Protein AF-A0A9Q5NEQ3-F1 (afdb_monomer)

InterPro domains:
  IPR004843 Calcineurin-like, phosphoesterase domain [PF00149] (80-181)
  IPR004843 Calcineurin-like, phosphoesterase domain [PF00149] (219-311)
  IPR029052 Metallo-dependent phosphatase-like [G3DSA:3.60.21.10] (65-197)
  IPR029052 Metallo-dependent phosphatase-like [G3DSA:3.60.21.10] (209-574)
  IPR029052 Metallo-dependent phosphatase-like [SSF56300] (78-191)
  IPR029052 Metallo-dependent phosphatase-like [SSF56300] (215-546)
  IPR050126 Diadenosine polyphosphate hydrolase [PTHR42850] (215-406)

Foldseek 3Di:
DPPDDDPVVVVVVVVVVVVVVVVVVVVVVVVVVVVVVVVVPPDDDDDDDPDDPPDFPPVPDCVDDDQDCVNQVVPDPQAEEAEDEAQALVQVVVVVVCVVVVPDLVRYEYEYAENQHHPDDPVSSVVSVVVPVVGNYHYDYDPNNLQVVLVVLLLLLLVQDPCSVVVVVVLVPDDPVRNVVVLVVVVVCVVVVNDDPSPDDDPDSSVRPPPRPRPLLAKEKEWFAQALLQVQVVVQCVLVVPDLVRHAYEYLENNHHLDDLVSSQVSLVVCLVSVHAYAYAPLLVLLLVLLVLLVLLVPDDCSVVVVVVLVPDDPVVNVVVLVVVVVCVVVVNDDPSPDDDPPDDCPHRSNSNSVPHDPSSSVSSVPHHQKDQDLVQLEIRHAADFAQFAPVDDLCDPLGLQNDFDDDPDPDPDDPVVVQSVSQVVSSVCSCPSHVLNVDSCQRNQFQAAAPVRDGDNDVVHHHGRVVNLCLSQVLAPEQPDDDPPPDDDDPPPPDDDDDDDDVVPVVVVVPDHRGHHHHGAYEYYSPCVVAFDADQRYGYQHVPQSQQAKIKMKIKGFPSPPPDDPPPDDDDDDDDDDDDDPPDPPPPDPPDQRDGGDPVCPGIRMDMTMDTHHHD

Solvent-accessible surface area (backbone atoms only — not comparable to full-atom values): 35520 Å² total; per-residue (Å²): 133,88,80,75,77,52,74,65,58,54,49,52,51,48,52,52,49,52,50,52,49,48,53,52,49,52,53,50,49,54,49,48,52,54,49,53,55,61,70,72,66,80,85,77,76,96,73,84,80,92,72,76,74,77,73,79,76,61,86,81,49,88,79,76,81,86,82,48,66,80,77,69,39,73,86,45,94,74,54,45,80,44,79,41,68,73,43,23,7,39,39,69,61,52,52,53,46,40,59,73,69,64,69,43,85,89,47,39,42,45,34,36,66,17,23,52,34,55,96,40,53,69,68,27,18,52,51,39,51,51,50,51,74,76,44,90,58,50,67,50,86,21,73,56,40,47,43,53,51,27,52,50,36,51,52,47,44,29,53,55,40,99,62,25,55,67,50,49,54,59,52,66,73,39,54,72,69,58,36,52,52,50,52,56,52,47,56,56,31,44,78,67,70,72,46,67,74,75,74,63,77,73,97,53,52,77,70,40,72,70,82,39,62,61,69,62,75,42,33,38,36,39,32,23,38,40,19,8,43,40,69,44,50,51,53,36,40,58,76,64,64,67,43,86,89,56,38,44,56,33,37,27,15,23,50,34,37,92,36,54,66,67,26,20,54,50,44,40,50,51,34,55,76,68,68,53,46,54,31,35,14,56,54,41,52,48,19,52,51,38,32,54,50,52,51,54,30,56,72,38,90,65,28,52,62,52,50,58,56,53,68,72,40,54,72,71,57,36,54,53,48,53,56,52,47,55,57,32,45,77,67,68,73,47,69,74,77,76,66,71,63,92,91,58,62,83,80,34,54,39,35,49,48,32,72,68,53,53,70,67,46,51,49,51,62,71,66,37,41,61,63,45,79,39,70,93,54,34,30,37,41,24,11,25,37,68,61,68,52,45,72,89,50,65,80,73,35,72,79,27,40,45,32,34,67,62,85,71,89,71,86,78,86,74,58,73,69,59,53,53,52,53,41,48,48,50,32,56,49,26,36,46,69,61,17,67,65,52,65,35,71,65,42,25,35,42,32,38,10,36,36,95,87,54,45,80,30,70,46,74,90,47,61,46,52,43,66,65,50,32,42,66,54,44,73,26,37,70,30,72,87,60,82,75,84,81,81,74,91,79,76,94,78,84,86,79,88,84,89,85,89,79,84,66,68,67,64,61,63,62,71,58,66,78,68,24,29,19,74,55,57,22,38,39,23,13,83,38,38,94,69,29,75,41,79,52,77,37,35,39,35,28,9,29,30,19,73,73,34,36,25,41,29,32,45,38,40,32,48,68,87,65,71,72,76,69,84,78,86,74,79,91,78,86,83,86,88,83,93,78,90,80,95,78,79,75,82,70,68,59,99,85,58,80,60,64,65,44,54,85,86,50,79,61,55,43,52,50,76,47,71,33,70,26,68,75,121

Sequence (617 aa):
MTRTRSPIQILAFFVLATFLTFILFLGVAQEVENYAGHLKGNVAAPGQDSSSKEKPDFNRYIWRRTLSDDELDFDKQDRRIIFIGDIHGMKESFDKLLKKANYNPNTDHLIHVGDIVAKGPLDGSLDVLTFMTKHNITGIRGNHDQMVIGWRAWIENVLSQSSGRYWLEKLEKKNKKEREAYLKDLKKALKKGKEEEWKRIPDDWEFMGDHYTVARNRRIIFIGDIHGMKESFDKLLKKANYNPNTDHLIHVGDIVAKGPLDGSLDVLTFATKHNITGIRGNHDQMVIGWRAWIENVLSQSGGRYWLEKLEKKSKKEREAYLKDLKKALRKGKEEGWKRIPDDWEFMGDHYTVARSMNDEQAFYLRNLPLVMHIPRLHAFVVHAGLLPLDPRRSATSTRQPLARVPEDEDKGEGKKKDVVERLRVVQEGGILSDVPQNKDPWNVMNVRSILKDNSISRDSKKGSAWAPLWNSIVSRCGGFNLDLDYAGEDDPESFMDEGYSGTIKSSLEMIKKKPLPCYPSTVVYGHAASRGLDIRRWTKGLDTGCVYGRRLTTLVLSHPSSSLTDPSDNDDDTESGNEDDDDDDEHSLSRKEKMRFGDPDWTSISTRIVSVSCPDL

Structure (mmCIF, N/CA/C/O backbone):
data_AF-A0A9Q5NEQ3-F1
#
_entry.id   AF-A0A9Q5NEQ3-F1
#
loop_
_atom_site.group_PDB
_atom_site.id
_atom_site.type_symbol
_atom_site.label_atom_id
_atom_site.label_alt_id
_atom_site.label_comp_id
_atom_site.label_asym_id
_atom_site.label_entity_id
_atom_site.label_seq_id
_atom_site.pdbx_PDB_ins_code
_atom_site.Cartn_x
_atom_site.Cartn_y
_atom_site.Cartn_z
_atom_site.occupancy
_atom_site.B_iso_or_equiv
_atom_site.auth_seq_id
_atom_site.auth_comp_id
_atom_site.auth_asym_id
_atom_site.auth_atom_id
_atom_site.pdbx_PDB_model_num
ATOM 1 N N . MET A 1 1 ? -16.303 -79.416 6.539 1.00 39.81 1 MET A N 1
ATOM 2 C CA . MET A 1 1 ? -16.413 -79.634 5.079 1.00 39.81 1 MET A CA 1
ATOM 3 C C . MET A 1 1 ? -15.448 -78.698 4.375 1.00 39.81 1 MET A C 1
ATOM 5 O O . MET A 1 1 ? -15.670 -77.494 4.348 1.00 39.81 1 MET A O 1
ATOM 9 N N . THR A 1 2 ? -14.331 -79.232 3.893 1.00 43.94 2 THR A N 1
ATOM 10 C CA . THR A 1 2 ? -13.326 -78.505 3.112 1.00 43.94 2 THR A CA 1
ATOM 11 C C . THR A 1 2 ? -13.937 -78.089 1.775 1.00 43.94 2 THR A C 1
ATOM 13 O O . THR A 1 2 ? -14.277 -78.920 0.940 1.00 43.94 2 THR A O 1
ATOM 16 N N . ARG A 1 3 ? -14.146 -76.781 1.596 1.00 53.09 3 ARG A N 1
ATOM 17 C CA . ARG A 1 3 ? -14.733 -76.201 0.384 1.00 53.09 3 ARG A CA 1
ATOM 18 C C . ARG A 1 3 ? -13.665 -76.216 -0.714 1.00 53.09 3 AR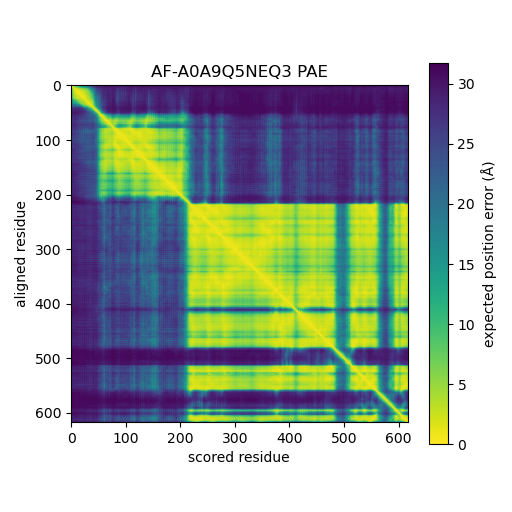G A C 1
ATOM 20 O O . ARG A 1 3 ? -12.801 -75.344 -0.758 1.00 53.09 3 ARG A O 1
ATOM 27 N N . THR A 1 4 ? -13.686 -77.242 -1.557 1.00 55.88 4 THR A N 1
ATOM 28 C CA . THR A 1 4 ? -12.844 -77.336 -2.755 1.00 55.88 4 THR A CA 1
ATOM 29 C C . THR A 1 4 ? -13.157 -76.150 -3.670 1.00 55.88 4 THR A C 1
ATOM 31 O O . THR A 1 4 ? -14.296 -75.993 -4.113 1.00 55.88 4 THR A O 1
ATOM 34 N N . ARG A 1 5 ? -12.171 -75.271 -3.899 1.00 65.75 5 ARG A N 1
ATOM 35 C CA . ARG A 1 5 ? -12.303 -74.116 -4.806 1.00 65.75 5 ARG A CA 1
ATOM 36 C C . ARG A 1 5 ? -12.598 -74.610 -6.223 1.00 65.75 5 ARG A C 1
ATOM 38 O O . ARG A 1 5 ? -12.041 -75.623 -6.643 1.00 65.75 5 ARG A O 1
ATOM 45 N N . SER A 1 6 ? -13.484 -73.917 -6.942 1.00 73.69 6 SER A N 1
ATOM 46 C CA . SER A 1 6 ? -13.881 -74.348 -8.287 1.00 73.69 6 SER A CA 1
ATOM 47 C C . SER A 1 6 ? -12.699 -74.235 -9.266 1.00 73.69 6 SER A C 1
ATOM 49 O O . SER A 1 6 ? -11.844 -73.362 -9.082 1.00 73.69 6 SER A O 1
ATOM 51 N N . PRO A 1 7 ? -12.645 -75.060 -10.328 1.00 71.00 7 PRO A N 1
ATOM 52 C CA . PRO A 1 7 ? -11.562 -75.026 -11.318 1.00 71.00 7 PRO A CA 1
ATOM 53 C C . PRO A 1 7 ? -11.322 -73.628 -11.913 1.00 71.00 7 PRO A C 1
ATOM 55 O O . PRO A 1 7 ? -10.188 -73.251 -12.187 1.00 71.00 7 PRO A O 1
ATOM 58 N N . ILE A 1 8 ? -12.381 -72.820 -12.029 1.00 71.62 8 ILE A N 1
ATOM 59 C CA . ILE A 1 8 ? -12.335 -71.443 -12.543 1.00 71.62 8 ILE A CA 1
ATOM 60 C C . ILE A 1 8 ? -11.595 -70.507 -11.577 1.00 71.62 8 ILE A C 1
ATOM 62 O O . ILE A 1 8 ? -10.837 -69.646 -12.012 1.00 71.62 8 ILE A O 1
ATOM 66 N N . GLN A 1 9 ? -11.764 -70.685 -10.263 1.00 69.25 9 GLN A N 1
ATOM 67 C CA . GLN A 1 9 ? -11.051 -69.886 -9.261 1.00 69.25 9 GLN A CA 1
ATOM 68 C C . GLN A 1 9 ? -9.565 -70.242 -9.205 1.00 69.25 9 GLN A C 1
ATOM 70 O O . GLN A 1 9 ? -8.736 -69.362 -8.992 1.00 69.25 9 GLN A O 1
ATOM 75 N N . ILE A 1 10 ? -9.226 -71.516 -9.422 1.00 74.94 10 ILE A N 1
ATOM 76 C CA . ILE A 1 10 ? -7.833 -71.968 -9.521 1.00 74.94 10 ILE A CA 1
ATOM 77 C C . ILE A 1 10 ? -7.192 -71.384 -10.784 1.00 74.94 10 ILE A C 1
ATOM 79 O O . ILE A 1 10 ? -6.099 -70.835 -10.700 1.00 74.94 10 ILE A O 1
ATOM 83 N N . LEU A 1 11 ? -7.899 -71.408 -11.919 1.00 76.94 11 LEU A N 1
ATOM 84 C CA . LEU A 1 11 ? -7.426 -70.823 -13.174 1.00 76.94 11 LEU A CA 1
ATOM 85 C C . LEU A 1 11 ? -7.235 -69.303 -13.069 1.00 76.94 11 LEU A C 1
ATOM 87 O O . LEU A 1 11 ? -6.200 -68.795 -13.482 1.00 76.94 11 LEU A O 1
ATOM 91 N N . ALA A 1 12 ? -8.181 -68.578 -12.466 1.00 75.69 12 ALA A N 1
ATOM 92 C CA . ALA A 1 12 ? -8.065 -67.133 -12.262 1.00 75.69 12 ALA A CA 1
ATOM 93 C C . ALA A 1 12 ? -6.880 -66.772 -11.352 1.00 75.69 12 ALA A C 1
ATOM 95 O O . ALA A 1 12 ? -6.153 -65.820 -11.631 1.00 75.69 12 ALA A O 1
ATOM 96 N N . PHE A 1 13 ? -6.651 -67.556 -10.294 1.00 80.50 13 PHE A N 1
ATOM 97 C CA . PHE A 1 13 ? -5.499 -67.364 -9.416 1.00 80.50 13 PHE A CA 1
ATOM 98 C C . PHE A 1 13 ? -4.185 -67.672 -10.138 1.00 80.50 13 PHE A C 1
ATOM 100 O O . PHE A 1 13 ? -3.210 -66.952 -9.954 1.00 80.50 13 PHE A O 1
ATOM 107 N N . PHE A 1 14 ? -4.172 -68.696 -10.997 1.00 82.12 14 PHE A N 1
ATOM 108 C CA . PHE A 1 14 ? -3.006 -69.043 -11.802 1.00 82.12 14 PHE A CA 1
ATOM 109 C C . PHE A 1 14 ? -2.680 -67.939 -12.811 1.00 82.12 14 PHE A C 1
ATOM 111 O O . PHE A 1 14 ? -1.539 -67.501 -12.855 1.00 82.12 14 PHE A O 1
ATOM 118 N N . VAL A 1 15 ? -3.684 -67.416 -13.529 1.00 83.62 15 VAL A N 1
ATOM 119 C CA . VAL A 1 15 ? -3.529 -66.303 -14.483 1.00 83.62 15 VAL A CA 1
ATOM 120 C C . VAL A 1 15 ? -3.021 -65.045 -13.780 1.00 83.62 15 VAL A C 1
ATOM 122 O O . VAL A 1 15 ? -2.063 -64.428 -14.249 1.00 83.62 15 VAL A O 1
ATOM 125 N N . LEU A 1 16 ? -3.607 -64.687 -12.633 1.00 76.50 16 LEU A N 1
ATOM 126 C CA . LEU A 1 16 ? -3.183 -63.522 -11.857 1.00 76.50 16 LEU A CA 1
ATOM 127 C C . LEU A 1 16 ? -1.759 -63.698 -11.307 1.00 76.50 16 LEU A C 1
ATOM 129 O O . LEU A 1 16 ? -0.961 -62.768 -11.376 1.00 76.50 16 LEU A O 1
ATOM 133 N N . ALA A 1 17 ? -1.411 -64.893 -10.822 1.00 79.94 17 ALA A N 1
ATOM 134 C CA . ALA A 1 17 ? -0.065 -65.200 -10.351 1.00 79.94 17 ALA A CA 1
ATOM 135 C C . ALA A 1 17 ? 0.963 -65.151 -11.491 1.00 79.94 17 ALA A C 1
ATOM 137 O O . ALA A 1 17 ? 2.030 -64.569 -11.304 1.00 79.94 17 ALA A O 1
ATOM 138 N N . THR A 1 18 ? 0.641 -65.674 -12.681 1.00 78.19 18 THR A N 1
ATOM 139 C CA . THR A 1 18 ? 1.504 -65.554 -13.870 1.00 78.19 18 THR A CA 1
ATOM 140 C C . THR A 1 18 ? 1.636 -64.113 -14.354 1.00 78.19 18 THR A C 1
ATOM 142 O O . THR A 1 18 ? 2.717 -63.706 -14.756 1.00 78.19 18 THR A O 1
ATOM 145 N N . PHE A 1 19 ? 0.576 -63.306 -14.269 1.00 78.94 19 PHE A N 1
ATOM 146 C CA . PHE A 1 19 ? 0.622 -61.896 -14.655 1.00 78.94 19 PHE A CA 1
ATOM 147 C C . PHE A 1 19 ? 1.463 -61.065 -13.677 1.00 78.94 19 PHE A C 1
ATOM 149 O O . PHE A 1 19 ? 2.300 -60.271 -14.097 1.00 78.94 19 PHE A O 1
ATOM 156 N N . LEU A 1 20 ? 1.303 -61.291 -12.370 1.00 74.81 20 LEU A N 1
ATOM 157 C CA . LEU A 1 20 ? 2.091 -60.614 -11.338 1.00 74.81 20 LEU A CA 1
ATOM 158 C C . LEU A 1 20 ? 3.560 -61.040 -11.367 1.00 74.81 20 LEU A C 1
ATOM 160 O O . LEU A 1 20 ? 4.435 -60.188 -11.246 1.00 74.81 20 LEU A O 1
ATOM 164 N N . THR A 1 21 ? 3.848 -62.327 -11.582 1.00 76.25 21 THR A N 1
ATOM 165 C CA . THR A 1 21 ? 5.232 -62.793 -11.768 1.00 76.25 21 THR A CA 1
ATOM 166 C C . THR A 1 21 ? 5.841 -62.254 -13.055 1.00 76.25 21 THR A C 1
ATOM 168 O O . THR A 1 21 ? 7.000 -61.869 -13.025 1.00 76.25 21 THR A O 1
ATOM 171 N N . PHE A 1 22 ? 5.079 -62.127 -14.145 1.00 78.00 22 PHE A N 1
ATOM 172 C CA . PHE A 1 22 ? 5.544 -61.491 -15.380 1.00 78.00 22 PHE A CA 1
ATOM 173 C C . PHE A 1 22 ? 5.858 -59.998 -15.195 1.00 78.00 22 PHE A C 1
ATOM 175 O O . PHE A 1 22 ? 6.904 -59.546 -15.651 1.00 78.00 22 PHE A O 1
ATOM 182 N N . ILE A 1 23 ? 5.023 -59.242 -14.469 1.00 73.75 23 ILE A N 1
ATOM 183 C CA . ILE A 1 23 ? 5.311 -57.839 -14.115 1.00 73.75 23 ILE A CA 1
ATOM 184 C C . ILE A 1 23 ? 6.562 -57.742 -13.238 1.00 73.75 23 ILE A C 1
ATOM 186 O O . ILE A 1 23 ? 7.405 -56.881 -13.479 1.00 73.75 23 ILE A O 1
ATOM 190 N N . LEU A 1 24 ? 6.710 -58.633 -12.252 1.00 72.50 24 LEU A N 1
ATOM 191 C CA . LEU A 1 24 ? 7.890 -58.657 -11.389 1.00 72.50 24 LEU A CA 1
ATOM 192 C C . LEU A 1 24 ? 9.156 -58.986 -12.194 1.00 72.50 24 LEU A C 1
ATOM 194 O O . LEU A 1 24 ? 10.184 -58.348 -12.007 1.00 72.50 24 LEU A O 1
ATOM 198 N N . PHE A 1 25 ? 9.073 -59.940 -13.127 1.00 73.62 25 PHE A N 1
ATOM 199 C CA . PHE A 1 25 ? 10.194 -60.335 -13.978 1.00 73.62 25 PHE A CA 1
ATOM 200 C C . PHE A 1 25 ? 10.557 -59.249 -14.994 1.00 73.62 25 PHE A C 1
ATOM 202 O O . PHE A 1 25 ? 11.739 -59.031 -15.224 1.00 73.62 25 PHE A O 1
ATOM 209 N N . LEU A 1 26 ? 9.577 -58.535 -15.562 1.00 68.31 26 LEU A N 1
ATOM 210 C CA . LEU A 1 26 ? 9.828 -57.367 -16.413 1.00 68.31 26 LEU A CA 1
ATOM 211 C C . LEU A 1 26 ? 10.447 -56.213 -15.620 1.00 68.31 26 LEU A C 1
ATOM 213 O O . LEU A 1 26 ? 11.388 -55.595 -16.103 1.00 68.31 26 LEU A O 1
ATOM 217 N N . GLY A 1 27 ? 9.969 -55.954 -14.399 1.00 60.47 27 GLY A N 1
ATOM 218 C CA . GLY A 1 27 ? 10.546 -54.943 -13.510 1.00 60.47 27 GLY A CA 1
ATOM 219 C C . GLY A 1 27 ? 11.998 -55.256 -13.147 1.00 60.47 27 GLY A C 1
ATOM 220 O O . GLY A 1 27 ? 12.866 -54.405 -13.308 1.00 60.47 27 GLY A O 1
ATOM 221 N N . VAL A 1 28 ? 12.279 -56.504 -12.760 1.00 67.62 28 VAL A N 1
ATOM 222 C CA . VAL A 1 28 ? 13.638 -56.963 -12.435 1.00 67.62 28 VAL A CA 1
ATOM 223 C C . VAL A 1 28 ? 14.525 -57.027 -13.681 1.00 67.62 28 VAL A C 1
ATOM 225 O O . VAL A 1 28 ? 15.691 -56.663 -13.603 1.00 67.62 28 VAL A O 1
ATOM 228 N N . ALA A 1 29 ? 14.011 -57.433 -14.845 1.00 61.06 29 ALA A N 1
ATOM 229 C CA . ALA A 1 29 ? 14.780 -57.433 -16.091 1.00 61.06 29 ALA A CA 1
ATOM 230 C C . ALA A 1 29 ? 15.157 -56.008 -16.526 1.00 61.06 29 ALA A C 1
ATOM 232 O O . ALA A 1 29 ? 16.307 -55.782 -16.892 1.00 61.06 29 ALA A O 1
ATOM 233 N N . GLN A 1 30 ? 14.234 -55.045 -16.405 1.00 55.06 30 GLN A N 1
ATOM 234 C CA . GLN A 1 30 ? 14.499 -53.623 -16.646 1.00 55.06 30 GLN A CA 1
ATOM 235 C C . GLN A 1 30 ? 15.568 -53.090 -15.677 1.00 55.06 30 GLN A C 1
ATOM 237 O O . GLN A 1 30 ? 16.450 -52.330 -16.068 1.00 55.06 30 GLN A O 1
ATOM 242 N N . GLU A 1 31 ? 15.520 -53.507 -14.412 1.00 51.47 31 GLU A N 1
ATOM 243 C CA . GLU A 1 31 ? 16.471 -53.092 -13.381 1.00 51.47 31 GLU A CA 1
ATOM 244 C C . GLU A 1 31 ? 17.855 -53.730 -13.582 1.00 51.47 31 GLU A C 1
ATOM 246 O O . GLU A 1 31 ? 18.865 -53.041 -13.470 1.00 51.47 31 GLU A O 1
ATOM 251 N N . VAL A 1 32 ? 17.920 -55.002 -13.992 1.00 56.22 32 VAL A N 1
ATOM 252 C CA . VAL A 1 32 ? 19.163 -55.706 -14.352 1.00 56.22 32 VAL A CA 1
ATOM 253 C C . VAL A 1 32 ? 19.771 -55.151 -15.642 1.00 56.22 32 VAL A C 1
ATOM 255 O O . VAL A 1 32 ? 20.991 -55.036 -15.721 1.00 56.22 32 VAL A O 1
ATOM 258 N N . GLU A 1 33 ? 18.969 -54.749 -16.631 1.00 51.91 33 GLU A N 1
ATOM 259 C CA . GLU A 1 33 ? 19.455 -54.077 -17.844 1.00 51.91 33 GLU A CA 1
ATOM 260 C C . GLU A 1 33 ? 20.010 -52.677 -17.517 1.00 51.91 33 GLU A C 1
ATOM 262 O O . GLU A 1 33 ? 21.098 -52.318 -17.975 1.00 51.91 33 GLU A O 1
ATOM 267 N N . ASN A 1 34 ? 19.353 -51.938 -16.615 1.00 51.56 34 ASN A N 1
ATOM 268 C CA . ASN A 1 34 ? 19.844 -50.658 -16.093 1.00 51.56 34 ASN A CA 1
ATOM 269 C C . ASN A 1 34 ? 21.143 -50.814 -15.270 1.00 51.56 34 ASN A C 1
ATOM 271 O O . ASN A 1 34 ? 22.052 -49.984 -15.383 1.00 51.56 34 ASN A O 1
ATOM 275 N N . TYR A 1 35 ? 21.266 -51.890 -14.483 1.00 42.16 35 TYR A N 1
ATOM 276 C CA . TYR A 1 35 ? 22.449 -52.188 -13.663 1.00 42.16 35 TYR A CA 1
ATOM 277 C C . TYR A 1 35 ? 23.623 -52.721 -14.502 1.00 42.16 35 TYR A C 1
ATOM 279 O O . TYR A 1 35 ? 24.777 -52.347 -14.287 1.00 42.16 35 TYR A O 1
ATOM 287 N N . ALA A 1 36 ? 23.344 -53.543 -15.518 1.00 44.03 36 ALA A N 1
ATOM 288 C CA . ALA A 1 36 ? 24.331 -54.011 -16.490 1.00 44.03 36 ALA A CA 1
ATOM 289 C C . ALA A 1 36 ? 24.820 -52.870 -17.401 1.00 44.03 36 ALA A C 1
ATOM 291 O O . ALA A 1 36 ? 25.997 -52.846 -17.771 1.00 44.03 36 ALA A O 1
ATOM 292 N N . GLY A 1 37 ? 23.951 -51.897 -17.702 1.00 44.72 37 GLY A N 1
ATOM 293 C CA . GLY A 1 37 ? 24.319 -50.630 -18.336 1.00 44.72 37 GLY A CA 1
ATOM 294 C C . GLY A 1 37 ? 25.271 -49.789 -17.476 1.00 44.72 37 GLY A C 1
ATOM 295 O O . GLY A 1 37 ? 26.228 -49.228 -18.004 1.00 44.72 37 GLY A O 1
ATOM 296 N N . HIS A 1 38 ? 25.086 -49.778 -16.150 1.00 42.09 38 HIS A N 1
ATOM 297 C CA . HIS A 1 38 ? 25.977 -49.087 -15.205 1.00 42.09 38 HIS A CA 1
ATOM 298 C C . HIS A 1 38 ? 27.339 -49.778 -15.014 1.00 42.09 38 HIS A C 1
ATOM 300 O O . HIS A 1 38 ? 28.342 -49.103 -14.791 1.00 42.09 38 HIS A O 1
ATOM 306 N N . LEU A 1 39 ? 27.416 -51.108 -15.138 1.00 37.72 39 LEU A N 1
ATOM 307 C CA . LEU A 1 39 ? 28.668 -51.862 -14.957 1.00 37.72 39 LEU A CA 1
ATOM 308 C C . LEU A 1 39 ? 29.563 -51.906 -16.208 1.00 37.72 39 LEU A C 1
ATOM 310 O O . LEU A 1 39 ? 30.757 -52.172 -16.086 1.00 37.72 39 LEU A O 1
ATOM 314 N N . LYS A 1 40 ? 29.030 -51.611 -17.402 1.00 37.94 40 LYS A N 1
ATOM 315 C CA . LYS A 1 40 ? 29.818 -51.522 -18.650 1.00 37.94 40 LYS A CA 1
ATOM 316 C C . LYS A 1 40 ? 30.339 -50.113 -18.973 1.00 37.94 40 LYS A C 1
ATOM 318 O O . LYS A 1 40 ? 31.073 -49.964 -19.944 1.00 37.94 40 LYS A O 1
ATOM 323 N N . GLY A 1 41 ? 29.999 -49.102 -18.169 1.00 37.06 41 GLY A N 1
ATOM 324 C CA . GLY A 1 41 ? 30.351 -47.697 -18.414 1.00 37.06 41 GLY A CA 1
ATOM 325 C C . GLY A 1 41 ? 31.667 -47.195 -17.806 1.00 37.06 41 GLY A C 1
ATOM 326 O O . GLY A 1 41 ? 32.060 -46.075 -18.103 1.00 37.06 41 GLY A O 1
ATOM 327 N N . ASN A 1 42 ? 32.376 -47.981 -16.987 1.00 37.19 42 ASN A N 1
ATOM 328 C CA . ASN A 1 42 ? 33.520 -47.474 -16.215 1.00 37.19 42 ASN A CA 1
ATOM 329 C C . ASN A 1 42 ? 34.861 -48.113 -16.597 1.00 37.19 42 ASN A C 1
ATOM 331 O O . ASN A 1 42 ? 35.465 -48.804 -15.784 1.00 37.19 42 ASN A O 1
ATOM 335 N N . VAL A 1 43 ? 35.352 -47.823 -17.808 1.00 37.66 43 VAL A N 1
ATOM 336 C CA . VAL A 1 43 ? 36.796 -47.673 -18.084 1.00 37.66 43 VAL A CA 1
ATOM 337 C C . VAL A 1 43 ? 36.982 -46.630 -19.197 1.00 37.66 43 VAL A C 1
ATOM 339 O O . VAL A 1 43 ? 37.086 -46.976 -20.369 1.00 37.66 43 VAL A O 1
ATOM 342 N N . ALA A 1 44 ? 37.039 -45.345 -18.841 1.00 31.19 44 ALA A N 1
ATOM 343 C CA . ALA A 1 44 ? 37.703 -44.320 -19.648 1.00 31.19 44 ALA A CA 1
ATOM 344 C C . ALA A 1 44 ? 38.125 -43.138 -18.759 1.00 31.19 44 ALA A C 1
ATOM 346 O O . ALA A 1 44 ? 37.394 -42.711 -17.869 1.00 31.19 44 ALA A O 1
ATOM 347 N N . ALA A 1 45 ? 39.350 -42.671 -18.987 1.00 30.33 45 ALA A N 1
ATOM 348 C CA . ALA A 1 45 ? 40.036 -41.586 -18.293 1.00 30.33 45 ALA A CA 1
ATOM 349 C C . ALA A 1 45 ? 39.347 -40.212 -18.514 1.00 30.33 45 ALA A C 1
ATOM 351 O O . ALA A 1 45 ? 38.505 -40.089 -19.404 1.00 30.33 45 ALA A O 1
ATOM 352 N N . PRO A 1 46 ? 39.679 -39.167 -17.727 1.00 37.19 46 PRO A N 1
ATOM 353 C CA . PRO A 1 46 ? 38.906 -37.932 -17.679 1.00 37.19 46 PRO A CA 1
ATOM 354 C C . PRO A 1 46 ? 39.109 -37.113 -18.958 1.00 37.19 46 PRO A C 1
ATOM 356 O O . PRO A 1 46 ? 40.199 -36.611 -19.227 1.00 37.19 46 PRO A O 1
ATOM 359 N N . GLY A 1 47 ? 38.042 -36.965 -19.737 1.00 34.78 47 GLY A N 1
ATOM 360 C CA . GLY A 1 47 ? 38.034 -36.154 -20.947 1.00 34.78 47 GLY A CA 1
ATOM 361 C C . GLY A 1 47 ? 36.661 -36.153 -21.607 1.00 34.78 47 GLY A C 1
ATOM 362 O O . GLY A 1 47 ? 36.313 -37.106 -22.287 1.00 34.78 47 GLY A O 1
ATOM 363 N N . GLN A 1 48 ? 35.921 -35.064 -21.385 1.00 38.88 48 GLN A N 1
ATOM 364 C CA . GLN A 1 48 ? 34.764 -34.594 -22.159 1.00 38.88 48 GLN A CA 1
ATOM 365 C C . GLN A 1 48 ? 33.687 -35.632 -22.515 1.00 38.88 48 GLN A C 1
ATOM 367 O O . GLN A 1 48 ? 33.683 -36.183 -23.612 1.00 38.88 48 GLN A O 1
ATOM 372 N N . ASP A 1 49 ? 32.677 -35.763 -21.649 1.00 29.67 49 ASP A N 1
ATOM 373 C CA . ASP A 1 49 ? 31.358 -36.223 -22.089 1.00 29.67 49 ASP A CA 1
ATOM 374 C C . ASP A 1 49 ? 30.472 -35.008 -22.406 1.00 29.67 49 ASP A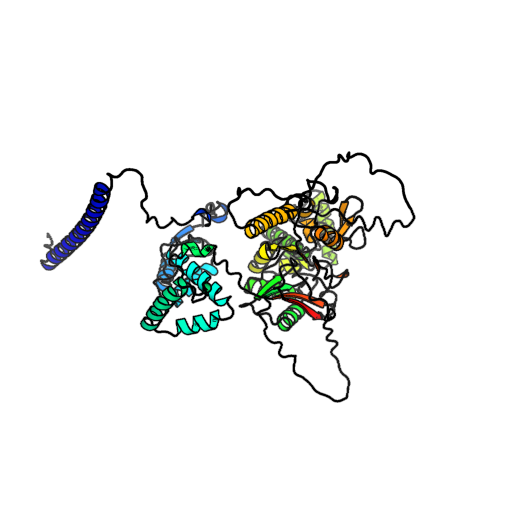 C 1
ATOM 376 O O . ASP A 1 49 ? 29.932 -34.321 -21.535 1.00 29.67 49 ASP A O 1
ATOM 380 N N . SER A 1 50 ? 30.388 -34.694 -23.695 1.00 38.28 50 SER A N 1
ATOM 381 C CA . SER A 1 50 ? 29.513 -33.676 -24.260 1.00 38.28 50 SER A CA 1
ATOM 382 C C . SER A 1 50 ? 28.084 -34.218 -24.385 1.00 38.28 50 SER A C 1
ATOM 384 O O . SER A 1 50 ? 27.641 -34.524 -25.489 1.00 38.28 50 SER A O 1
ATOM 386 N N . SER A 1 51 ? 27.349 -34.351 -23.275 1.00 43.56 51 SER A N 1
ATOM 387 C CA . SER A 1 51 ? 25.875 -34.469 -23.306 1.00 43.56 51 SER A CA 1
ATOM 388 C C . SER A 1 51 ? 25.159 -34.249 -21.962 1.00 43.56 51 SER A C 1
ATOM 390 O O . SER A 1 51 ? 23.987 -34.611 -21.825 1.00 43.56 51 SER A O 1
ATOM 392 N N . SER A 1 52 ? 25.788 -33.615 -20.966 1.00 38.16 52 SER A N 1
ATOM 393 C CA . SER A 1 52 ? 25.068 -33.246 -19.743 1.00 38.16 52 SER A CA 1
ATOM 394 C C . SER A 1 52 ? 24.049 -32.149 -20.060 1.00 38.16 52 SER A C 1
ATOM 396 O O . SER A 1 52 ? 24.417 -30.985 -20.209 1.00 38.16 52 SER A O 1
ATOM 398 N N . LYS A 1 53 ? 22.759 -32.500 -20.153 1.00 44.19 53 LYS A N 1
ATOM 399 C CA . LYS A 1 53 ? 21.695 -31.518 -19.913 1.00 44.19 53 LYS A CA 1
ATOM 400 C C . LYS A 1 53 ? 22.046 -30.832 -18.596 1.00 44.19 53 LYS A C 1
ATOM 402 O O . LYS A 1 53 ? 22.200 -31.529 -17.589 1.00 44.19 53 LYS A O 1
ATOM 407 N N . GLU A 1 54 ? 22.271 -29.522 -18.631 1.00 45.78 54 GLU A N 1
ATOM 408 C CA . GLU A 1 54 ? 22.525 -28.745 -17.422 1.00 45.78 54 GLU A CA 1
ATOM 409 C C . GLU A 1 54 ? 21.442 -29.096 -16.403 1.00 45.78 54 GLU A C 1
ATOM 411 O O . GLU A 1 54 ? 20.250 -29.125 -16.724 1.00 45.78 54 GLU A O 1
ATOM 416 N N . LYS A 1 55 ? 21.864 -29.479 -15.194 1.00 46.94 55 LYS A N 1
ATOM 417 C CA . LYS A 1 55 ? 20.907 -29.732 -14.122 1.00 46.94 55 LYS A CA 1
ATOM 418 C C . LYS A 1 55 ? 20.209 -28.404 -13.808 1.00 46.94 55 LYS A C 1
ATOM 420 O O . LYS A 1 55 ? 20.894 -27.382 -13.783 1.00 46.94 55 LYS A O 1
ATOM 425 N N . PRO A 1 56 ? 18.893 -28.410 -13.556 1.00 52.53 56 PRO A N 1
ATOM 426 C CA . PRO A 1 56 ? 18.158 -27.187 -13.259 1.00 52.53 56 PRO A CA 1
ATOM 427 C C . PRO A 1 56 ? 18.787 -26.445 -12.076 1.00 52.53 56 PRO A C 1
ATOM 429 O O . PRO A 1 56 ? 19.189 -27.072 -11.092 1.00 52.53 56 PRO A O 1
ATOM 432 N N . ASP A 1 57 ? 18.874 -25.117 -12.162 1.00 52.66 57 ASP A N 1
ATOM 433 C CA . ASP A 1 57 ? 19.366 -24.293 -11.057 1.00 52.66 57 ASP A CA 1
ATOM 434 C C . ASP A 1 57 ? 18.293 -24.192 -9.966 1.00 52.66 57 ASP A C 1
ATOM 436 O O . ASP A 1 57 ? 17.395 -23.346 -10.001 1.00 52.66 57 ASP A O 1
ATOM 440 N N . PHE A 1 58 ? 18.373 -25.098 -8.991 1.00 52.97 58 PHE A N 1
ATOM 441 C CA . PHE A 1 58 ? 17.406 -25.168 -7.902 1.00 52.97 58 PHE A CA 1
ATOM 442 C C . PHE A 1 58 ? 17.533 -24.025 -6.877 1.00 52.97 58 PHE A C 1
ATOM 444 O O . PHE A 1 58 ? 16.625 -23.856 -6.062 1.00 52.97 58 PHE A O 1
ATOM 451 N N . ASN A 1 59 ? 18.589 -23.199 -6.932 1.00 53.03 59 ASN A N 1
ATOM 452 C CA . ASN A 1 59 ? 18.782 -22.075 -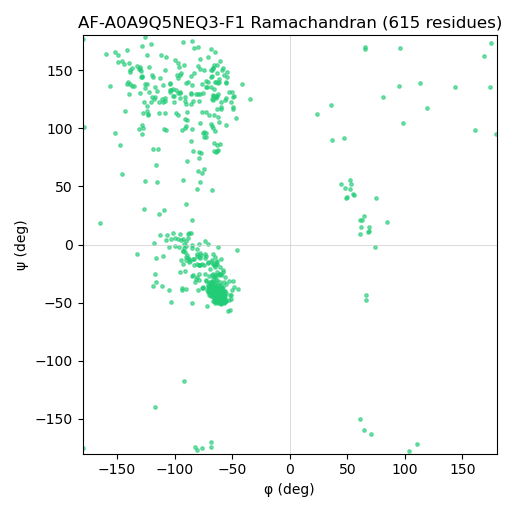6.002 1.00 53.03 59 ASN A CA 1
ATOM 453 C C . ASN A 1 59 ? 17.744 -20.955 -6.181 1.00 53.03 59 ASN A C 1
ATOM 455 O O . ASN A 1 59 ? 17.618 -20.079 -5.330 1.00 53.03 59 ASN A O 1
ATOM 459 N N . ARG A 1 60 ? 16.991 -20.985 -7.285 1.00 54.47 60 ARG A N 1
ATOM 460 C CA . ARG A 1 60 ? 15.999 -19.967 -7.662 1.00 54.47 60 ARG A CA 1
ATOM 461 C C . ARG A 1 60 ? 14.584 -20.282 -7.180 1.00 54.47 60 ARG A C 1
ATOM 463 O O . ARG A 1 60 ? 13.678 -19.465 -7.333 1.00 54.47 60 ARG A O 1
ATOM 470 N N . TYR A 1 61 ? 14.371 -21.459 -6.598 1.00 62.16 61 TYR A N 1
ATOM 471 C CA . TYR A 1 61 ? 13.086 -21.844 -6.024 1.00 62.16 61 TYR A CA 1
ATOM 472 C C . TYR A 1 61 ? 13.086 -21.601 -4.519 1.00 62.16 61 TYR A C 1
ATOM 474 O O . TYR A 1 61 ? 14.125 -21.655 -3.860 1.00 62.16 61 TYR A O 1
ATOM 482 N N . ILE A 1 62 ? 11.892 -21.424 -3.947 1.00 61.66 62 ILE A N 1
ATOM 483 C CA . ILE A 1 62 ? 11.705 -21.656 -2.514 1.00 61.66 62 ILE A CA 1
ATOM 484 C C . ILE A 1 62 ? 11.924 -23.155 -2.295 1.00 61.66 62 ILE A C 1
ATOM 486 O O . ILE A 1 62 ? 10.996 -23.954 -2.385 1.00 61.66 62 ILE A O 1
ATOM 490 N N . TRP A 1 63 ? 13.183 -23.527 -2.076 1.00 63.06 63 TRP A N 1
ATOM 491 C CA . TRP A 1 63 ? 13.607 -24.911 -1.896 1.00 63.06 63 TRP A CA 1
ATOM 492 C C . TRP A 1 63 ? 12.996 -25.518 -0.634 1.00 63.06 63 TRP A C 1
ATOM 494 O O . TRP A 1 63 ? 12.613 -26.683 -0.595 1.00 63.06 63 TRP A O 1
ATOM 504 N N . ARG A 1 64 ? 12.896 -24.698 0.414 1.00 68.31 64 ARG A N 1
ATOM 505 C CA . ARG A 1 64 ? 12.350 -25.082 1.708 1.00 68.31 64 ARG A CA 1
ATOM 506 C C . ARG A 1 64 ? 11.533 -23.947 2.292 1.00 68.31 64 ARG A C 1
ATOM 508 O O . ARG A 1 64 ? 11.955 -22.793 2.285 1.00 68.31 64 ARG A O 1
ATOM 515 N N . ARG A 1 65 ? 10.398 -24.308 2.873 1.00 75.88 65 ARG A N 1
ATOM 516 C CA . ARG A 1 65 ? 9.642 -23.470 3.795 1.00 75.88 65 ARG A CA 1
ATOM 517 C C . ARG A 1 65 ? 9.503 -24.243 5.098 1.00 75.88 65 ARG A C 1
ATOM 519 O O . ARG A 1 65 ? 9.151 -25.418 5.075 1.00 75.88 65 ARG A O 1
ATOM 526 N N . THR A 1 66 ? 9.806 -23.590 6.211 1.00 75.25 66 THR A N 1
ATOM 527 C CA . THR A 1 66 ? 9.537 -24.136 7.543 1.00 75.25 66 THR A CA 1
ATOM 528 C C . THR A 1 66 ? 8.153 -23.653 7.961 1.00 75.25 66 THR A C 1
ATOM 530 O O . THR A 1 66 ? 7.916 -22.447 7.953 1.00 75.25 66 THR A O 1
ATOM 533 N N . LEU A 1 67 ? 7.248 -24.578 8.278 1.00 68.94 67 LEU A N 1
ATOM 534 C CA . LEU A 1 67 ? 5.957 -24.249 8.885 1.00 68.94 67 LEU A CA 1
ATOM 535 C C . LEU A 1 67 ? 6.194 -24.015 10.378 1.00 68.94 67 LEU A C 1
ATOM 537 O O . LEU A 1 67 ? 6.873 -24.825 11.011 1.00 68.94 67 LEU A O 1
ATOM 541 N N . SER A 1 68 ? 5.708 -22.897 10.914 1.00 66.44 68 SER A N 1
ATOM 542 C CA . SER A 1 68 ? 5.790 -22.629 12.352 1.00 66.44 68 SER A CA 1
ATOM 543 C C . SER A 1 68 ? 4.721 -23.407 13.116 1.00 66.44 68 SER A C 1
ATOM 545 O O . SER A 1 68 ? 3.693 -23.793 12.551 1.00 66.44 68 SER A O 1
ATOM 547 N N . ASP A 1 69 ? 4.939 -23.585 14.418 1.00 64.94 69 ASP A N 1
ATOM 548 C CA . ASP A 1 69 ? 3.956 -24.217 15.302 1.00 64.94 69 ASP A CA 1
ATOM 549 C C . ASP A 1 69 ? 2.633 -23.437 15.314 1.00 64.94 69 ASP A C 1
ATOM 551 O O . ASP A 1 69 ? 1.573 -24.051 15.294 1.00 64.94 69 ASP A O 1
ATOM 555 N N . ASP A 1 70 ? 2.683 -22.103 15.213 1.00 62.62 70 ASP A N 1
ATOM 556 C CA . ASP A 1 70 ? 1.499 -21.240 15.080 1.00 62.62 70 ASP A CA 1
ATOM 557 C C . ASP A 1 70 ? 0.749 -21.439 13.749 1.00 62.62 70 ASP A C 1
ATOM 559 O O . ASP A 1 70 ? -0.466 -21.268 13.683 1.00 62.62 70 ASP A O 1
ATOM 563 N N . GLU A 1 71 ? 1.462 -21.774 12.666 1.00 60.75 71 GLU A N 1
ATOM 564 C CA . GLU A 1 71 ? 0.859 -21.984 11.343 1.00 60.75 71 GLU A CA 1
ATOM 565 C C . GLU A 1 71 ? 0.121 -23.327 11.274 1.00 60.75 71 GLU A C 1
ATOM 567 O O . GLU A 1 71 ? -0.948 -23.438 10.668 1.00 60.75 71 GLU A O 1
ATOM 572 N N . LEU A 1 72 ? 0.681 -24.347 11.924 1.00 65.00 72 LEU A N 1
ATOM 573 C CA . LEU A 1 72 ? 0.052 -25.659 12.053 1.00 65.00 72 LEU A CA 1
ATOM 574 C C . LEU A 1 72 ? -0.993 -25.690 13.179 1.00 65.00 72 LEU A C 1
ATOM 576 O O . LEU A 1 72 ? -1.985 -26.414 13.062 1.00 65.00 72 LEU A O 1
ATOM 580 N N . ASP A 1 73 ? -0.793 -24.869 14.214 1.00 61.78 73 ASP A N 1
ATOM 581 C CA . ASP A 1 73 ? -1.631 -24.718 15.409 1.00 61.78 73 ASP A CA 1
ATOM 582 C C . ASP A 1 73 ? -1.830 -26.069 16.130 1.00 61.78 73 ASP A C 1
ATOM 584 O O . ASP A 1 73 ? -2.938 -26.452 16.514 1.00 61.78 73 ASP A O 1
ATOM 588 N N . PHE A 1 74 ? -0.738 -26.842 16.229 1.00 59.72 74 PHE A N 1
ATOM 589 C CA . PHE A 1 74 ? -0.744 -28.268 16.594 1.00 59.72 74 PHE A CA 1
ATOM 590 C C . PHE A 1 74 ? -1.137 -28.522 18.061 1.00 59.72 74 PHE A C 1
ATOM 592 O O . PHE A 1 74 ? -1.596 -29.612 18.398 1.00 59.72 74 PHE A O 1
ATOM 599 N N . ASP A 1 75 ? -1.003 -27.512 18.923 1.00 60.47 75 ASP A N 1
ATOM 600 C CA . ASP A 1 75 ? -1.307 -27.601 20.356 1.00 60.47 75 ASP A CA 1
ATOM 601 C C . ASP A 1 75 ? -2.808 -27.470 20.673 1.00 60.47 75 ASP A C 1
ATOM 603 O O . ASP A 1 75 ? -3.239 -27.719 21.805 1.00 60.47 75 ASP A O 1
ATOM 607 N N . LYS A 1 76 ? -3.646 -27.103 19.692 1.00 63.34 76 LYS A N 1
ATOM 608 C CA . LYS A 1 76 ? -5.102 -27.073 19.871 1.00 63.34 76 LYS A CA 1
ATOM 609 C C . LYS A 1 76 ? -5.685 -28.478 19.771 1.00 63.34 76 LYS A C 1
ATOM 611 O O . LYS A 1 76 ? -5.581 -29.144 18.747 1.00 63.34 76 LYS A O 1
ATOM 616 N N . GLN A 1 77 ? -6.397 -28.880 20.822 1.00 61.16 77 GLN A N 1
ATOM 617 C CA . GLN A 1 77 ? -6.919 -30.237 21.024 1.00 61.16 77 GLN A CA 1
ATOM 618 C C . GLN A 1 77 ? -7.847 -30.749 19.898 1.00 61.16 77 GLN A C 1
ATOM 620 O O . GLN A 1 77 ? -7.957 -31.959 19.712 1.00 61.16 77 GLN A O 1
ATOM 625 N N . ASP A 1 78 ? -8.451 -29.844 19.118 1.00 71.56 78 ASP A N 1
ATOM 626 C CA . ASP A 1 78 ? -9.393 -30.152 18.031 1.00 71.56 78 ASP A CA 1
ATOM 627 C C . ASP A 1 78 ? -8.808 -29.957 16.613 1.00 71.56 78 ASP A C 1
ATOM 629 O O . ASP A 1 78 ? -9.543 -30.016 15.621 1.00 71.56 78 ASP A O 1
ATOM 633 N N . ARG A 1 79 ? -7.498 -29.694 16.480 1.00 75.88 79 ARG A N 1
ATOM 634 C CA . ARG A 1 79 ? -6.846 -29.460 15.181 1.00 75.88 79 ARG A CA 1
ATOM 635 C C . ARG A 1 79 ? -6.427 -30.781 14.532 1.00 75.88 79 ARG A C 1
ATOM 637 O O . ARG A 1 79 ? -5.741 -31.599 15.140 1.00 75.88 79 ARG A O 1
ATOM 644 N N . ARG A 1 80 ? -6.789 -30.982 13.260 1.00 87.81 80 ARG A N 1
ATOM 645 C CA . ARG A 1 80 ? -6.389 -32.161 12.467 1.00 87.81 80 ARG A CA 1
ATOM 646 C C . ARG A 1 80 ? -5.709 -31.747 11.165 1.00 87.81 80 ARG A C 1
ATOM 648 O O . ARG A 1 80 ? -6.213 -30.898 10.439 1.00 87.81 80 ARG A O 1
ATOM 655 N N . ILE A 1 81 ? -4.589 -32.386 10.835 1.00 87.38 81 ILE A N 1
ATOM 656 C CA . ILE A 1 81 ? -3.862 -32.151 9.579 1.00 87.38 81 ILE A CA 1
ATOM 657 C C . ILE A 1 81 ? -4.117 -33.307 8.614 1.00 87.38 81 ILE A C 1
ATOM 659 O O . ILE A 1 81 ? -4.023 -34.476 8.988 1.00 87.38 81 ILE A O 1
ATOM 663 N N . ILE A 1 82 ? -4.441 -32.980 7.365 1.00 91.88 82 ILE A N 1
ATOM 664 C CA . ILE A 1 82 ? -4.724 -33.946 6.302 1.00 91.88 82 ILE A CA 1
ATOM 665 C C . ILE A 1 82 ? -3.737 -33.715 5.167 1.00 91.88 82 ILE A C 1
ATOM 667 O O . ILE A 1 82 ? -3.701 -32.630 4.596 1.00 91.88 82 ILE A O 1
ATOM 671 N N . PHE A 1 83 ? -2.981 -34.749 4.806 1.00 94.88 83 PHE A N 1
ATOM 672 C CA . PHE A 1 83 ? -2.139 -34.739 3.615 1.00 94.88 83 PHE A CA 1
ATOM 673 C C . PHE A 1 83 ? -2.878 -35.393 2.447 1.00 94.88 83 PHE A C 1
ATOM 675 O O . PHE A 1 83 ? -3.420 -36.491 2.598 1.00 94.88 83 PHE A O 1
ATOM 682 N N . ILE A 1 84 ? -2.898 -34.735 1.289 1.00 96.31 84 ILE A N 1
ATOM 683 C CA . ILE A 1 84 ? -3.504 -35.254 0.063 1.00 96.31 84 ILE A CA 1
ATOM 684 C C . ILE A 1 84 ? -2.455 -35.452 -1.035 1.00 96.31 84 ILE A C 1
ATOM 686 O O . ILE A 1 84 ? -1.596 -34.597 -1.248 1.00 96.31 84 ILE A O 1
ATOM 690 N N . GLY A 1 85 ? -2.548 -36.606 -1.703 1.00 95.56 85 GLY A N 1
ATOM 691 C CA . GLY A 1 85 ? -1.768 -36.966 -2.888 1.00 95.56 85 GLY A CA 1
ATOM 692 C C . GLY A 1 85 ? -2.133 -36.148 -4.132 1.00 95.56 85 GLY A C 1
ATOM 693 O O . GLY A 1 85 ? -2.917 -35.202 -4.056 1.00 95.56 85 GLY A O 1
ATOM 694 N N . ASP A 1 86 ? -1.608 -36.569 -5.280 1.00 97.00 86 ASP A N 1
ATOM 695 C CA . ASP A 1 86 ? -1.854 -35.960 -6.589 1.00 97.00 86 ASP A CA 1
ATOM 696 C C . ASP A 1 86 ? -3.359 -35.836 -6.879 1.00 97.00 86 ASP A C 1
ATOM 698 O O . ASP A 1 86 ? -4.132 -36.791 -6.729 1.00 97.00 86 ASP A O 1
ATOM 702 N N . ILE A 1 87 ? -3.785 -34.647 -7.312 1.00 97.19 87 ILE A N 1
ATOM 703 C CA . ILE A 1 87 ? -5.201 -34.341 -7.565 1.00 97.19 87 ILE A CA 1
ATOM 704 C C . ILE A 1 87 ? -5.483 -34.320 -9.062 1.00 97.19 87 ILE A C 1
ATOM 706 O O . ILE A 1 87 ? -6.535 -34.790 -9.496 1.00 97.19 87 ILE A O 1
ATOM 710 N N . HIS A 1 88 ? -4.558 -33.780 -9.858 1.00 96.38 88 HIS A N 1
ATOM 711 C CA . HIS A 1 88 ? -4.629 -33.758 -11.315 1.00 96.38 88 HIS A CA 1
ATOM 712 C C . HIS A 1 88 ? -5.968 -33.249 -11.869 1.00 96.38 88 HIS A C 1
ATOM 714 O O . HIS A 1 88 ? -6.535 -33.808 -12.806 1.00 96.38 88 HIS A O 1
ATOM 720 N N . GLY A 1 89 ? -6.534 -32.207 -11.254 1.00 93.75 89 GLY A N 1
ATOM 721 C CA . GLY A 1 89 ? -7.824 -31.651 -11.664 1.00 93.75 89 GLY A CA 1
ATOM 722 C C . GLY A 1 89 ? -9.012 -32.616 -11.557 1.00 93.75 89 GLY A C 1
ATOM 723 O O . GLY A 1 89 ? -10.073 -32.337 -12.111 1.00 93.75 89 GLY A O 1
ATOM 724 N N . MET A 1 90 ? -8.886 -33.742 -10.847 1.00 96.75 90 MET A N 1
ATOM 725 C CA . MET A 1 90 ? -9.963 -34.718 -10.648 1.00 96.75 90 MET A CA 1
ATOM 726 C C . MET A 1 90 ? -10.934 -34.252 -9.554 1.00 96.75 90 MET A C 1
ATOM 728 O O . MET A 1 90 ? -11.074 -34.888 -8.506 1.00 96.75 90 MET A O 1
ATOM 732 N N . LYS A 1 91 ? -11.614 -33.124 -9.800 1.00 96.19 91 LYS A N 1
ATOM 733 C CA . LYS A 1 91 ? -12.460 -32.411 -8.828 1.00 96.19 91 LYS A CA 1
ATOM 734 C C . LYS A 1 91 ? -13.497 -33.298 -8.138 1.00 96.19 91 LYS A C 1
ATOM 736 O O . LYS A 1 91 ? -13.651 -33.226 -6.924 1.00 96.19 91 LYS A O 1
ATOM 741 N N . GLU A 1 92 ? -14.177 -34.170 -8.878 1.00 95.81 92 GLU A N 1
ATOM 742 C CA . GLU A 1 92 ? -15.200 -35.050 -8.299 1.00 95.81 92 GLU A CA 1
ATOM 743 C C . GLU A 1 92 ? -14.598 -36.063 -7.307 1.00 95.81 92 GLU A C 1
ATOM 745 O O . GLU A 1 92 ? -15.153 -36.307 -6.233 1.00 95.81 92 GLU A O 1
ATOM 750 N N . SER A 1 93 ? -13.443 -36.645 -7.643 1.00 96.88 93 SER A N 1
ATOM 751 C CA . SER A 1 93 ? -12.714 -37.559 -6.755 1.00 96.88 93 SER A CA 1
ATOM 752 C C . SER A 1 93 ? -12.191 -36.831 -5.522 1.00 96.88 93 SER A C 1
ATOM 754 O O . SER A 1 93 ? -12.294 -37.353 -4.411 1.00 96.88 93 SER A O 1
ATOM 756 N N . PHE A 1 94 ? -11.682 -35.614 -5.716 1.00 97.06 94 PHE A N 1
ATOM 757 C CA . PHE A 1 94 ? -11.244 -34.728 -4.646 1.00 97.06 94 PHE A CA 1
ATOM 758 C C . PHE A 1 94 ? -12.384 -34.427 -3.660 1.00 97.06 94 PHE A C 1
ATOM 760 O O . PHE A 1 94 ? -12.236 -34.667 -2.464 1.00 97.06 94 PHE A O 1
ATOM 767 N N . ASP A 1 95 ? -13.564 -34.036 -4.148 1.00 96.88 95 ASP A N 1
ATOM 768 C CA . ASP A 1 95 ? -14.736 -33.770 -3.303 1.00 96.88 95 ASP A CA 1
ATOM 769 C C . ASP A 1 95 ? -15.209 -35.010 -2.544 1.00 96.88 95 ASP A C 1
ATOM 771 O O . ASP A 1 95 ? -15.518 -34.946 -1.351 1.00 96.88 95 ASP A O 1
ATOM 775 N N . LYS A 1 96 ? -15.249 -36.166 -3.219 1.00 97.75 96 LYS A N 1
ATOM 776 C CA . LYS A 1 96 ? -15.597 -37.444 -2.583 1.00 97.75 96 LYS A CA 1
ATOM 777 C C . LYS A 1 96 ? -14.610 -37.798 -1.475 1.00 97.75 96 LYS A C 1
ATOM 779 O O . LYS A 1 96 ? -15.037 -38.290 -0.428 1.00 97.75 96 LYS A O 1
ATOM 784 N N . LEU A 1 97 ? -13.317 -37.547 -1.685 1.00 97.56 97 LEU A N 1
ATOM 785 C CA . LEU A 1 97 ? -12.281 -37.788 -0.687 1.00 97.56 97 LEU A CA 1
ATOM 786 C C . LEU A 1 97 ? -12.439 -36.853 0.513 1.00 97.56 97 LEU A C 1
ATOM 788 O O . LEU A 1 97 ? -12.479 -37.345 1.639 1.00 97.56 97 LEU A O 1
ATOM 792 N N . LEU A 1 98 ? -12.605 -35.547 0.290 1.00 96.75 98 LEU A N 1
ATOM 793 C CA . LEU A 1 98 ? -12.826 -34.576 1.366 1.00 96.75 98 LEU A CA 1
ATOM 794 C C . LEU A 1 98 ? -14.082 -34.906 2.177 1.00 96.75 98 LEU A C 1
ATOM 796 O O . LEU A 1 98 ? -14.046 -34.912 3.407 1.00 96.75 98 LEU A O 1
ATOM 800 N N . LYS A 1 99 ? -15.175 -35.281 1.504 1.00 97.19 99 LYS A N 1
ATOM 801 C CA . LYS A 1 99 ? -16.402 -35.738 2.165 1.00 97.19 99 LYS A CA 1
ATOM 802 C C . LYS A 1 99 ? -16.159 -36.991 3.006 1.00 97.19 99 LYS A C 1
ATOM 804 O O . LYS A 1 99 ? -16.622 -37.065 4.140 1.00 97.19 99 LYS A O 1
ATOM 809 N N . LYS A 1 100 ? -15.426 -37.975 2.476 1.00 97.25 100 LYS A N 1
ATOM 810 C CA . LYS A 1 100 ? -15.106 -39.221 3.190 1.00 97.25 100 LYS A CA 1
ATOM 811 C C . LYS A 1 100 ? -14.162 -38.994 4.374 1.00 97.25 100 LYS A C 1
ATOM 813 O O . LYS A 1 100 ? -14.299 -39.672 5.386 1.00 97.25 100 LYS A O 1
ATOM 818 N N . ALA A 1 101 ? -13.245 -38.036 4.263 1.00 95.25 101 ALA A N 1
ATOM 819 C CA . ALA A 1 101 ? -12.380 -37.596 5.353 1.00 95.25 101 ALA A CA 1
ATOM 820 C C . ALA A 1 101 ? -13.129 -36.756 6.406 1.00 95.25 101 ALA A C 1
ATOM 822 O O . ALA A 1 101 ? -12.567 -36.462 7.462 1.00 95.25 101 ALA A O 1
ATOM 823 N N . ASN A 1 102 ? -14.389 -36.388 6.137 1.00 94.94 102 ASN A N 1
ATOM 824 C CA . ASN A 1 102 ? -15.162 -35.422 6.910 1.00 94.94 102 ASN A CA 1
ATOM 825 C C . ASN A 1 102 ? -14.383 -34.110 7.089 1.00 94.94 102 ASN A C 1
ATOM 827 O O . ASN A 1 102 ? -14.199 -33.648 8.213 1.00 94.94 102 ASN A O 1
ATOM 831 N N . TYR A 1 103 ? -13.827 -33.590 5.991 1.00 93.44 103 TYR A N 1
ATOM 832 C CA . TYR A 1 103 ? -13.023 -32.372 6.000 1.00 93.44 103 TYR A CA 1
ATOM 833 C C . TYR A 1 103 ? -13.861 -31.165 6.440 1.00 93.44 103 TYR A C 1
ATOM 835 O O . TYR A 1 103 ? -14.915 -30.887 5.863 1.00 93.44 103 TYR A O 1
ATOM 843 N N . ASN A 1 104 ? -13.367 -30.437 7.436 1.00 88.88 104 ASN A N 1
ATOM 844 C CA . ASN A 1 104 ? -13.934 -29.203 7.949 1.00 88.88 104 ASN A CA 1
ATOM 845 C C . ASN A 1 104 ? -12.877 -28.089 7.868 1.00 88.88 104 ASN A C 1
ATOM 847 O O . ASN A 1 104 ? -11.915 -28.117 8.634 1.00 88.88 104 ASN A O 1
ATOM 851 N N . PRO A 1 105 ? -13.054 -27.070 7.012 1.00 85.50 105 PRO A N 1
ATOM 852 C CA . PRO A 1 105 ? -12.056 -26.016 6.823 1.00 85.50 105 PRO A CA 1
ATOM 853 C C . PRO A 1 105 ? -11.808 -25.148 8.069 1.00 85.50 105 PRO A C 1
ATOM 855 O O . PRO A 1 105 ? -10.794 -24.458 8.127 1.00 85.50 105 PRO A O 1
ATOM 858 N N . ASN A 1 106 ? -12.701 -25.176 9.067 1.00 83.25 106 ASN A N 1
ATOM 859 C CA . ASN A 1 106 ? -12.548 -24.404 10.305 1.00 83.25 106 ASN A CA 1
ATOM 860 C C . ASN A 1 106 ? -11.669 -25.112 11.347 1.00 83.25 106 ASN A C 1
ATOM 862 O O . ASN A 1 106 ? -11.079 -24.450 12.196 1.00 83.25 106 ASN A O 1
ATOM 866 N N . THR A 1 107 ? -11.596 -26.446 11.309 1.00 84.31 107 THR A N 1
ATOM 867 C CA . THR A 1 107 ? -10.867 -27.257 12.305 1.00 84.31 107 THR A CA 1
ATOM 868 C C . THR A 1 107 ? -9.710 -28.032 11.691 1.00 84.31 107 THR A C 1
ATOM 870 O O . THR A 1 107 ? -8.714 -28.276 12.366 1.00 84.31 107 THR A O 1
ATOM 873 N N . ASP A 1 108 ? -9.767 -28.342 10.400 1.00 86.94 108 ASP A N 1
ATOM 874 C CA . ASP A 1 108 ? -8.717 -29.071 9.701 1.00 86.94 108 ASP A CA 1
ATOM 875 C C . ASP A 1 108 ? -7.744 -28.133 8.978 1.00 86.94 108 ASP A C 1
ATOM 877 O O . ASP A 1 108 ? -8.105 -27.041 8.531 1.00 86.94 108 ASP A O 1
ATOM 881 N N . HIS A 1 109 ? -6.508 -28.593 8.812 1.00 85.12 109 HIS A N 1
ATOM 882 C CA . HIS A 1 109 ? -5.537 -28.019 7.890 1.00 85.12 109 HIS A CA 1
ATOM 883 C C . HIS A 1 109 ? -5.241 -29.032 6.782 1.00 85.12 109 HIS A C 1
ATOM 885 O O . HIS A 1 109 ? -4.855 -30.168 7.061 1.00 85.12 109 HIS A O 1
ATOM 891 N N . LEU A 1 110 ? -5.451 -28.644 5.525 1.00 91.12 110 LEU A N 1
ATOM 892 C CA . LEU A 1 110 ? -5.199 -29.507 4.372 1.00 91.12 110 LEU A CA 1
ATOM 893 C C . LEU A 1 110 ? -3.839 -29.154 3.761 1.00 91.12 110 LEU A C 1
ATOM 895 O O . LEU A 1 110 ? -3.553 -27.978 3.537 1.00 91.12 110 LEU A O 1
ATOM 899 N N . ILE A 1 111 ? -3.027 -30.176 3.484 1.00 92.81 111 ILE A N 1
ATOM 900 C CA . ILE A 1 111 ? -1.709 -30.061 2.860 1.00 92.81 111 ILE A CA 1
ATOM 901 C C . ILE A 1 111 ? -1.663 -30.939 1.604 1.00 92.81 111 ILE A C 1
ATOM 903 O O . ILE A 1 111 ? -1.814 -32.153 1.709 1.00 92.81 111 ILE A O 1
ATOM 907 N N . HIS A 1 112 ? -1.440 -30.374 0.415 1.00 95.12 112 HIS A N 1
ATOM 908 C CA . HIS A 1 112 ? -1.257 -31.168 -0.810 1.00 95.12 112 HIS A CA 1
ATOM 909 C C . HIS A 1 112 ? 0.220 -31.423 -1.130 1.00 95.12 112 HIS A C 1
ATOM 911 O O . HIS A 1 112 ? 1.079 -30.567 -0.908 1.00 95.12 112 HIS A O 1
ATOM 917 N N . VAL A 1 113 ? 0.518 -32.593 -1.699 1.00 95.81 113 VAL A N 1
ATOM 918 C CA . VAL A 1 113 ? 1.891 -32.978 -2.086 1.00 95.81 113 VAL A CA 1
ATOM 919 C C . VAL A 1 113 ? 2.285 -32.536 -3.502 1.00 95.81 113 VAL A C 1
ATOM 921 O O . VAL A 1 113 ? 3.376 -32.852 -3.962 1.00 95.81 113 VAL A O 1
ATOM 924 N N . GLY A 1 114 ? 1.422 -31.767 -4.167 1.00 92.88 114 GLY A N 1
ATOM 925 C CA . GLY A 1 114 ? 1.653 -31.228 -5.509 1.00 92.88 114 GLY A CA 1
ATOM 926 C C . GLY A 1 114 ? 0.738 -31.875 -6.537 1.00 92.88 114 GLY A C 1
ATOM 927 O O . GLY A 1 114 ? -0.210 -32.570 -6.174 1.00 92.88 114 GLY A O 1
ATOM 928 N N . ASP A 1 115 ? 0.995 -31.584 -7.808 1.00 96.06 115 ASP A N 1
ATOM 929 C CA . ASP A 1 115 ? 0.275 -32.134 -8.956 1.00 96.06 115 ASP A CA 1
ATOM 930 C C . ASP A 1 115 ? -1.237 -31.938 -8.821 1.00 96.06 115 ASP A C 1
ATOM 932 O O . ASP A 1 115 ? -2.062 -32.850 -8.926 1.00 96.06 115 ASP A O 1
ATOM 936 N N . ILE A 1 116 ? -1.609 -30.687 -8.558 1.00 95.94 116 ILE A N 1
ATOM 937 C CA . ILE A 1 116 ? -2.993 -30.298 -8.300 1.00 95.94 116 ILE A CA 1
ATOM 938 C C . ILE A 1 116 ? -3.807 -30.166 -9.592 1.00 95.94 116 ILE A C 1
ATOM 940 O O . ILE A 1 116 ? -5.027 -30.338 -9.586 1.00 95.94 116 ILE A O 1
ATOM 944 N N . VAL A 1 117 ? -3.134 -29.890 -10.711 1.00 92.94 117 VAL A N 1
ATOM 945 C CA . VAL A 1 117 ? -3.735 -29.637 -12.028 1.00 92.94 117 VAL A CA 1
ATOM 946 C C . VAL A 1 117 ? -3.165 -30.551 -13.112 1.00 92.94 117 VAL A C 1
ATOM 948 O O . VAL A 1 117 ? -2.262 -31.355 -12.872 1.00 92.94 117 VAL A O 1
ATOM 951 N N . ALA A 1 118 ? -3.696 -30.396 -14.330 1.00 86.06 118 ALA A N 1
ATOM 952 C CA . ALA A 1 118 ? -3.342 -31.166 -15.522 1.00 86.06 118 ALA A CA 1
ATOM 953 C C . ALA A 1 118 ? -3.715 -32.657 -15.410 1.00 86.06 118 ALA A C 1
ATOM 955 O O . ALA A 1 118 ? -4.119 -33.126 -14.357 1.00 86.06 118 ALA A O 1
ATOM 956 N N . LYS A 1 119 ? -3.620 -33.397 -16.526 1.00 89.12 119 LYS A N 1
ATOM 957 C CA . LYS A 1 119 ? -4.078 -34.797 -16.719 1.00 89.12 119 LYS A CA 1
ATOM 958 C C . LYS A 1 119 ? -5.595 -35.005 -16.654 1.00 89.12 119 LYS A C 1
ATOM 960 O O . LYS A 1 119 ? -6.113 -35.729 -17.501 1.00 89.12 119 LYS A O 1
ATOM 965 N N . GLY A 1 120 ? -6.288 -34.389 -15.703 1.00 87.31 120 GLY A N 1
ATOM 966 C CA . GLY A 1 120 ? -7.745 -34.364 -15.648 1.00 87.31 120 GLY A CA 1
ATOM 967 C C . GLY A 1 120 ? -8.372 -33.311 -16.569 1.00 87.31 120 GLY A C 1
ATOM 968 O O . GLY A 1 120 ? -7.671 -32.619 -17.317 1.00 87.31 120 GLY A O 1
ATOM 969 N N . PRO A 1 121 ? -9.709 -33.185 -16.528 1.00 90.81 121 PRO A N 1
ATOM 970 C CA . PRO A 1 121 ? -10.449 -32.174 -17.276 1.00 90.81 121 PRO A CA 1
ATOM 971 C C . PRO A 1 121 ? -10.014 -30.735 -16.942 1.00 90.81 121 PRO A C 1
ATOM 973 O O . PRO A 1 121 ? -9.536 -30.444 -15.840 1.00 90.81 121 PRO A O 1
ATOM 976 N N . LEU A 1 122 ? -10.173 -29.821 -17.907 1.00 87.00 122 LEU A N 1
ATOM 977 C CA . LEU A 1 122 ? -9.807 -28.409 -17.740 1.00 87.00 122 LEU A CA 1
ATOM 978 C C . LEU A 1 122 ? -10.662 -27.732 -16.664 1.00 87.00 122 LEU A C 1
ATOM 980 O O . LEU A 1 122 ? -10.119 -27.091 -15.771 1.00 87.00 122 LEU A O 1
ATOM 984 N N . ASP A 1 123 ? -11.978 -27.888 -16.748 1.00 87.44 123 ASP A N 1
ATOM 985 C CA . ASP A 1 123 ? -12.945 -27.414 -15.756 1.00 87.44 123 ASP A CA 1
ATOM 986 C C . ASP A 1 123 ? -12.632 -27.974 -14.365 1.00 87.44 123 ASP A C 1
ATOM 988 O O . ASP A 1 123 ? -12.508 -27.210 -13.414 1.00 87.44 123 ASP A O 1
ATOM 992 N N . GLY A 1 124 ? -12.348 -29.275 -14.265 1.00 91.50 124 GLY A N 1
ATOM 993 C CA . GLY A 1 124 ? -11.921 -29.892 -13.011 1.00 91.50 124 GLY A CA 1
ATOM 994 C C . GLY A 1 124 ? -10.628 -29.290 -12.445 1.00 91.50 124 GLY A C 1
ATOM 995 O O . GLY A 1 124 ? -10.542 -29.013 -11.249 1.00 91.50 124 GLY A O 1
ATOM 996 N N . SER A 1 125 ? -9.634 -29.010 -13.295 1.00 92.75 125 SER A N 1
ATOM 997 C CA . SER A 1 125 ? -8.401 -28.319 -12.884 1.00 92.75 125 SER A CA 1
ATOM 998 C C . SER A 1 125 ? -8.678 -26.899 -12.377 1.00 92.75 125 SER A C 1
ATOM 1000 O O . SER A 1 125 ? -8.127 -26.493 -11.354 1.00 92.75 125 SER A O 1
ATOM 1002 N N . LEU A 1 126 ? -9.541 -26.143 -13.063 1.00 91.00 126 LEU A N 1
ATOM 1003 C CA . LEU A 1 126 ? -9.917 -24.781 -12.670 1.00 91.00 126 LEU A CA 1
ATOM 1004 C C . LEU A 1 126 ? -10.727 -24.757 -11.368 1.00 91.00 126 LEU A C 1
ATOM 1006 O O . LEU A 1 126 ? -10.524 -23.874 -10.532 1.00 91.00 126 LEU A O 1
ATOM 1010 N N . ASP A 1 127 ? -11.599 -25.737 -11.162 1.00 92.19 127 ASP A N 1
ATOM 1011 C CA . ASP A 1 127 ? -12.399 -25.875 -9.950 1.00 92.19 127 ASP A CA 1
ATOM 1012 C C . ASP A 1 127 ? -11.548 -26.268 -8.742 1.00 92.19 127 ASP A C 1
ATOM 1014 O O . ASP A 1 127 ? -11.749 -25.735 -7.648 1.00 92.19 127 ASP A O 1
ATOM 1018 N N . VAL A 1 128 ? -10.572 -27.167 -8.927 1.00 94.75 128 VAL A N 1
ATOM 1019 C CA . VAL A 1 128 ? -9.585 -27.495 -7.888 1.00 94.75 128 VAL A CA 1
ATOM 1020 C C . VAL A 1 128 ? -8.780 -26.250 -7.532 1.00 94.75 128 VAL A C 1
ATOM 1022 O O . VAL A 1 128 ? -8.698 -25.916 -6.355 1.00 94.75 128 VAL A O 1
ATOM 1025 N N . LEU A 1 129 ? -8.255 -25.506 -8.514 1.00 91.44 129 LEU A N 1
ATOM 1026 C CA . LEU A 1 129 ? -7.549 -24.246 -8.247 1.00 91.44 129 LEU A CA 1
ATOM 1027 C C . LEU A 1 129 ? -8.431 -23.244 -7.496 1.00 91.44 129 LEU A C 1
ATOM 1029 O O . LEU A 1 129 ? -7.996 -22.655 -6.510 1.00 91.44 129 LEU A O 1
ATOM 1033 N N . THR A 1 130 ? -9.685 -23.082 -7.920 1.00 85.44 130 THR A N 1
ATOM 1034 C CA . THR A 1 130 ? -10.648 -22.192 -7.259 1.00 85.44 130 THR A CA 1
ATOM 1035 C C . THR A 1 130 ? -10.863 -22.603 -5.806 1.00 85.44 130 THR A C 1
ATOM 1037 O O . THR A 1 130 ? -10.852 -21.747 -4.923 1.00 85.44 130 THR A O 1
ATOM 1040 N N . PHE A 1 131 ? -11.007 -23.902 -5.538 1.00 90.25 131 PHE A N 1
ATOM 1041 C CA . PHE A 1 131 ? -11.086 -24.423 -4.178 1.00 90.25 131 PHE A CA 1
ATOM 1042 C C . PHE A 1 131 ? -9.817 -24.091 -3.379 1.00 90.25 131 PHE A C 1
ATOM 1044 O O . PHE A 1 131 ? -9.923 -23.492 -2.312 1.00 90.25 131 PHE A O 1
ATOM 1051 N N . MET A 1 132 ? -8.628 -24.383 -3.921 1.00 90.56 132 MET A N 1
ATOM 1052 C CA . MET A 1 132 ? -7.352 -24.084 -3.258 1.00 90.56 132 MET A CA 1
ATOM 1053 C C . MET A 1 132 ? -7.207 -22.599 -2.909 1.00 90.56 132 MET A C 1
ATOM 1055 O O . MET A 1 132 ? -6.756 -22.273 -1.822 1.00 90.56 132 MET A O 1
ATOM 1059 N N . THR A 1 133 ? -7.635 -21.691 -3.792 1.00 79.31 133 THR A N 1
ATOM 1060 C CA . THR A 1 133 ? -7.537 -20.237 -3.553 1.00 79.31 133 THR A CA 1
ATOM 1061 C C . THR A 1 133 ? -8.535 -19.693 -2.529 1.00 79.31 133 THR A C 1
ATOM 1063 O O . THR A 1 133 ? -8.277 -18.655 -1.927 1.00 79.31 133 THR A O 1
ATOM 1066 N N . LYS A 1 134 ? -9.682 -20.357 -2.339 1.00 79.75 134 LYS A N 1
ATOM 1067 C CA . LYS A 1 134 ? -10.743 -19.913 -1.417 1.00 79.75 134 LYS A CA 1
ATOM 1068 C C . LYS A 1 134 ? -10.557 -20.410 0.014 1.00 79.75 134 LYS A C 1
ATOM 1070 O O . LYS A 1 134 ? -11.239 -19.929 0.914 1.00 79.75 134 LYS A O 1
ATOM 1075 N N . HIS A 1 135 ? -9.688 -21.391 0.220 1.00 79.62 135 HIS A N 1
ATOM 1076 C CA . HIS A 1 135 ? -9.499 -22.053 1.503 1.00 79.62 135 HIS A CA 1
ATOM 1077 C C . HIS A 1 135 ? -8.042 -21.932 1.960 1.00 79.62 135 HIS A C 1
ATOM 1079 O O . HIS A 1 135 ? -7.131 -21.827 1.147 1.00 79.62 135 HIS A O 1
ATOM 1085 N N . ASN A 1 136 ? -7.811 -21.958 3.275 1.00 74.19 136 ASN A N 1
ATOM 1086 C CA . ASN A 1 136 ? -6.466 -21.886 3.848 1.00 74.19 136 ASN A CA 1
ATOM 1087 C C . ASN A 1 136 ? -5.746 -23.243 3.723 1.00 74.19 136 ASN A C 1
ATOM 1089 O O . ASN A 1 136 ? -5.736 -24.041 4.664 1.00 74.19 136 ASN A O 1
ATOM 1093 N N . ILE A 1 137 ? -5.226 -23.528 2.528 1.00 86.44 137 ILE A N 1
ATOM 1094 C CA . ILE A 1 137 ? -4.622 -24.810 2.152 1.00 86.44 137 ILE A CA 1
ATOM 1095 C C . ILE A 1 137 ? -3.136 -24.608 1.869 1.00 86.44 137 ILE A C 1
ATOM 1097 O O . ILE A 1 137 ? -2.748 -23.714 1.118 1.00 86.44 137 ILE A O 1
ATOM 1101 N N . THR A 1 138 ? -2.314 -25.476 2.448 1.00 86.75 138 THR A N 1
ATOM 1102 C CA . THR A 1 138 ? -0.863 -25.488 2.249 1.00 86.75 138 THR A CA 1
ATOM 1103 C C . THR A 1 138 ? -0.493 -26.569 1.236 1.00 86.75 138 THR A C 1
ATOM 1105 O O . THR A 1 138 ? -1.238 -27.520 1.002 1.00 86.75 138 THR A O 1
ATOM 1108 N N . GLY A 1 139 ? 0.671 -26.464 0.611 1.00 89.94 139 GLY A N 1
ATOM 1109 C CA . GLY A 1 139 ? 1.180 -27.550 -0.209 1.00 89.94 139 GLY A CA 1
ATOM 1110 C C . GLY A 1 139 ? 2.524 -27.246 -0.832 1.00 89.94 139 GLY A C 1
ATOM 1111 O O . GLY A 1 139 ? 3.077 -26.155 -0.677 1.00 89.94 139 GLY A O 1
ATOM 1112 N N . ILE A 1 140 ? 3.047 -28.245 -1.528 1.00 89.69 140 ILE A N 1
ATOM 1113 C CA . ILE A 1 140 ? 4.269 -28.128 -2.321 1.00 89.69 140 ILE A CA 1
ATOM 1114 C C . ILE A 1 140 ? 3.933 -28.119 -3.809 1.00 89.69 140 ILE A C 1
ATOM 1116 O O . ILE A 1 140 ? 2.848 -28.518 -4.228 1.00 89.69 140 ILE A O 1
ATOM 1120 N N . ARG A 1 141 ? 4.874 -27.634 -4.616 1.00 85.94 141 ARG A N 1
ATOM 1121 C CA . ARG A 1 141 ? 4.734 -27.591 -6.070 1.00 85.94 141 ARG A CA 1
ATOM 1122 C C . ARG A 1 141 ? 5.132 -28.939 -6.671 1.00 85.94 141 ARG A C 1
ATOM 1124 O O . ARG A 1 141 ? 6.264 -29.370 -6.468 1.00 85.94 141 ARG A O 1
ATOM 1131 N N . GLY A 1 142 ? 4.231 -29.554 -7.433 1.00 89.00 142 GLY A N 1
ATOM 1132 C CA . GLY A 1 142 ? 4.533 -30.736 -8.236 1.00 89.00 142 GLY A CA 1
ATOM 1133 C C . GLY A 1 142 ? 5.161 -30.392 -9.591 1.00 89.00 142 GLY A C 1
ATOM 1134 O O . GLY A 1 142 ? 5.192 -29.231 -10.020 1.00 89.00 142 GLY A O 1
ATOM 1135 N N . ASN A 1 143 ? 5.672 -31.399 -10.296 1.00 86.31 143 ASN A N 1
ATOM 1136 C CA . ASN A 1 143 ? 6.279 -31.207 -11.614 1.00 86.31 143 ASN A CA 1
ATOM 1137 C C . ASN A 1 143 ? 5.231 -30.802 -12.665 1.00 86.31 143 ASN A C 1
ATOM 1139 O O . ASN A 1 143 ? 5.523 -29.975 -13.534 1.00 86.31 143 ASN A O 1
ATOM 1143 N N . HIS A 1 144 ? 4.002 -31.319 -12.578 1.00 87.38 144 HIS A N 1
ATOM 1144 C CA . HIS A 1 144 ? 2.925 -30.912 -13.475 1.00 87.38 144 HIS A CA 1
ATOM 1145 C C . HIS A 1 144 ? 2.483 -29.469 -13.216 1.00 87.38 144 HIS A C 1
ATOM 1147 O O . HIS A 1 144 ? 2.250 -28.722 -14.171 1.00 87.38 144 HIS A O 1
ATOM 1153 N N . ASP A 1 145 ? 2.466 -29.040 -11.953 1.00 87.81 145 ASP A N 1
ATOM 1154 C CA . ASP A 1 145 ? 2.183 -27.649 -11.588 1.00 87.81 145 ASP A CA 1
ATOM 1155 C C . ASP A 1 145 ? 3.251 -26.703 -12.157 1.00 87.81 145 ASP A C 1
ATOM 1157 O O . ASP A 1 145 ? 2.931 -25.665 -12.743 1.00 87.81 145 ASP A O 1
ATOM 1161 N N . GLN A 1 146 ? 4.530 -27.087 -12.050 1.00 84.06 146 GLN A N 1
ATOM 1162 C CA . GLN A 1 146 ? 5.650 -26.321 -12.599 1.00 84.06 146 GLN A CA 1
ATOM 1163 C C . GLN A 1 146 ? 5.538 -26.153 -14.121 1.00 84.06 146 GLN A C 1
ATOM 1165 O O . GLN A 1 146 ? 5.770 -25.057 -14.635 1.00 84.06 146 GLN A O 1
ATOM 1170 N N . MET A 1 147 ? 5.123 -27.194 -14.851 1.00 80.19 147 MET A N 1
ATOM 1171 C CA . MET A 1 147 ? 4.885 -27.088 -16.294 1.00 80.19 147 MET A CA 1
ATOM 1172 C C . MET A 1 147 ? 3.782 -26.078 -16.625 1.00 80.19 147 MET A C 1
ATOM 1174 O O . MET A 1 147 ? 3.941 -25.280 -17.548 1.00 80.19 147 MET A O 1
ATOM 1178 N N . VAL A 1 148 ? 2.670 -26.089 -15.884 1.00 83.94 148 VAL A N 1
ATOM 1179 C CA . VAL A 1 148 ? 1.563 -25.140 -16.095 1.00 83.94 148 VAL A CA 1
ATOM 1180 C C . VAL A 1 148 ? 2.018 -23.702 -15.839 1.00 83.94 148 VAL A C 1
ATOM 1182 O O . VAL A 1 148 ? 1.690 -22.811 -16.624 1.00 83.94 148 VAL A O 1
ATOM 1185 N N . ILE A 1 149 ? 2.822 -23.475 -14.797 1.00 80.00 149 ILE A N 1
ATOM 1186 C CA . ILE A 1 149 ? 3.426 -22.164 -14.510 1.00 80.00 149 ILE A CA 1
ATOM 1187 C C . ILE A 1 149 ? 4.348 -21.727 -15.656 1.00 80.00 149 ILE A C 1
ATOM 1189 O O . ILE A 1 149 ? 4.254 -20.585 -16.107 1.00 80.00 149 ILE A O 1
ATOM 1193 N N . GLY A 1 150 ? 5.188 -22.628 -16.174 1.00 76.31 150 GLY A N 1
ATOM 1194 C CA . GLY A 1 150 ? 6.058 -22.351 -17.322 1.00 76.31 150 GLY A CA 1
ATOM 1195 C C . GLY A 1 150 ? 5.269 -21.954 -18.574 1.00 76.31 150 GLY A C 1
ATOM 1196 O O . GLY A 1 150 ? 5.541 -20.916 -19.179 1.00 76.31 150 GLY A O 1
ATOM 1197 N N . TRP A 1 151 ? 4.223 -22.714 -18.914 1.00 80.19 151 TRP A N 1
ATOM 1198 C CA . TRP A 1 151 ? 3.306 -22.368 -20.006 1.00 80.19 151 TRP A CA 1
ATOM 1199 C C . TRP A 1 151 ? 2.640 -21.013 -19.792 1.00 80.19 151 TRP A C 1
ATOM 1201 O O . TRP A 1 151 ? 2.536 -20.223 -20.730 1.00 80.19 151 TRP A O 1
ATOM 1211 N N . ARG A 1 152 ? 2.208 -20.717 -18.563 1.00 79.75 152 ARG A N 1
ATOM 1212 C CA . ARG A 1 152 ? 1.596 -19.431 -18.234 1.00 79.75 152 ARG A CA 1
ATOM 1213 C C . ARG A 1 152 ? 2.572 -18.275 -18.450 1.00 79.75 152 ARG A C 1
ATOM 1215 O O . ARG A 1 152 ? 2.194 -17.299 -19.093 1.00 79.75 152 ARG A O 1
ATOM 1222 N N . ALA A 1 153 ? 3.805 -18.397 -17.963 1.00 68.19 153 ALA A N 1
ATOM 1223 C CA . ALA A 1 153 ? 4.848 -17.391 -18.156 1.00 68.19 153 ALA A CA 1
ATOM 1224 C C . ALA A 1 153 ? 5.166 -17.182 -19.648 1.00 68.19 153 ALA A C 1
ATOM 1226 O O . ALA A 1 153 ? 5.249 -16.044 -20.110 1.00 68.19 153 ALA A O 1
ATOM 1227 N N . TRP A 1 154 ? 5.257 -18.270 -20.423 1.00 79.00 154 TRP A N 1
ATOM 1228 C CA . TRP A 1 154 ? 5.460 -18.211 -21.872 1.00 79.00 154 TRP A CA 1
ATOM 1229 C C . TRP A 1 154 ? 4.330 -17.474 -22.599 1.00 79.00 154 TRP A C 1
ATOM 1231 O O . TRP A 1 154 ? 4.588 -16.552 -23.372 1.00 79.00 154 TRP A O 1
ATOM 1241 N N . ILE A 1 155 ? 3.072 -17.847 -22.327 1.00 72.25 155 ILE A N 1
ATOM 1242 C CA . ILE A 1 155 ? 1.889 -17.212 -22.926 1.00 72.25 155 ILE A CA 1
ATOM 1243 C C . ILE A 1 155 ? 1.900 -15.717 -22.628 1.00 72.25 155 ILE A C 1
ATOM 1245 O O . ILE A 1 155 ? 1.676 -14.899 -23.514 1.00 72.25 155 ILE A O 1
ATOM 1249 N N . GLU A 1 156 ? 2.183 -15.338 -21.389 1.00 61.59 156 GLU A N 1
ATOM 1250 C CA . GLU A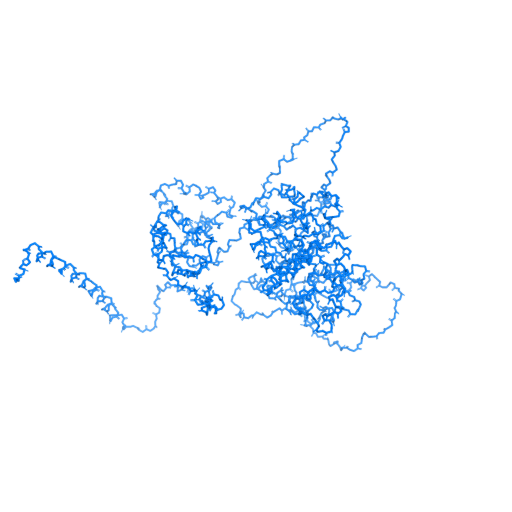 1 156 ? 2.207 -13.933 -21.013 1.00 61.59 156 GLU A CA 1
ATOM 1251 C C . GLU A 1 156 ? 3.358 -13.151 -21.662 1.00 61.59 156 GLU A C 1
ATOM 1253 O O . GLU A 1 156 ? 3.164 -11.985 -22.007 1.00 61.59 156 GLU A O 1
ATOM 1258 N N . ASN A 1 157 ? 4.521 -13.774 -21.888 1.00 65.50 157 ASN A N 1
ATOM 1259 C CA . ASN A 1 157 ? 5.585 -13.159 -22.680 1.00 65.50 157 ASN A CA 1
ATOM 1260 C C . ASN A 1 157 ? 5.174 -12.953 -24.139 1.00 65.50 157 ASN A C 1
ATOM 1262 O O . ASN A 1 157 ? 5.402 -11.877 -24.682 1.00 65.50 157 ASN A O 1
ATOM 1266 N N . VAL A 1 158 ? 4.544 -13.951 -24.758 1.00 69.25 158 VAL A N 1
ATOM 1267 C CA . VAL A 1 158 ? 3.993 -13.813 -26.109 1.00 69.25 158 VAL A CA 1
ATOM 1268 C C . VAL A 1 158 ? 3.013 -12.641 -26.133 1.00 69.25 158 VAL A C 1
ATOM 1270 O O . VAL A 1 158 ? 3.141 -11.746 -26.960 1.00 69.25 158 VAL A O 1
ATOM 1273 N N . LEU A 1 159 ? 2.081 -12.578 -25.180 1.00 60.69 159 LEU A N 1
ATOM 1274 C CA . LEU A 1 159 ? 1.077 -11.516 -25.100 1.00 60.69 159 LEU A CA 1
ATOM 1275 C C . LEU A 1 159 ? 1.652 -10.116 -24.825 1.00 60.69 159 LEU A C 1
ATOM 1277 O O . LEU A 1 159 ? 0.960 -9.137 -25.102 1.00 60.69 159 LEU A O 1
ATOM 1281 N N . SER A 1 160 ? 2.878 -9.987 -24.305 1.00 55.81 160 SER A N 1
ATOM 1282 C CA . SER A 1 160 ? 3.521 -8.678 -24.110 1.00 55.81 160 SER A CA 1
ATOM 1283 C C . SER A 1 160 ? 4.091 -8.076 -25.400 1.00 55.81 160 SER A C 1
ATOM 1285 O O . SER A 1 160 ? 4.424 -6.888 -25.424 1.00 55.81 160 SER A O 1
ATOM 1287 N N . GLN A 1 161 ? 4.168 -8.864 -26.477 1.00 69.38 161 GLN A N 1
ATOM 1288 C CA . GLN A 1 161 ? 4.652 -8.436 -27.789 1.00 69.38 161 GLN A CA 1
ATOM 1289 C C . GLN A 1 161 ? 3.529 -7.798 -28.609 1.00 69.38 161 GLN A C 1
ATOM 1291 O O . GLN A 1 161 ? 2.388 -8.262 -28.590 1.00 69.38 161 GLN A O 1
ATOM 1296 N N . SER A 1 162 ? 3.862 -6.782 -29.409 1.00 53.38 162 SER A N 1
ATOM 1297 C CA . SER A 1 162 ? 2.895 -6.009 -30.209 1.00 53.38 162 SER A CA 1
ATOM 1298 C C . SER A 1 162 ? 2.028 -6.867 -31.143 1.00 53.38 162 SER A C 1
ATOM 1300 O O . SER A 1 162 ? 0.854 -6.567 -31.336 1.00 53.38 162 SER A O 1
ATOM 1302 N N . SER A 1 163 ? 2.576 -7.962 -31.684 1.00 66.56 163 SER A N 1
ATOM 1303 C CA . SER A 1 163 ? 1.868 -8.906 -32.571 1.00 66.56 163 SER A CA 1
ATOM 1304 C C . SER A 1 163 ? 1.543 -10.254 -31.915 1.00 66.56 163 SER A C 1
ATOM 1306 O O . SER A 1 163 ? 1.041 -11.169 -32.574 1.00 66.56 163 SER A O 1
ATOM 1308 N N . GLY A 1 164 ? 1.838 -10.410 -30.625 1.00 65.81 164 GLY A N 1
ATOM 1309 C CA . GLY A 1 164 ? 1.818 -11.707 -29.959 1.00 65.81 164 GLY A CA 1
ATOM 1310 C C . GLY A 1 164 ? 0.430 -12.311 -29.798 1.00 65.81 164 GLY A C 1
ATOM 1311 O O . GLY A 1 164 ? 0.244 -13.497 -30.056 1.00 65.81 164 GLY A O 1
ATOM 1312 N N . ARG A 1 165 ? -0.573 -11.490 -29.460 1.00 65.62 165 ARG A N 1
ATOM 1313 C CA . ARG A 1 165 ? -1.971 -11.935 -29.318 1.00 65.62 165 ARG A CA 1
ATOM 1314 C C . ARG A 1 165 ? -2.526 -12.523 -30.615 1.00 65.62 165 ARG A C 1
ATOM 1316 O O . ARG A 1 165 ? -3.013 -13.648 -30.628 1.00 65.62 165 ARG A O 1
ATOM 1323 N N . TYR A 1 166 ? -2.380 -11.786 -31.714 1.00 65.06 166 TYR A N 1
ATOM 1324 C CA . TYR A 1 166 ? -2.805 -12.230 -33.042 1.00 65.06 166 TYR A CA 1
ATOM 1325 C C . TYR A 1 166 ? -2.096 -13.519 -33.477 1.00 65.06 166 TYR A C 1
ATOM 1327 O O . TYR A 1 166 ? -2.703 -14.417 -34.065 1.00 65.06 166 TYR A O 1
ATOM 1335 N N . TRP A 1 167 ? -0.799 -13.619 -33.181 1.00 84.56 167 TRP A N 1
ATOM 1336 C CA . TRP A 1 167 ? -0.009 -14.810 -33.469 1.00 84.56 167 TRP A CA 1
ATOM 1337 C C . TRP A 1 167 ? -0.491 -16.031 -32.675 1.00 84.56 167 TRP A C 1
ATOM 1339 O O . TRP A 1 167 ? -0.691 -17.098 -33.262 1.00 84.56 167 TRP A O 1
ATOM 1349 N N . LEU A 1 168 ? -0.731 -15.867 -31.371 1.00 80.50 168 LEU A N 1
ATOM 1350 C CA . LEU A 1 168 ? -1.183 -16.943 -30.492 1.00 80.50 168 LEU A CA 1
ATOM 1351 C C . LEU A 1 168 ? -2.568 -17.457 -30.904 1.00 80.50 168 LEU A C 1
ATOM 1353 O O . LEU A 1 168 ? -2.737 -18.660 -31.084 1.00 80.50 168 LEU A O 1
ATOM 1357 N N . GLU A 1 169 ? -3.521 -16.565 -31.188 1.00 78.56 169 GLU A N 1
ATOM 1358 C CA . GLU A 1 169 ? -4.857 -16.946 -31.670 1.00 78.56 169 GLU A CA 1
ATOM 1359 C C . GLU A 1 169 ? -4.797 -17.750 -32.980 1.00 78.56 169 GLU A C 1
ATOM 1361 O O . GLU A 1 169 ? -5.526 -18.729 -33.168 1.00 78.56 169 GLU A O 1
ATOM 1366 N N . LYS A 1 170 ? -3.906 -17.368 -33.907 1.00 83.81 170 LYS A N 1
ATOM 1367 C CA . LYS A 1 170 ? -3.674 -18.134 -35.140 1.00 83.81 170 LYS A CA 1
ATOM 1368 C C . LYS A 1 170 ? -3.085 -19.512 -34.870 1.00 83.81 170 LYS A C 1
ATOM 1370 O O . LYS A 1 170 ? -3.396 -20.446 -35.608 1.00 83.81 170 LYS A O 1
ATOM 1375 N N . LEU A 1 171 ? -2.210 -19.640 -33.877 1.00 86.50 171 LEU A N 1
ATOM 1376 C CA . LEU A 1 171 ? -1.608 -20.911 -33.488 1.00 86.50 171 LEU A CA 1
ATOM 1377 C C . LEU A 1 171 ? -2.636 -21.838 -32.820 1.00 86.50 171 LEU A C 1
ATOM 1379 O O . LEU A 1 171 ? -2.668 -23.032 -33.119 1.00 86.50 171 LEU A O 1
ATOM 1383 N N . GLU A 1 172 ? -3.497 -21.292 -31.964 1.00 85.38 172 GLU A N 1
ATOM 1384 C CA . GLU A 1 172 ? -4.536 -22.031 -31.239 1.00 85.38 172 GLU A CA 1
ATOM 1385 C C . GLU A 1 172 ? -5.635 -22.561 -32.163 1.00 85.38 172 GLU A C 1
ATOM 1387 O O . GLU A 1 172 ? -6.073 -23.700 -31.997 1.00 85.38 172 GLU A O 1
ATOM 1392 N N . LYS A 1 173 ? -6.011 -21.790 -33.194 1.00 86.56 173 LYS A N 1
ATOM 1393 C CA . LYS A 1 173 ? -6.987 -22.205 -34.219 1.00 86.56 173 LYS A CA 1
ATOM 1394 C C . LYS A 1 173 ? -6.509 -23.364 -35.103 1.00 86.56 173 LYS A C 1
ATOM 1396 O O . LYS A 1 173 ? -7.332 -23.995 -35.760 1.00 86.56 173 LYS A O 1
ATOM 1401 N N . LYS A 1 174 ? -5.202 -23.653 -35.143 1.00 88.56 174 LYS A N 1
ATOM 1402 C CA . LYS A 1 174 ? -4.655 -24.785 -35.908 1.00 88.56 174 LYS A CA 1
ATOM 1403 C C . LYS A 1 174 ? -5.020 -26.104 -35.249 1.00 88.56 174 LYS A C 1
ATOM 1405 O O . LYS A 1 174 ? -4.886 -26.256 -34.028 1.00 88.56 174 LYS A O 1
ATOM 1410 N N . ASN A 1 175 ? -5.363 -27.093 -36.071 1.00 90.88 175 ASN A N 1
ATOM 1411 C CA . ASN A 1 175 ? -5.466 -28.467 -35.590 1.00 90.88 175 ASN A CA 1
ATOM 1412 C C . ASN A 1 175 ? -4.075 -29.014 -35.213 1.00 90.88 175 ASN A C 1
ATOM 1414 O O . ASN A 1 175 ? -3.039 -28.422 -35.528 1.00 90.88 175 ASN A O 1
ATOM 1418 N N . LYS A 1 176 ? -4.039 -30.164 -34.533 1.00 85.12 176 LYS A N 1
ATOM 1419 C CA . LYS A 1 176 ? -2.794 -30.754 -34.019 1.00 85.12 176 LYS A CA 1
ATOM 1420 C C . LYS A 1 176 ? -1.716 -30.914 -35.102 1.00 85.12 176 LYS A C 1
ATOM 1422 O O . LYS A 1 176 ? -0.586 -30.484 -34.898 1.00 85.12 176 LYS A O 1
ATOM 1427 N N . LYS A 1 177 ? -2.078 -31.465 -36.266 1.00 89.31 177 LYS A N 1
ATOM 1428 C CA . LYS A 1 177 ? -1.142 -31.739 -37.368 1.00 89.31 177 LYS A CA 1
ATOM 1429 C C . LYS A 1 177 ? -0.573 -30.450 -37.967 1.00 89.31 177 LYS A C 1
ATOM 1431 O O . LYS A 1 177 ? 0.628 -30.348 -38.204 1.00 89.31 177 LYS A O 1
ATOM 1436 N N . GLU A 1 178 ? -1.424 -29.451 -38.187 1.00 88.88 178 GLU A N 1
ATOM 1437 C CA . GLU A 1 178 ? -1.016 -28.129 -38.680 1.00 88.88 178 GLU A CA 1
ATOM 1438 C C . GLU A 1 178 ? -0.118 -27.395 -37.688 1.00 88.88 178 GLU A C 1
ATOM 1440 O O . GLU A 1 178 ? 0.853 -26.748 -38.083 1.00 88.88 178 GLU A O 1
ATOM 1445 N N . ARG A 1 179 ? -0.443 -27.488 -36.396 1.00 89.75 179 ARG A N 1
ATOM 1446 C CA . ARG A 1 179 ? 0.326 -26.873 -35.316 1.00 89.75 179 ARG A CA 1
ATOM 1447 C C . ARG A 1 179 ? 1.716 -27.488 -35.224 1.00 89.75 179 ARG A C 1
ATOM 1449 O O . ARG A 1 179 ? 2.696 -26.755 -35.193 1.00 89.75 179 ARG A O 1
ATOM 1456 N N . GLU A 1 180 ? 1.815 -28.814 -35.245 1.00 87.00 180 GLU A N 1
ATOM 1457 C CA . GLU A 1 180 ? 3.093 -29.534 -35.225 1.00 87.00 180 GLU A CA 1
ATOM 1458 C C . GLU A 1 180 ? 3.969 -29.187 -36.436 1.00 87.00 180 GLU A C 1
ATOM 1460 O O . GLU A 1 180 ? 5.159 -28.904 -36.276 1.00 87.00 180 GLU A O 1
ATOM 1465 N N . ALA A 1 181 ? 3.383 -29.140 -37.638 1.00 90.44 181 ALA A N 1
ATOM 1466 C CA . ALA A 1 181 ? 4.093 -28.726 -38.847 1.00 90.44 181 ALA A CA 1
ATOM 1467 C C . ALA A 1 181 ? 4.604 -27.278 -38.737 1.00 90.44 181 ALA A C 1
ATOM 1469 O O . ALA A 1 181 ? 5.786 -27.019 -38.963 1.00 90.44 181 ALA A O 1
ATOM 1470 N N . TYR A 1 182 ? 3.741 -26.354 -38.305 1.00 89.62 182 TYR A N 1
ATOM 1471 C CA . TYR A 1 182 ? 4.097 -24.950 -38.107 1.00 89.62 182 TYR A CA 1
ATOM 1472 C C . TYR A 1 182 ? 5.232 -24.776 -37.091 1.00 89.62 182 TYR A C 1
ATOM 1474 O O . TYR A 1 182 ? 6.210 -24.088 -37.372 1.00 89.62 182 TYR A O 1
ATOM 1482 N N . LEU A 1 183 ? 5.144 -25.433 -35.930 1.00 88.56 183 LEU A N 1
ATOM 1483 C CA . LEU A 1 183 ? 6.167 -25.346 -34.885 1.00 88.56 183 LEU A CA 1
ATOM 1484 C C . LEU A 1 183 ? 7.510 -25.932 -35.340 1.00 88.56 183 LEU A C 1
ATOM 1486 O O . LEU A 1 183 ? 8.566 -25.411 -34.980 1.00 88.56 183 LEU A O 1
ATOM 1490 N N . LYS A 1 184 ? 7.495 -26.984 -36.167 1.00 90.81 184 LYS A N 1
ATOM 1491 C CA . LYS A 1 184 ? 8.716 -27.552 -36.755 1.00 90.81 184 LYS A CA 1
ATOM 1492 C C . LYS A 1 184 ? 9.423 -26.551 -37.666 1.00 90.81 184 LYS A C 1
ATOM 1494 O O . LYS A 1 184 ? 10.649 -26.440 -37.611 1.00 90.81 184 LYS A O 1
ATOM 1499 N N . ASP A 1 185 ? 8.675 -25.830 -38.492 1.00 91.88 185 ASP A N 1
ATOM 1500 C CA . ASP A 1 185 ? 9.247 -24.830 -39.392 1.00 91.88 185 ASP A CA 1
ATOM 1501 C C . ASP A 1 185 ? 9.655 -23.553 -38.652 1.00 91.88 185 ASP A C 1
ATOM 1503 O O . ASP A 1 185 ? 10.737 -23.025 -38.912 1.00 91.88 185 ASP A O 1
ATOM 1507 N N . LEU A 1 186 ? 8.888 -23.146 -37.637 1.00 89.56 186 LEU A N 1
ATOM 1508 C CA . LEU A 1 186 ? 9.245 -22.077 -36.705 1.00 89.56 186 LEU A CA 1
ATOM 1509 C C . LEU A 1 186 ? 10.597 -22.344 -36.029 1.00 89.56 186 LEU A C 1
ATOM 1511 O O . LEU A 1 186 ? 11.481 -21.491 -36.067 1.00 89.56 186 LEU A O 1
ATOM 1515 N N . LYS A 1 187 ? 10.819 -23.555 -35.494 1.00 89.94 187 LYS A N 1
ATOM 1516 C CA . LYS A 1 187 ? 12.111 -23.937 -34.890 1.00 89.94 187 LYS A CA 1
ATOM 1517 C C . LYS A 1 187 ? 13.275 -23.825 -35.882 1.00 89.94 187 LYS A C 1
ATOM 1519 O O . LYS A 1 187 ? 14.370 -23.415 -35.502 1.00 89.94 187 LYS A O 1
ATOM 1524 N N . LYS A 1 188 ? 13.068 -24.169 -37.159 1.00 91.12 188 LYS A N 1
ATOM 1525 C CA . LYS A 1 188 ? 14.099 -24.006 -38.202 1.00 91.12 188 LYS A CA 1
ATOM 1526 C C . LYS A 1 188 ? 14.351 -22.536 -38.540 1.00 91.12 188 LYS A C 1
ATOM 1528 O O . LYS A 1 188 ? 15.494 -22.184 -38.816 1.00 91.12 188 LYS A O 1
ATOM 1533 N N . ALA A 1 189 ? 13.307 -21.708 -38.568 1.00 87.94 189 ALA A N 1
ATOM 1534 C CA . ALA A 1 189 ? 13.411 -20.281 -38.860 1.00 87.94 189 ALA A CA 1
ATOM 1535 C C . ALA A 1 189 ? 14.139 -19.528 -37.736 1.00 87.94 189 ALA A C 1
ATOM 1537 O O . ALA A 1 189 ? 15.070 -18.780 -38.030 1.00 87.94 189 ALA A O 1
ATOM 1538 N N . LEU A 1 190 ? 13.805 -19.824 -36.473 1.00 86.75 190 LEU A N 1
ATOM 1539 C CA . LEU A 1 190 ? 14.485 -19.304 -35.280 1.00 86.75 190 LEU A CA 1
ATOM 1540 C C . LEU A 1 190 ? 15.987 -19.620 -35.304 1.00 86.75 190 LEU A C 1
ATOM 1542 O O . LEU A 1 190 ? 16.808 -18.715 -35.231 1.00 86.75 190 LEU A O 1
ATOM 1546 N N . LYS A 1 191 ? 16.371 -20.881 -35.566 1.00 87.56 191 LYS A N 1
ATOM 1547 C CA . LYS A 1 191 ? 17.790 -21.277 -35.711 1.00 87.56 191 LYS A CA 1
ATOM 1548 C C . LYS A 1 191 ? 18.544 -20.526 -36.813 1.00 87.56 191 LYS A C 1
ATOM 1550 O O . LYS A 1 191 ? 19.767 -20.472 -36.785 1.00 87.56 191 LYS A O 1
ATOM 1555 N N . LYS A 1 192 ? 17.831 -19.999 -37.810 1.00 90.06 192 LYS A N 1
ATOM 1556 C CA . LYS A 1 192 ? 18.398 -19.225 -38.922 1.00 90.06 192 LYS A CA 1
ATOM 1557 C C . LYS A 1 192 ? 18.307 -17.710 -38.697 1.00 90.06 192 LYS A C 1
ATOM 1559 O O . LYS A 1 192 ? 18.614 -16.972 -39.627 1.00 90.06 192 LYS A O 1
ATOM 1564 N N . GLY A 1 193 ? 17.837 -17.254 -37.530 1.00 86.06 193 GLY A N 1
ATOM 1565 C CA . GLY A 1 193 ? 17.605 -15.836 -37.233 1.00 86.06 193 GLY A CA 1
ATOM 1566 C C . GLY A 1 193 ? 16.543 -15.184 -38.124 1.00 86.06 193 GLY A C 1
ATOM 1567 O O . GLY A 1 193 ? 16.548 -13.972 -38.301 1.00 86.06 193 GLY A O 1
ATOM 1568 N N . LYS A 1 194 ? 15.663 -15.982 -38.743 1.00 84.56 194 LYS A N 1
ATOM 1569 C CA . LYS A 1 194 ? 14.623 -15.506 -39.673 1.00 84.56 194 LYS A CA 1
ATOM 1570 C C . LYS A 1 194 ? 13.289 -15.219 -38.994 1.00 84.56 194 LYS A C 1
ATOM 1572 O O . LYS A 1 194 ? 12.309 -14.959 -39.679 1.00 84.56 194 LYS A O 1
ATOM 1577 N N . GLU A 1 195 ? 13.241 -15.338 -37.677 1.00 87.44 195 GLU A N 1
ATOM 1578 C CA . GLU A 1 195 ? 12.022 -15.237 -36.897 1.00 87.44 195 GLU A CA 1
ATOM 1579 C C . GLU A 1 195 ? 12.340 -14.672 -35.515 1.00 87.44 195 GLU A C 1
ATOM 1581 O O . GLU A 1 195 ? 13.478 -14.744 -35.052 1.00 87.44 195 GLU A O 1
ATOM 1586 N N . GLU A 1 196 ? 11.338 -14.091 -34.868 1.00 76.25 196 GLU A N 1
ATOM 1587 C CA . GLU A 1 196 ? 11.522 -13.390 -33.603 1.00 76.25 196 GLU A CA 1
ATOM 1588 C C . GLU A 1 196 ? 11.642 -14.369 -32.424 1.00 76.25 196 GLU A C 1
ATOM 1590 O O . GLU A 1 196 ? 10.779 -15.226 -32.229 1.00 76.25 196 GLU A O 1
ATOM 1595 N N . GLU A 1 197 ? 12.677 -14.204 -31.595 1.00 81.44 197 GLU A N 1
ATOM 1596 C CA . GLU A 1 197 ? 12.994 -15.092 -30.459 1.00 81.44 197 GLU A CA 1
ATOM 1597 C C . GLU A 1 197 ? 11.849 -15.266 -29.450 1.00 81.44 197 GLU A C 1
ATOM 1599 O O . GLU A 1 197 ? 11.718 -16.323 -28.836 1.00 81.44 197 GLU A O 1
ATOM 1604 N N . TRP A 1 198 ? 10.964 -14.277 -29.303 1.00 76.31 198 TRP A N 1
ATOM 1605 C CA . TRP A 1 198 ? 9.810 -14.377 -28.402 1.00 76.31 198 TRP A CA 1
ATOM 1606 C C . TRP A 1 198 ? 8.801 -15.465 -28.821 1.00 76.31 198 TRP A C 1
ATOM 1608 O O . TRP A 1 198 ? 8.006 -15.913 -28.001 1.00 76.31 198 TRP A O 1
ATOM 1618 N N . LYS A 1 199 ? 8.847 -15.945 -30.074 1.00 83.31 199 LYS A N 1
ATOM 1619 C CA . LYS A 1 199 ? 8.015 -17.065 -30.565 1.00 83.31 199 LYS A CA 1
ATOM 1620 C C . LYS A 1 199 ? 8.563 -18.437 -30.165 1.00 83.31 199 LYS A C 1
ATOM 1622 O O . LYS A 1 199 ? 7.908 -19.453 -30.408 1.00 83.31 199 LYS A O 1
ATOM 1627 N N . ARG A 1 200 ? 9.768 -18.505 -29.589 1.00 84.69 200 ARG A N 1
ATOM 1628 C CA . ARG A 1 200 ? 10.404 -19.759 -29.174 1.00 84.69 200 ARG A CA 1
ATOM 1629 C C . ARG A 1 200 ? 9.625 -20.385 -28.020 1.00 84.69 200 ARG A C 1
ATOM 1631 O O . ARG A 1 200 ? 9.444 -19.756 -26.986 1.00 84.69 200 ARG A O 1
ATOM 1638 N N . ILE A 1 201 ? 9.200 -21.636 -28.193 1.00 81.19 201 ILE A N 1
ATOM 1639 C CA . ILE A 1 201 ? 8.707 -22.481 -27.098 1.00 81.19 201 ILE A CA 1
ATOM 1640 C C . ILE A 1 201 ? 9.930 -23.154 -26.467 1.00 81.19 201 ILE A C 1
ATOM 1642 O O . ILE A 1 201 ? 10.645 -23.846 -27.203 1.00 81.19 201 ILE A O 1
ATOM 1646 N N . PRO A 1 202 ? 10.198 -22.955 -25.167 1.00 71.38 202 PRO A N 1
ATOM 1647 C CA . PRO A 1 202 ? 11.327 -23.593 -24.503 1.00 71.38 202 PRO A CA 1
ATOM 1648 C C . PRO A 1 202 ? 11.220 -25.115 -24.529 1.00 71.38 202 PRO A C 1
ATOM 1650 O O . PRO A 1 202 ? 10.131 -25.686 -24.460 1.00 71.38 202 PRO A O 1
ATOM 1653 N N . ASP A 1 203 ? 12.368 -25.768 -24.694 1.00 67.19 203 ASP A N 1
ATOM 1654 C CA . ASP A 1 203 ? 12.443 -27.228 -24.684 1.00 67.19 203 ASP A CA 1
ATOM 1655 C C . ASP A 1 203 ? 12.407 -27.768 -23.233 1.00 67.19 203 ASP A C 1
ATOM 1657 O O . ASP A 1 203 ? 12.059 -28.931 -23.021 1.00 67.19 203 ASP A O 1
ATOM 1661 N N . ASP A 1 204 ? 12.686 -26.908 -22.244 1.00 62.72 204 ASP A N 1
ATOM 1662 C CA . ASP A 1 204 ? 12.624 -27.134 -20.802 1.00 62.72 204 ASP A CA 1
ATOM 1663 C C . ASP A 1 204 ? 11.839 -26.020 -20.070 1.00 62.72 204 ASP A C 1
ATOM 1665 O O . ASP A 1 204 ? 12.054 -24.821 -20.243 1.00 62.72 204 ASP A O 1
ATOM 1669 N N . TRP A 1 205 ? 10.886 -26.414 -19.223 1.00 59.41 205 TRP A N 1
ATOM 1670 C CA . TRP A 1 205 ? 9.989 -25.470 -18.535 1.00 59.41 205 TRP A CA 1
ATOM 1671 C C . TRP A 1 205 ? 10.593 -24.868 -17.257 1.00 59.41 205 TRP A C 1
ATOM 1673 O O . TRP A 1 205 ? 10.061 -23.897 -16.723 1.00 59.41 205 TRP A O 1
ATOM 1683 N N . GLU A 1 206 ? 11.703 -25.425 -16.769 1.00 52.09 206 GLU A N 1
ATOM 1684 C CA . GLU A 1 206 ? 12.402 -24.974 -15.557 1.00 52.09 206 GLU A CA 1
ATOM 1685 C C . GLU A 1 206 ? 13.272 -23.733 -15.814 1.00 52.09 206 GLU A C 1
ATOM 1687 O O . GLU A 1 206 ? 13.378 -22.870 -14.947 1.00 52.09 206 GLU A O 1
ATOM 1692 N N . PHE A 1 207 ? 13.804 -23.568 -17.031 1.00 44.00 207 PHE A N 1
ATOM 1693 C CA . PHE A 1 207 ? 14.620 -22.410 -17.427 1.00 44.00 207 PHE A CA 1
ATOM 1694 C C . PHE A 1 207 ? 13.798 -21.118 -17.631 1.00 44.00 207 PHE A C 1
ATOM 1696 O O . PHE A 1 207 ? 14.337 -20.015 -17.741 1.00 44.00 207 PHE A O 1
ATOM 1703 N N . MET A 1 208 ? 12.466 -21.221 -17.668 1.00 47.62 208 MET A N 1
ATOM 1704 C CA . MET A 1 208 ? 11.576 -20.091 -17.956 1.00 47.62 208 MET A CA 1
ATOM 1705 C C . MET A 1 208 ? 11.333 -19.143 -16.777 1.00 47.62 208 MET A C 1
ATOM 1707 O O . MET A 1 208 ? 10.881 -18.022 -17.013 1.00 47.62 208 MET A O 1
ATOM 1711 N N . GLY A 1 209 ? 11.621 -19.574 -15.542 1.00 43.38 209 GLY A N 1
ATOM 1712 C CA . GLY A 1 209 ? 11.320 -18.813 -14.323 1.00 43.38 209 GLY A CA 1
ATOM 1713 C C . GLY A 1 209 ? 11.950 -17.416 -14.280 1.00 43.38 209 GLY A C 1
ATOM 1714 O O . GLY A 1 209 ? 11.314 -16.491 -13.782 1.00 43.38 209 GLY A O 1
ATOM 1715 N N . ASP A 1 210 ? 13.132 -17.247 -14.887 1.00 39.66 210 ASP A N 1
ATOM 1716 C CA . ASP A 1 210 ? 13.893 -15.988 -14.835 1.00 39.66 210 ASP A CA 1
ATOM 1717 C C . ASP A 1 210 ? 13.975 -15.231 -16.168 1.00 39.66 210 ASP A C 1
ATOM 1719 O O . ASP A 1 210 ? 13.929 -13.998 -16.185 1.00 39.66 210 ASP A O 1
ATOM 1723 N N . HIS A 1 211 ? 14.061 -15.928 -17.307 1.00 40.06 211 HIS A N 1
ATOM 1724 C CA . HIS A 1 211 ? 14.239 -15.267 -18.612 1.00 40.06 211 HIS A CA 1
ATOM 1725 C C . HIS A 1 211 ? 12.960 -14.653 -19.178 1.00 40.06 211 HIS A C 1
ATOM 1727 O O . HIS A 1 211 ? 13.014 -13.777 -20.041 1.00 40.06 211 HIS A O 1
ATOM 1733 N N . TYR A 1 212 ? 11.819 -15.080 -18.648 1.00 41.62 212 TYR A N 1
ATOM 1734 C CA . TYR A 1 212 ? 10.517 -14.516 -18.942 1.00 41.62 212 TYR A CA 1
ATOM 1735 C C . TYR A 1 212 ? 9.856 -14.116 -17.631 1.00 41.62 212 TYR A C 1
ATOM 1737 O O . TYR A 1 212 ? 8.725 -14.499 -17.342 1.00 41.62 2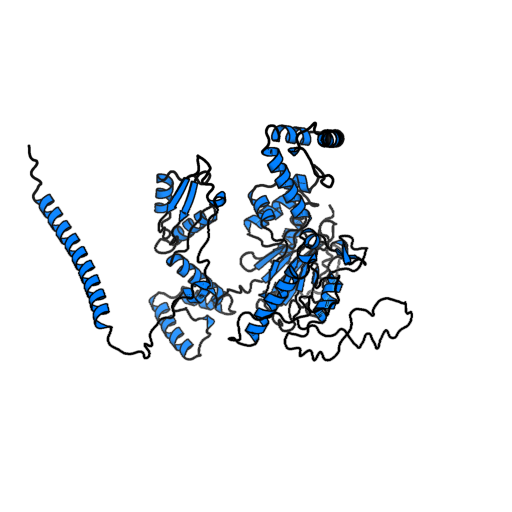12 TYR A O 1
ATOM 1745 N N . THR A 1 213 ? 10.555 -13.298 -16.838 1.00 39.16 213 THR A N 1
ATOM 1746 C CA . THR A 1 213 ? 9.841 -12.384 -15.951 1.00 39.16 213 THR A CA 1
ATOM 1747 C C . THR A 1 213 ? 8.925 -11.578 -16.851 1.00 39.16 213 THR A C 1
ATOM 1749 O O . THR A 1 213 ? 9.346 -10.724 -17.630 1.00 39.16 213 THR A O 1
ATOM 1752 N N . VAL A 1 214 ? 7.654 -11.952 -16.822 1.00 39.81 214 VAL A N 1
ATOM 1753 C CA . VAL A 1 214 ? 6.571 -11.244 -17.466 1.00 39.81 214 VAL A CA 1
ATOM 1754 C C . VAL A 1 214 ? 6.559 -9.855 -16.833 1.00 39.81 214 VAL A C 1
ATOM 1756 O O . VAL A 1 214 ? 5.822 -9.578 -15.889 1.00 39.81 214 VAL A O 1
ATOM 1759 N N . ALA A 1 215 ? 7.358 -8.942 -17.380 1.00 41.00 215 ALA A N 1
ATOM 1760 C CA . ALA A 1 215 ? 6.977 -7.552 -17.458 1.00 41.00 215 ALA A CA 1
ATOM 1761 C C . ALA A 1 215 ? 5.749 -7.549 -18.364 1.00 41.00 215 ALA A C 1
ATOM 1763 O O . ALA A 1 215 ? 5.794 -7.350 -19.576 1.00 41.00 215 ALA A O 1
ATOM 1764 N N . ARG A 1 216 ? 4.622 -7.895 -17.748 1.00 46.78 216 ARG A N 1
ATOM 1765 C CA . ARG A 1 216 ? 3.290 -7.538 -18.183 1.00 46.78 216 ARG A CA 1
ATOM 1766 C C . ARG A 1 216 ? 3.469 -6.051 -18.461 1.00 46.78 216 ARG A C 1
ATOM 1768 O O . ARG A 1 216 ? 3.683 -5.301 -17.511 1.00 46.78 216 ARG A O 1
ATOM 1775 N N . ASN A 1 217 ? 3.462 -5.635 -19.731 1.00 54.28 217 ASN A N 1
ATOM 1776 C CA . ASN A 1 217 ? 3.403 -4.224 -20.136 1.00 54.28 217 ASN A CA 1
ATOM 1777 C C . ASN A 1 217 ? 2.025 -3.659 -19.738 1.00 54.28 217 ASN A C 1
ATOM 1779 O O . ASN A 1 217 ? 1.302 -3.074 -20.537 1.00 54.28 217 ASN A O 1
ATOM 1783 N N . ARG A 1 218 ? 1.620 -3.938 -18.498 1.00 66.88 218 ARG A N 1
ATOM 1784 C CA . ARG A 1 218 ? 0.429 -3.453 -17.853 1.00 66.88 218 ARG A CA 1
ATOM 1785 C C . ARG A 1 218 ? 0.690 -2.005 -17.557 1.00 66.88 218 ARG A C 1
ATOM 1787 O O . ARG A 1 218 ? 1.751 -1.629 -17.058 1.00 66.88 218 ARG A O 1
ATOM 1794 N N . ARG A 1 219 ? -0.314 -1.210 -17.855 1.00 80.88 219 ARG A N 1
ATOM 1795 C CA . ARG A 1 219 ? -0.343 0.165 -17.419 1.00 80.88 219 ARG A CA 1
ATOM 1796 C C . ARG A 1 219 ? -0.461 0.175 -15.896 1.00 80.88 219 ARG A C 1
ATOM 1798 O O . ARG A 1 219 ? -1.309 -0.514 -15.327 1.00 80.88 219 ARG A O 1
ATOM 1805 N N . ILE A 1 220 ? 0.433 0.904 -15.240 1.00 87.88 220 ILE A N 1
ATOM 1806 C CA . ILE A 1 220 ? 0.462 1.035 -13.781 1.00 87.88 220 ILE A CA 1
ATOM 1807 C C . ILE A 1 220 ? -0.249 2.332 -13.423 1.00 87.88 220 ILE A C 1
ATOM 1809 O O . ILE A 1 220 ? 0.031 3.376 -14.008 1.00 87.88 220 ILE A O 1
ATOM 1813 N N . ILE A 1 221 ? -1.181 2.261 -12.484 1.00 93.56 221 ILE A N 1
ATOM 1814 C CA . ILE A 1 221 ? -2.029 3.377 -12.076 1.00 93.56 221 ILE A CA 1
ATOM 1815 C C . ILE A 1 221 ? -1.825 3.571 -10.577 1.00 93.56 221 ILE A C 1
ATOM 1817 O O . ILE A 1 221 ? -2.205 2.711 -9.791 1.00 93.56 221 ILE A O 1
ATOM 1821 N N . PHE A 1 222 ? -1.202 4.679 -10.180 1.00 96.88 222 PHE A N 1
ATOM 1822 C CA . PHE A 1 222 ? -1.034 5.053 -8.775 1.00 96.88 222 PHE A CA 1
ATOM 1823 C C . PHE A 1 222 ? -2.153 5.996 -8.360 1.00 96.88 222 PHE A C 1
ATOM 1825 O O . PHE A 1 222 ? -2.318 7.022 -9.013 1.00 96.88 222 PHE A O 1
ATOM 1832 N N . ILE A 1 223 ? -2.900 5.710 -7.299 1.00 97.62 223 ILE A N 1
ATOM 1833 C CA . ILE A 1 223 ? -3.983 6.571 -6.805 1.00 97.62 223 ILE A CA 1
ATOM 1834 C C . ILE A 1 223 ? -3.615 7.219 -5.466 1.00 97.62 223 ILE A C 1
ATOM 1836 O O . ILE A 1 223 ? -3.026 6.560 -4.609 1.00 97.62 223 ILE A O 1
ATOM 1840 N N . GLY A 1 224 ? -3.939 8.510 -5.328 1.00 97.44 224 GLY A N 1
ATOM 1841 C CA . GLY A 1 224 ? -3.785 9.297 -4.100 1.00 97.44 224 GLY A CA 1
ATOM 1842 C C . GLY A 1 224 ? -4.722 8.876 -2.959 1.00 97.44 224 GLY A C 1
ATOM 1843 O O . GLY A 1 224 ? -5.457 7.897 -3.077 1.00 97.44 224 GLY A O 1
ATOM 1844 N N . ASP A 1 225 ? -4.700 9.645 -1.872 1.00 98.12 225 ASP A N 1
ATOM 1845 C CA . ASP A 1 225 ? -5.483 9.422 -0.649 1.00 98.12 225 ASP A CA 1
ATOM 1846 C C . ASP A 1 225 ? -6.995 9.421 -0.951 1.00 98.12 225 ASP A C 1
ATOM 1848 O O . ASP A 1 225 ? -7.550 10.414 -1.435 1.00 98.12 225 ASP A O 1
ATOM 1852 N N . ILE A 1 226 ? -7.662 8.291 -0.685 1.00 98.12 226 ILE A N 1
ATOM 1853 C CA . ILE A 1 226 ? -9.069 8.063 -1.064 1.00 98.12 226 ILE A CA 1
ATOM 1854 C C . ILE A 1 226 ? -10.014 8.450 0.074 1.00 98.12 226 ILE A C 1
ATOM 1856 O O . ILE A 1 226 ? -11.075 9.004 -0.191 1.00 98.12 226 ILE A O 1
ATOM 1860 N N . HIS A 1 227 ? -9.656 8.158 1.329 1.00 97.88 227 HIS A N 1
ATOM 1861 C CA . HIS A 1 227 ? -10.450 8.488 2.518 1.00 97.88 227 HIS A CA 1
ATOM 1862 C C . HIS A 1 227 ? -11.934 8.083 2.430 1.00 97.88 227 HIS A C 1
ATOM 1864 O O . HIS A 1 227 ? -12.821 8.831 2.827 1.00 97.88 227 HIS A O 1
ATOM 1870 N N . GLY A 1 228 ? -12.233 6.906 1.872 1.00 97.25 228 GLY A N 1
ATOM 1871 C CA . GLY A 1 228 ? -13.612 6.437 1.712 1.00 97.25 228 GLY A CA 1
ATOM 1872 C C . GLY A 1 228 ? -14.457 7.217 0.696 1.00 97.25 228 GLY A C 1
ATOM 1873 O O . GLY A 1 228 ? -15.662 7.002 0.635 1.00 97.25 228 GLY A O 1
ATOM 1874 N N . MET A 1 229 ? -13.863 8.082 -0.134 1.00 97.88 229 MET A N 1
ATOM 1875 C CA . MET A 1 229 ? -14.558 8.827 -1.196 1.00 97.88 229 MET A CA 1
ATOM 1876 C C . MET A 1 229 ? -14.892 7.919 -2.392 1.00 97.88 229 MET A C 1
ATOM 1878 O O . MET A 1 229 ? -14.350 8.071 -3.488 1.00 97.88 229 MET A O 1
ATOM 1882 N N . LYS A 1 230 ? -15.767 6.931 -2.169 1.00 97.44 230 LYS A N 1
ATOM 1883 C CA . LYS A 1 230 ? -16.073 5.842 -3.110 1.00 97.44 230 LYS A CA 1
ATOM 1884 C C . LYS A 1 230 ? -16.621 6.327 -4.452 1.00 97.44 230 LYS A C 1
ATOM 1886 O O . LYS A 1 230 ? -16.224 5.808 -5.491 1.00 97.44 230 LYS A O 1
ATOM 1891 N N . GLU A 1 231 ? -17.495 7.327 -4.447 1.00 97.00 231 GLU A N 1
ATOM 1892 C CA . GLU A 1 231 ? -18.060 7.869 -5.686 1.00 97.00 231 GLU A CA 1
ATOM 1893 C C . GLU A 1 231 ? -16.975 8.530 -6.553 1.00 97.00 231 GLU A C 1
ATOM 1895 O O . GLU A 1 231 ? -16.852 8.238 -7.745 1.00 97.00 231 GLU A O 1
ATOM 1900 N N . SER A 1 232 ? -16.125 9.363 -5.945 1.00 98.06 232 SER A N 1
ATOM 1901 C CA . SER A 1 232 ? -14.973 9.970 -6.620 1.00 98.06 232 SER A CA 1
ATOM 1902 C C . SER A 1 232 ? -13.971 8.916 -7.091 1.00 98.06 232 SER A C 1
ATOM 1904 O O . SER A 1 232 ? -13.415 9.033 -8.182 1.00 98.06 232 SER A O 1
ATOM 1906 N N . PHE A 1 233 ? -13.759 7.859 -6.303 1.00 98.31 233 PHE A N 1
ATOM 1907 C CA . PHE A 1 233 ? -12.930 6.718 -6.683 1.00 98.31 233 PHE A CA 1
ATOM 1908 C C . PHE A 1 233 ? -13.441 6.042 -7.963 1.00 98.31 233 PHE A C 1
ATOM 1910 O O . PHE A 1 233 ? -12.668 5.862 -8.904 1.00 98.31 233 PHE A O 1
ATOM 1917 N N . ASP A 1 234 ? -14.739 5.750 -8.055 1.00 97.75 234 ASP A N 1
ATOM 1918 C CA . ASP A 1 234 ? -15.334 5.144 -9.252 1.00 97.75 234 ASP A CA 1
ATOM 1919 C C . ASP A 1 234 ? -15.251 6.061 -10.473 1.00 97.75 234 ASP A C 1
ATOM 1921 O O . ASP A 1 234 ? -14.871 5.618 -11.562 1.00 97.75 234 ASP A O 1
ATOM 1925 N N . LYS A 1 235 ? -15.559 7.353 -10.289 1.00 98.00 235 LYS A N 1
ATOM 1926 C CA . LYS A 1 235 ? -15.423 8.376 -11.335 1.00 98.00 235 LYS A CA 1
ATOM 1927 C C . LYS A 1 235 ? -13.989 8.425 -11.861 1.00 98.00 235 LYS A C 1
ATOM 1929 O O . LYS A 1 235 ? -13.783 8.448 -13.075 1.00 98.00 235 LYS A O 1
ATOM 1934 N N . LEU A 1 236 ? -12.994 8.378 -10.971 1.00 98.00 236 LEU A N 1
ATOM 1935 C CA . LEU A 1 236 ? -11.586 8.378 -11.355 1.00 98.00 236 LEU A CA 1
ATOM 1936 C C . LEU A 1 236 ? -11.199 7.118 -12.127 1.00 98.00 236 LEU A C 1
ATOM 1938 O O . LEU A 1 236 ? -10.548 7.229 -13.164 1.00 98.00 236 LEU A O 1
ATOM 1942 N N . LEU A 1 237 ? -11.595 5.931 -11.658 1.00 96.75 237 LEU A N 1
ATOM 1943 C CA . LEU A 1 237 ? -11.308 4.677 -12.359 1.00 96.75 237 LEU A CA 1
ATOM 1944 C C . LEU A 1 237 ? -11.931 4.664 -13.758 1.00 96.75 237 LEU A C 1
ATOM 1946 O O . LEU A 1 237 ? -11.273 4.248 -14.715 1.00 96.75 237 LEU A O 1
ATOM 1950 N N . LYS A 1 238 ? -13.154 5.189 -13.899 1.00 96.31 238 LYS A N 1
ATOM 1951 C CA . LYS A 1 238 ? -13.811 5.374 -15.197 1.00 96.31 238 LYS A CA 1
ATOM 1952 C C . LYS A 1 238 ? -13.030 6.347 -16.088 1.00 96.31 238 LYS A C 1
ATOM 1954 O O . LYS A 1 238 ? -12.694 5.980 -17.210 1.00 96.31 238 LYS A O 1
ATOM 1959 N N . LYS A 1 239 ? -12.664 7.537 -15.587 1.00 95.56 239 LYS A N 1
ATOM 1960 C CA . LYS A 1 239 ? -11.896 8.557 -16.343 1.00 95.56 239 LYS A CA 1
ATOM 1961 C C . LYS A 1 239 ? -10.486 8.072 -16.713 1.00 95.56 239 LYS A C 1
ATOM 1963 O O . LYS A 1 239 ? -9.952 8.412 -17.764 1.00 95.56 239 LYS A O 1
ATOM 1968 N N . ALA A 1 240 ? -9.879 7.219 -15.890 1.00 91.62 240 ALA A N 1
ATOM 1969 C CA . ALA A 1 240 ? -8.600 6.577 -16.189 1.00 91.62 240 ALA A CA 1
ATOM 1970 C C . ALA A 1 240 ? -8.724 5.411 -17.194 1.00 91.62 240 ALA A C 1
ATOM 1972 O O . ALA A 1 240 ? -7.700 4.912 -17.677 1.00 91.62 240 ALA A O 1
ATOM 1973 N N . ASN A 1 241 ? -9.951 4.997 -17.534 1.00 91.44 241 ASN A N 1
ATOM 1974 C CA . ASN A 1 241 ? -10.279 3.794 -18.301 1.00 91.44 241 ASN A CA 1
ATOM 1975 C C . ASN A 1 241 ? -9.671 2.529 -17.667 1.00 91.44 241 ASN A C 1
ATOM 1977 O O . ASN A 1 241 ? -9.029 1.738 -18.355 1.00 91.44 241 ASN A O 1
ATOM 1981 N N . TYR A 1 242 ? -9.757 2.395 -16.338 1.00 88.94 242 TYR A N 1
ATOM 1982 C CA . TYR A 1 242 ? -9.153 1.285 -15.599 1.00 88.94 242 TYR A CA 1
ATOM 1983 C C . TYR A 1 242 ? -9.757 -0.063 -16.009 1.00 88.94 242 TYR A C 1
ATOM 1985 O O . TYR A 1 242 ? -10.971 -0.258 -15.986 1.00 88.94 242 TYR A O 1
ATOM 1993 N N . ASN A 1 243 ? -8.889 -1.021 -16.321 1.00 80.19 243 ASN A N 1
ATOM 1994 C CA . ASN A 1 243 ? -9.238 -2.391 -16.647 1.00 80.19 243 ASN A CA 1
ATOM 1995 C C . ASN A 1 243 ? -8.427 -3.363 -15.770 1.00 80.19 243 ASN A C 1
ATOM 1997 O O . ASN A 1 243 ? -7.218 -3.508 -15.967 1.00 80.19 243 ASN A O 1
ATOM 2001 N N . PRO A 1 244 ? -9.069 -4.111 -14.855 1.00 75.50 244 PRO A N 1
ATOM 2002 C CA . PRO A 1 244 ? -8.375 -5.003 -13.920 1.00 75.50 244 PRO A CA 1
ATOM 2003 C C . PRO A 1 244 ? -7.607 -6.155 -14.595 1.00 75.50 244 PRO A C 1
ATOM 2005 O O . PRO A 1 244 ? -6.739 -6.770 -13.977 1.00 75.50 244 PRO A O 1
ATOM 2008 N N . ASN A 1 245 ? -7.889 -6.459 -15.866 1.00 68.81 245 ASN A N 1
ATOM 2009 C CA . ASN A 1 245 ? -7.190 -7.513 -16.604 1.00 68.81 245 ASN A CA 1
ATOM 2010 C C . ASN A 1 245 ? -5.853 -7.033 -17.191 1.00 68.81 245 ASN A C 1
ATOM 2012 O O . ASN A 1 245 ? -4.903 -7.821 -17.309 1.00 68.81 245 ASN A O 1
ATOM 2016 N N . THR A 1 246 ? -5.777 -5.752 -17.563 1.00 69.38 246 THR A N 1
ATOM 2017 C CA . THR A 1 246 ? -4.650 -5.155 -18.302 1.00 69.38 246 THR A CA 1
ATOM 2018 C C . THR A 1 246 ? -3.897 -4.086 -17.526 1.00 69.38 246 THR A C 1
ATOM 2020 O O . THR A 1 246 ? -2.806 -3.708 -17.942 1.00 69.38 246 THR A O 1
ATOM 2023 N N . ASP A 1 247 ? -4.435 -3.623 -16.405 1.00 78.50 247 ASP A N 1
ATOM 2024 C CA . ASP A 1 247 ? -3.805 -2.614 -15.568 1.00 78.50 247 ASP A CA 1
ATOM 2025 C C . ASP A 1 247 ? -3.363 -3.201 -14.232 1.00 78.50 247 ASP A C 1
ATOM 2027 O O . ASP A 1 247 ? -3.799 -4.271 -13.796 1.00 78.50 247 ASP A O 1
ATOM 2031 N N . HIS A 1 248 ? -2.481 -2.471 -13.567 1.00 83.62 248 HIS A N 1
ATOM 2032 C CA . HIS A 1 248 ? -2.132 -2.713 -12.182 1.00 83.62 248 HIS A CA 1
ATOM 2033 C C . HIS A 1 248 ? -2.371 -1.433 -11.384 1.00 83.62 248 HIS A C 1
ATOM 2035 O O . HIS A 1 248 ? -1.736 -0.411 -11.638 1.00 83.62 248 HIS A O 1
ATOM 2041 N N . LEU A 1 249 ? -3.326 -1.486 -10.458 1.00 92.25 249 LEU A N 1
ATOM 2042 C CA . LEU A 1 249 ? -3.702 -0.358 -9.613 1.00 92.25 249 LEU A CA 1
ATOM 2043 C C . LEU A 1 249 ? -2.946 -0.446 -8.283 1.00 92.25 249 LEU A C 1
ATOM 2045 O O . LEU A 1 249 ? -2.940 -1.503 -7.647 1.00 92.25 249 LEU A O 1
ATOM 2049 N N . ILE A 1 250 ? -2.327 0.665 -7.890 1.00 95.88 250 ILE A N 1
ATOM 2050 C CA . ILE A 1 250 ? -1.563 0.827 -6.653 1.00 95.88 250 ILE A CA 1
ATOM 2051 C C . ILE A 1 250 ? -2.096 2.051 -5.901 1.00 95.88 250 ILE A C 1
ATOM 2053 O O . ILE A 1 250 ? -2.061 3.149 -6.445 1.00 95.88 250 ILE A O 1
ATOM 2057 N N . HIS A 1 251 ? -2.550 1.921 -4.654 1.00 98.19 251 HIS A N 1
ATOM 2058 C CA . HIS A 1 251 ? -2.887 3.093 -3.826 1.00 98.19 251 HIS A CA 1
ATOM 2059 C C . HIS A 1 251 ? -1.725 3.525 -2.922 1.00 98.19 251 HIS A C 1
ATOM 2061 O O . HIS A 1 251 ? -0.957 2.688 -2.444 1.00 98.19 251 HIS A O 1
ATOM 2067 N N . VAL A 1 252 ? -1.606 4.832 -2.657 1.00 97.56 252 VAL A N 1
ATOM 2068 C CA . VAL A 1 252 ? -0.539 5.410 -1.806 1.00 97.56 252 VAL A CA 1
ATOM 2069 C C . VAL A 1 252 ? -0.890 5.463 -0.309 1.00 97.56 252 VAL A C 1
ATOM 2071 O O . VAL A 1 252 ? -0.150 6.043 0.483 1.00 97.56 252 VAL A O 1
ATOM 2074 N N . GLY A 1 253 ? -2.000 4.837 0.083 1.00 96.88 253 GLY A N 1
ATOM 2075 C CA . GLY A 1 253 ? -2.466 4.746 1.472 1.00 96.88 253 GLY A CA 1
ATOM 2076 C C . GLY A 1 253 ? -3.617 5.703 1.759 1.00 96.88 253 GLY A C 1
ATOM 2077 O O . GLY A 1 253 ? -4.109 6.362 0.847 1.00 96.88 253 GLY A O 1
ATOM 2078 N N . ASP A 1 254 ? -4.064 5.727 3.012 1.00 98.44 254 ASP A N 1
ATOM 2079 C CA . ASP A 1 254 ? -5.202 6.522 3.485 1.00 98.44 254 ASP A CA 1
ATOM 2080 C C . ASP A 1 254 ? -6.456 6.279 2.636 1.00 98.44 254 ASP A C 1
ATOM 2082 O O . ASP A 1 254 ? -7.070 7.183 2.065 1.00 98.44 254 ASP A O 1
ATOM 2086 N N . ILE A 1 255 ? -6.841 5.006 2.529 1.00 97.75 255 ILE A N 1
ATOM 2087 C CA . ILE A 1 255 ? -7.997 4.595 1.724 1.00 97.75 255 ILE A CA 1
ATOM 2088 C C . ILE A 1 255 ? -9.316 4.640 2.506 1.00 97.75 255 ILE A C 1
ATOM 2090 O O . ILE A 1 255 ? -10.388 4.580 1.906 1.00 97.75 255 ILE A O 1
ATOM 2094 N N . VAL A 1 256 ? -9.240 4.781 3.833 1.00 97.88 256 VAL A N 1
ATOM 2095 C CA . VAL A 1 256 ? -10.375 4.784 4.771 1.00 97.88 256 VAL A CA 1
ATOM 2096 C C . VAL A 1 256 ? -10.358 6.006 5.700 1.00 97.88 256 VAL A C 1
ATOM 2098 O O . VAL A 1 256 ? -9.359 6.726 5.791 1.00 97.88 256 VAL A O 1
ATOM 2101 N N . ALA A 1 257 ? -11.459 6.181 6.442 1.00 95.12 257 ALA A N 1
ATOM 2102 C CA . ALA A 1 257 ? -11.696 7.249 7.423 1.00 95.12 257 ALA A CA 1
ATOM 2103 C C . ALA A 1 257 ? -11.773 8.662 6.810 1.00 95.12 257 ALA A C 1
ATOM 2105 O O . ALA A 1 257 ? -11.425 8.854 5.648 1.00 95.12 257 ALA A O 1
ATOM 2106 N N . LYS A 1 258 ? -12.223 9.648 7.604 1.00 94.75 258 LYS A N 1
ATOM 2107 C CA . LYS A 1 258 ? -12.601 11.024 7.217 1.00 94.75 258 LYS A CA 1
ATOM 2108 C C . LYS A 1 258 ? -13.833 11.135 6.313 1.00 94.75 258 LYS A C 1
ATOM 2110 O O . LYS A 1 258 ? -14.681 11.976 6.578 1.00 94.75 258 LYS A O 1
ATOM 2115 N N . GLY A 1 259 ? -13.921 10.337 5.250 1.00 94.19 259 GLY A N 1
ATOM 2116 C CA . GLY A 1 259 ? -15.117 10.274 4.411 1.00 94.19 259 GLY A CA 1
ATOM 2117 C C . GLY A 1 259 ? -16.207 9.360 4.980 1.00 94.19 259 GLY A C 1
ATOM 2118 O O . GLY A 1 259 ? -16.061 8.826 6.085 1.00 94.19 259 GLY A O 1
ATOM 2119 N N . PRO A 1 260 ? -17.297 9.145 4.221 1.00 96.44 260 PRO A N 1
ATOM 2120 C CA . PRO A 1 260 ? -18.405 8.291 4.633 1.00 96.44 260 PRO A CA 1
ATOM 2121 C C . PRO A 1 260 ? -17.970 6.867 5.024 1.00 96.44 260 PRO A C 1
ATOM 2123 O O . PRO A 1 260 ? -17.042 6.280 4.449 1.00 96.44 260 PRO A O 1
ATOM 2126 N N . LEU A 1 261 ? -18.645 6.298 6.029 1.00 97.56 261 LEU A N 1
ATOM 2127 C CA . LEU A 1 261 ? -18.348 4.958 6.550 1.00 97.56 261 LEU A CA 1
ATOM 2128 C C . LEU A 1 261 ? -18.580 3.873 5.494 1.00 97.56 261 LEU A C 1
ATOM 2130 O O . LEU A 1 261 ? -17.723 3.015 5.298 1.00 97.56 261 LEU A O 1
ATOM 2134 N N . ASP A 1 262 ? -19.733 3.911 4.835 1.00 97.69 262 ASP A N 1
ATOM 2135 C CA . ASP A 1 262 ? -20.096 3.016 3.736 1.00 97.69 262 ASP A CA 1
ATOM 2136 C C . ASP A 1 262 ? -19.077 3.106 2.598 1.00 97.69 262 ASP A C 1
ATOM 2138 O O . ASP A 1 262 ? -18.549 2.083 2.168 1.00 97.69 262 ASP A O 1
ATOM 2142 N N . GLY A 1 263 ? -18.675 4.320 2.221 1.00 97.94 263 GLY A N 1
ATOM 2143 C CA . GLY A 1 263 ? -17.629 4.537 1.229 1.00 97.94 263 GLY A CA 1
ATOM 2144 C C . GLY A 1 263 ? -16.277 3.923 1.622 1.00 97.94 263 GLY A C 1
ATOM 2145 O O . GLY A 1 263 ? -15.622 3.285 0.797 1.00 97.94 263 GLY A O 1
ATOM 2146 N N . SER A 1 264 ? -15.873 4.024 2.894 1.00 98.44 264 SER A N 1
ATOM 2147 C CA . SER A 1 264 ? -14.670 3.345 3.410 1.00 98.44 264 SER A CA 1
ATOM 2148 C C . SER A 1 264 ? -14.769 1.816 3.288 1.00 98.44 264 SER A C 1
ATOM 2150 O O . SER A 1 264 ? -13.818 1.166 2.849 1.00 98.44 264 SER A O 1
ATOM 2152 N N . LEU A 1 265 ? -15.913 1.228 3.654 1.00 98.25 265 LEU A N 1
ATOM 2153 C CA . LEU A 1 265 ? -16.140 -0.221 3.568 1.00 98.25 265 LEU A CA 1
ATOM 2154 C C . LEU A 1 265 ? -16.214 -0.710 2.114 1.00 98.25 265 LEU A C 1
ATOM 2156 O O . LEU A 1 265 ? -15.718 -1.795 1.797 1.00 98.25 265 LEU A O 1
ATOM 2160 N N . ASP A 1 266 ? -16.772 0.091 1.214 1.00 98.31 266 ASP A N 1
ATOM 2161 C CA . ASP A 1 266 ? -16.879 -0.227 -0.206 1.00 98.31 266 ASP A CA 1
ATOM 2162 C C . ASP A 1 266 ? -15.524 -0.177 -0.916 1.00 98.31 266 ASP A C 1
ATOM 2164 O O . ASP A 1 266 ? -15.212 -1.067 -1.713 1.00 98.31 266 ASP A O 1
ATOM 2168 N N . VAL A 1 267 ? -14.682 0.816 -0.602 1.00 98.31 267 VAL A N 1
ATOM 2169 C CA . VAL A 1 267 ? -13.299 0.876 -1.105 1.00 98.31 267 VAL A CA 1
ATOM 2170 C C . VAL A 1 267 ? -12.505 -0.343 -0.625 1.00 98.31 267 VAL A C 1
ATOM 2172 O O . VAL A 1 267 ? -11.820 -0.975 -1.430 1.00 98.31 267 VAL A O 1
ATOM 2175 N N . LEU A 1 268 ? -12.643 -0.741 0.646 1.00 96.94 268 LEU A N 1
ATOM 2176 C CA . LEU A 1 268 ? -12.000 -1.952 1.174 1.00 96.94 268 LEU A CA 1
ATOM 2177 C C . LEU A 1 268 ? -12.504 -3.232 0.499 1.00 96.94 268 LEU A C 1
ATOM 2179 O O . LEU A 1 268 ? -11.714 -4.125 0.186 1.00 96.94 268 LEU A O 1
ATOM 2183 N N . THR A 1 269 ? -13.810 -3.324 0.249 1.00 94.19 269 THR A N 1
ATOM 2184 C CA . THR A 1 269 ? -14.418 -4.465 -0.448 1.00 94.19 269 THR A CA 1
ATOM 2185 C C . THR A 1 269 ? -13.899 -4.569 -1.876 1.00 94.19 269 THR A C 1
ATOM 2187 O O . THR A 1 269 ? -13.508 -5.651 -2.316 1.00 94.19 269 THR A O 1
ATOM 2190 N N . PHE A 1 270 ? -13.834 -3.444 -2.591 1.00 94.12 270 PHE A N 1
ATOM 2191 C CA . PHE A 1 270 ? -13.246 -3.384 -3.923 1.00 94.12 270 PHE A CA 1
ATOM 2192 C C . PHE A 1 270 ? -11.776 -3.817 -3.899 1.00 94.12 270 PHE A C 1
ATOM 2194 O O . PHE A 1 270 ? -11.375 -4.681 -4.680 1.00 94.12 270 PHE A O 1
ATOM 2201 N N . ALA A 1 271 ? -10.988 -3.264 -2.973 1.00 91.62 271 ALA A N 1
ATOM 2202 C CA . ALA A 1 271 ? -9.567 -3.557 -2.854 1.00 91.62 271 ALA A CA 1
ATOM 2203 C C . ALA A 1 271 ? -9.297 -5.048 -2.596 1.00 91.62 271 ALA A C 1
ATOM 2205 O O . ALA A 1 271 ? -8.481 -5.658 -3.288 1.00 91.62 271 ALA A O 1
ATOM 2206 N N . THR A 1 272 ? -10.056 -5.649 -1.677 1.00 80.50 272 THR A N 1
ATOM 2207 C CA . THR A 1 272 ? -9.968 -7.076 -1.333 1.00 80.50 272 THR A CA 1
ATOM 2208 C C . THR A 1 272 ? -10.377 -7.958 -2.515 1.00 80.50 272 THR A C 1
ATOM 2210 O O . THR A 1 272 ? -9.630 -8.846 -2.922 1.00 80.50 272 THR A O 1
ATOM 2213 N N . LYS A 1 273 ? -11.533 -7.679 -3.132 1.00 81.75 273 LYS A N 1
ATOM 2214 C CA . LYS A 1 273 ? -12.085 -8.478 -4.239 1.00 81.75 273 LYS A CA 1
ATOM 2215 C C . LYS A 1 273 ? -11.195 -8.478 -5.482 1.00 81.75 273 LYS A C 1
ATOM 2217 O O . LYS A 1 273 ? -11.138 -9.476 -6.197 1.00 81.75 273 LYS A O 1
ATOM 2222 N N . HIS A 1 274 ? -10.533 -7.358 -5.759 1.00 77.94 274 HIS A N 1
ATOM 2223 C CA . HIS A 1 274 ? -9.693 -7.187 -6.944 1.00 77.94 274 HIS A CA 1
ATOM 2224 C C . HIS A 1 274 ? -8.194 -7.359 -6.662 1.00 77.94 274 HIS A C 1
ATOM 2226 O O . HIS A 1 274 ? -7.392 -7.174 -7.577 1.00 77.94 274 HIS A O 1
ATOM 2232 N N . ASN A 1 275 ? -7.823 -7.742 -5.432 1.00 73.50 275 ASN A N 1
ATOM 2233 C CA . ASN A 1 275 ? -6.439 -7.883 -4.975 1.00 73.50 275 ASN A CA 1
ATOM 2234 C C . ASN A 1 275 ? -5.586 -6.655 -5.343 1.00 73.50 275 ASN A C 1
ATOM 2236 O O . ASN A 1 275 ? -4.520 -6.757 -5.961 1.00 73.50 275 ASN A O 1
ATOM 2240 N N . ILE A 1 276 ? -6.129 -5.475 -5.043 1.00 88.31 276 ILE A N 1
ATOM 2241 C CA . ILE A 1 276 ? -5.477 -4.202 -5.335 1.00 88.31 276 ILE A CA 1
ATOM 2242 C C . ILE A 1 276 ? -4.206 -4.102 -4.496 1.00 88.31 276 ILE A C 1
ATOM 2244 O O . ILE A 1 276 ? -4.156 -4.526 -3.349 1.00 88.31 276 ILE A O 1
ATOM 2248 N N . THR A 1 277 ? -3.143 -3.587 -5.097 1.00 89.88 277 THR A N 1
ATOM 2249 C CA . THR A 1 277 ? -1.864 -3.416 -4.412 1.00 89.88 277 THR A CA 1
ATOM 2250 C C . THR A 1 277 ? -1.812 -2.021 -3.792 1.00 89.88 277 THR A C 1
ATOM 2252 O O . THR A 1 277 ? -2.482 -1.092 -4.244 1.00 89.88 277 THR A O 1
ATOM 2255 N N . GLY A 1 278 ? -1.032 -1.836 -2.738 1.00 93.06 278 GLY A N 1
ATOM 2256 C CA . GLY A 1 278 ? -0.913 -0.529 -2.112 1.00 93.06 278 GLY A CA 1
ATOM 2257 C C . GLY A 1 278 ? 0.036 -0.534 -0.938 1.00 93.06 278 GLY A C 1
ATOM 2258 O O . GLY A 1 278 ? 0.686 -1.537 -0.647 1.00 93.06 278 GLY A O 1
ATOM 2259 N N . ILE A 1 279 ? 0.102 0.609 -0.274 1.00 94.06 279 ILE A N 1
ATOM 2260 C CA . ILE A 1 279 ? 0.840 0.801 0.971 1.00 94.06 279 ILE A CA 1
ATOM 2261 C C . ILE A 1 279 ? -0.095 1.343 2.051 1.00 94.06 279 ILE A C 1
ATOM 2263 O O . ILE A 1 279 ? -1.181 1.839 1.753 1.00 94.06 279 ILE A O 1
ATOM 2267 N N . ARG A 1 280 ? 0.329 1.251 3.308 1.00 94.31 280 ARG A N 1
ATOM 2268 C CA . ARG A 1 280 ? -0.440 1.726 4.458 1.00 94.31 280 ARG A CA 1
ATOM 2269 C C . ARG A 1 280 ? -0.205 3.214 4.715 1.00 94.31 280 ARG A C 1
ATOM 2271 O O . ARG A 1 280 ? 0.943 3.643 4.835 1.00 94.31 280 ARG A O 1
ATOM 2278 N N . GLY A 1 281 ? -1.291 3.965 4.866 1.00 96.00 281 GLY A N 1
ATOM 2279 C CA . GLY A 1 281 ? -1.269 5.341 5.355 1.00 96.00 281 GLY A CA 1
ATOM 2280 C C . GLY A 1 281 ? -1.464 5.469 6.866 1.00 96.00 281 GLY A C 1
ATOM 2281 O O . GLY A 1 281 ? -1.712 4.490 7.580 1.00 96.00 281 GLY A O 1
ATOM 2282 N N . ASN A 1 282 ? -1.329 6.688 7.390 1.00 95.38 282 ASN A N 1
ATOM 2283 C CA . ASN A 1 282 ? -1.443 6.916 8.830 1.00 95.38 282 ASN A CA 1
ATOM 2284 C C . ASN A 1 282 ? -2.887 6.737 9.333 1.00 95.38 282 ASN A C 1
ATOM 2286 O O . ASN A 1 282 ? -3.073 6.254 10.451 1.00 95.38 282 ASN A O 1
ATOM 2290 N N . HIS A 1 283 ? -3.909 7.064 8.535 1.00 97.00 283 HIS A N 1
ATOM 2291 C CA . HIS A 1 283 ? -5.303 6.791 8.896 1.00 97.00 283 HIS A CA 1
ATOM 2292 C C . HIS A 1 283 ? -5.605 5.290 8.855 1.00 97.00 283 HIS A C 1
ATOM 2294 O O . HIS A 1 283 ? -6.240 4.779 9.780 1.00 97.00 283 HIS A O 1
ATOM 2300 N N . ASP A 1 284 ? -5.077 4.570 7.863 1.00 97.50 284 ASP A N 1
ATOM 2301 C CA . ASP A 1 284 ? -5.199 3.108 7.781 1.00 97.50 284 ASP A CA 1
ATOM 2302 C C . ASP A 1 284 ? -4.598 2.435 9.033 1.00 97.50 284 ASP A C 1
ATOM 2304 O O . ASP A 1 284 ? -5.205 1.549 9.641 1.00 97.50 284 ASP A O 1
ATOM 2308 N N . GLN A 1 285 ? -3.420 2.897 9.475 1.00 95.06 285 GLN A N 1
ATOM 2309 C CA . GLN A 1 285 ? -2.744 2.390 10.672 1.00 95.06 285 GLN A CA 1
ATOM 2310 C C . GLN A 1 285 ? -3.553 2.621 11.959 1.00 95.06 285 GLN A C 1
ATOM 2312 O O . GLN A 1 285 ? -3.567 1.750 12.835 1.00 95.06 285 GLN A O 1
ATOM 2317 N N . MET A 1 286 ? -4.246 3.757 12.076 1.00 95.75 286 MET A N 1
ATOM 2318 C CA . MET A 1 286 ? -5.126 4.041 13.218 1.00 95.75 286 MET A CA 1
ATOM 2319 C C . MET A 1 286 ? -6.333 3.101 13.251 1.00 95.75 286 MET A C 1
ATOM 2321 O O . MET A 1 286 ? -6.689 2.598 14.316 1.00 95.75 286 MET A O 1
ATOM 2325 N N . VAL A 1 287 ? -6.932 2.806 12.094 1.00 97.44 287 VAL A N 1
ATOM 2326 C CA . VAL A 1 287 ? -8.035 1.839 11.984 1.00 97.44 287 VAL A CA 1
ATOM 2327 C C . VAL A 1 287 ? -7.582 0.436 12.403 1.00 97.44 287 VAL A C 1
ATOM 2329 O O . VAL A 1 287 ? -8.271 -0.223 13.179 1.00 97.44 287 VAL A O 1
ATOM 2332 N N . ILE A 1 288 ? -6.400 -0.013 11.967 1.00 94.06 288 ILE A N 1
ATOM 2333 C CA . ILE A 1 288 ? -5.832 -1.309 12.389 1.00 94.06 288 ILE A CA 1
ATOM 2334 C C . ILE A 1 288 ? -5.598 -1.342 13.902 1.00 94.06 288 ILE A C 1
ATOM 2336 O O . ILE A 1 288 ? -5.901 -2.346 14.549 1.00 94.06 288 ILE A O 1
ATOM 2340 N N . GLY A 1 289 ? -5.082 -0.248 14.470 1.00 90.81 289 GLY A N 1
ATOM 2341 C CA . GLY A 1 289 ? -4.908 -0.111 15.912 1.00 90.81 289 GLY A CA 1
ATOM 2342 C C . GLY A 1 289 ? -6.234 -0.280 16.655 1.00 90.81 289 GLY A C 1
ATOM 2343 O O . GLY A 1 289 ? -6.329 -1.091 17.579 1.00 90.81 289 GLY A O 1
ATOM 2344 N N . TRP A 1 290 ? -7.274 0.430 16.215 1.00 97.25 290 TRP A N 1
ATOM 2345 C CA . TRP A 1 290 ? -8.614 0.282 16.773 1.00 97.25 290 TRP A CA 1
ATOM 2346 C C . TRP A 1 290 ? -9.151 -1.135 16.630 1.00 97.25 290 TRP A C 1
ATOM 2348 O O . TRP A 1 290 ? -9.712 -1.659 17.589 1.00 97.25 290 TRP A O 1
ATOM 2358 N N . ARG A 1 291 ? -8.936 -1.785 15.482 1.00 93.44 291 ARG A N 1
ATOM 2359 C CA . ARG A 1 291 ? -9.376 -3.165 15.268 1.00 93.44 291 ARG A CA 1
ATOM 2360 C C . ARG A 1 291 ? -8.725 -4.116 16.271 1.00 93.44 291 ARG A C 1
ATOM 2362 O O . ARG A 1 291 ? -9.437 -4.885 16.907 1.00 93.44 291 ARG A O 1
ATOM 2369 N N . ALA A 1 292 ? -7.410 -4.020 16.461 1.00 88.38 292 ALA A N 1
ATOM 2370 C CA . ALA A 1 292 ? -6.685 -4.835 17.435 1.00 88.38 292 ALA A CA 1
ATOM 2371 C C . ALA A 1 292 ? -7.152 -4.569 18.878 1.00 88.38 292 ALA A C 1
ATOM 2373 O O . ALA A 1 292 ? -7.310 -5.500 19.666 1.00 88.38 292 ALA A O 1
ATOM 2374 N N . TRP A 1 293 ? -7.426 -3.306 19.226 1.00 95.94 293 TRP A N 1
ATOM 2375 C CA . TRP A 1 293 ? -7.978 -2.958 20.535 1.00 95.94 293 TRP A CA 1
ATOM 2376 C C . TRP A 1 293 ? -9.374 -3.556 20.748 1.00 95.94 293 TRP A C 1
ATOM 2378 O O . TRP A 1 293 ? -9.627 -4.146 21.797 1.00 95.94 293 TRP A O 1
ATOM 2388 N N . ILE A 1 294 ? -10.261 -3.453 19.752 1.00 93.44 294 ILE A N 1
ATOM 2389 C CA . ILE A 1 294 ? -11.612 -4.030 19.794 1.00 93.44 294 ILE A CA 1
ATOM 2390 C C . ILE A 1 294 ? -11.527 -5.549 19.963 1.00 93.44 294 ILE A C 1
ATOM 2392 O O . ILE A 1 294 ? -12.185 -6.095 20.842 1.00 93.44 294 ILE A O 1
ATOM 2396 N N . GLU A 1 295 ? -10.702 -6.233 19.170 1.00 88.69 295 GLU A N 1
ATOM 2397 C CA . GLU A 1 295 ? -10.500 -7.685 19.268 1.00 88.69 295 GLU A CA 1
ATOM 2398 C C . GLU A 1 295 ? -9.982 -8.094 20.650 1.00 88.69 295 GLU A C 1
ATOM 2400 O O . GLU A 1 295 ? -10.522 -9.018 21.261 1.00 88.69 295 GLU A O 1
ATOM 2405 N N . ASN A 1 296 ? -9.008 -7.354 21.192 1.00 90.81 296 ASN A N 1
ATOM 2406 C CA . ASN A 1 296 ? -8.531 -7.577 22.550 1.00 90.81 296 ASN A CA 1
ATOM 2407 C C . ASN A 1 296 ? -9.670 -7.422 23.564 1.00 90.81 296 ASN A C 1
ATOM 2409 O O . ASN A 1 296 ? -9.879 -8.330 24.357 1.00 90.81 296 ASN A O 1
ATOM 2413 N N . VAL A 1 297 ? -10.453 -6.340 23.516 1.00 93.06 297 VAL A N 1
ATOM 2414 C CA . VAL A 1 297 ? -11.607 -6.141 24.413 1.00 93.06 297 VAL A CA 1
ATOM 2415 C C . VAL A 1 297 ? -12.618 -7.280 24.286 1.00 93.06 297 VAL A C 1
ATOM 2417 O O . VAL A 1 297 ? -13.076 -7.802 25.297 1.00 93.06 297 VAL A O 1
ATOM 2420 N N . LEU A 1 298 ? -12.957 -7.697 23.066 1.00 90.69 298 LEU A N 1
ATOM 2421 C CA . LEU A 1 298 ? -13.925 -8.769 22.825 1.00 90.69 298 LEU A CA 1
ATOM 2422 C C . LEU A 1 298 ? -13.435 -10.142 23.307 1.00 90.69 298 LEU A C 1
ATOM 2424 O O . LEU A 1 298 ? -14.270 -10.982 23.637 1.00 90.69 298 LEU A O 1
ATOM 2428 N N . SER A 1 299 ? -12.118 -10.356 23.390 1.00 90.81 299 SER A N 1
ATOM 2429 C CA . SER A 1 299 ? -11.526 -11.583 23.941 1.00 90.81 299 SER A CA 1
ATOM 2430 C C . SER A 1 299 ? -11.615 -11.684 25.471 1.00 90.81 299 SER A C 1
ATOM 2432 O O . SER A 1 299 ? -11.477 -12.773 26.027 1.00 90.81 299 SER A O 1
ATOM 2434 N N . GLN A 1 300 ? -11.857 -10.570 26.171 1.00 95.94 300 GLN A N 1
ATOM 2435 C CA . GLN A 1 300 ? -11.901 -10.540 27.635 1.00 95.94 300 GLN A CA 1
ATOM 2436 C C . GLN A 1 300 ? -13.265 -10.975 28.174 1.00 95.94 300 GLN A C 1
ATOM 2438 O O . GLN A 1 300 ? -14.320 -10.667 27.607 1.00 95.94 300 GLN A O 1
ATOM 2443 N N . SER A 1 301 ? -13.263 -11.611 29.348 1.00 94.50 301 SER A N 1
ATOM 2444 C CA . SER A 1 301 ? -14.500 -11.938 30.063 1.00 94.50 301 SER A CA 1
ATOM 2445 C C . SER A 1 301 ? -15.294 -10.664 30.381 1.00 94.50 301 SER A C 1
ATOM 2447 O O . SER A 1 301 ? -14.783 -9.730 30.996 1.00 94.50 301 SER A O 1
ATOM 2449 N N . GLY A 1 302 ? -16.545 -10.596 29.914 1.00 93.75 302 GLY A N 1
ATOM 2450 C CA . GLY A 1 302 ? -17.407 -9.416 30.063 1.00 93.75 302 GLY A CA 1
ATOM 2451 C C . GLY A 1 302 ? -17.060 -8.226 29.154 1.00 93.75 302 GLY A C 1
ATOM 2452 O O . GLY A 1 302 ? -17.792 -7.233 29.161 1.00 93.75 302 GLY A O 1
ATOM 2453 N N . GLY A 1 303 ? -16.007 -8.314 28.334 1.00 96.12 303 GLY A N 1
ATOM 2454 C CA . GLY A 1 303 ? -15.550 -7.218 27.479 1.00 96.12 303 GLY A CA 1
ATOM 2455 C C . GLY A 1 303 ? -16.565 -6.812 26.410 1.00 96.12 303 GLY A C 1
ATOM 2456 O O . GLY A 1 303 ? -16.827 -5.624 26.231 1.00 96.12 303 GLY A O 1
ATOM 2457 N N . ARG A 1 304 ? -17.247 -7.785 25.787 1.00 95.88 304 ARG A N 1
ATOM 2458 C CA . ARG A 1 304 ? -18.353 -7.517 24.847 1.00 95.88 304 ARG A CA 1
ATOM 2459 C C . ARG A 1 304 ? -19.476 -6.699 25.485 1.00 95.88 304 ARG A C 1
ATOM 2461 O O . ARG A 1 304 ? -19.881 -5.674 24.946 1.00 95.88 304 ARG A O 1
ATOM 2468 N N . TYR A 1 305 ? -19.946 -7.128 26.655 1.00 97.19 305 TYR A N 1
ATOM 2469 C CA . TYR A 1 305 ? -21.002 -6.433 27.392 1.00 97.19 305 TYR A CA 1
ATOM 2470 C C . TYR A 1 305 ? -20.583 -5.016 27.794 1.00 97.19 305 TYR A C 1
ATOM 2472 O O . TYR A 1 305 ? -21.371 -4.073 27.699 1.00 97.19 305 TYR A O 1
ATOM 2480 N N . TRP A 1 306 ? -19.335 -4.862 28.240 1.00 97.69 306 TRP A N 1
ATOM 2481 C CA . TRP A 1 306 ? -18.765 -3.567 28.587 1.00 97.69 306 TRP A CA 1
ATOM 2482 C C . TRP A 1 306 ? -18.723 -2.621 27.382 1.00 97.69 306 TRP A C 1
ATOM 2484 O O . TRP A 1 306 ? -19.188 -1.484 27.492 1.00 97.69 306 TRP A O 1
ATOM 2494 N N . LEU A 1 307 ? -18.239 -3.102 26.233 1.00 97.00 307 LEU A N 1
ATOM 2495 C CA . LEU A 1 307 ? -18.135 -2.312 25.010 1.00 97.00 307 LEU A CA 1
ATOM 2496 C C . LEU A 1 307 ? -19.515 -1.880 24.501 1.00 97.00 307 LEU A C 1
ATOM 2498 O O . LEU A 1 307 ? -19.739 -0.692 24.292 1.00 97.00 307 LEU A O 1
ATOM 2502 N N . GLU A 1 308 ? -20.471 -2.809 24.414 1.00 96.88 308 GLU A N 1
ATOM 2503 C CA . GLU A 1 308 ? -21.846 -2.510 23.987 1.00 96.88 308 GLU A CA 1
ATOM 2504 C C . GLU A 1 308 ? -22.525 -1.488 24.916 1.00 96.88 308 GLU A C 1
ATOM 2506 O O . GLU A 1 308 ? -23.265 -0.609 24.468 1.00 96.88 308 GLU A O 1
ATOM 2511 N N . LYS A 1 309 ? -22.271 -1.562 26.231 1.00 97.44 309 LYS A N 1
ATOM 2512 C CA . LYS A 1 309 ? -22.751 -0.549 27.183 1.00 97.44 309 LYS A CA 1
ATOM 2513 C C . LYS A 1 309 ? -22.108 0.812 26.963 1.00 97.44 309 LYS A C 1
ATOM 2515 O O . LYS A 1 309 ? -22.785 1.823 27.135 1.00 97.44 309 LYS A O 1
ATOM 2520 N N . LEU A 1 310 ? -20.815 0.847 26.659 1.00 96.56 310 LEU A N 1
ATOM 2521 C CA . LEU A 1 310 ? -20.078 2.082 26.419 1.00 96.56 310 LEU A CA 1
ATOM 2522 C C . LEU A 1 310 ? -20.543 2.768 25.125 1.00 96.56 310 LEU A C 1
ATOM 2524 O O . LEU A 1 310 ? -20.744 3.983 25.121 1.00 96.56 310 LEU A O 1
ATOM 2528 N N . GLU A 1 311 ? -20.781 1.988 24.069 1.00 96.75 311 GLU A N 1
ATOM 2529 C CA . GLU A 1 311 ? -21.291 2.456 22.773 1.00 96.75 311 GLU A CA 1
ATOM 2530 C C . GLU A 1 311 ? -22.698 3.068 22.892 1.00 96.75 311 GLU A C 1
ATOM 2532 O O . GLU A 1 311 ? -22.978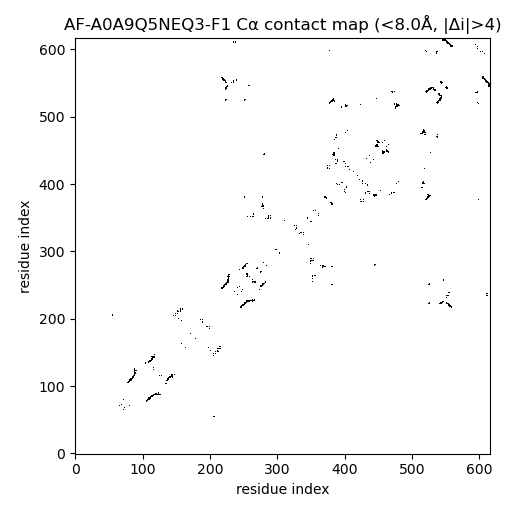 4.101 22.286 1.00 96.75 311 GLU A O 1
ATOM 2537 N N . LYS A 1 312 ? -23.563 2.495 23.743 1.00 97.12 312 LYS A N 1
ATOM 2538 C CA . LYS A 1 312 ? -24.936 2.982 23.985 1.00 97.12 312 LYS A CA 1
ATOM 2539 C C . LYS A 1 312 ? -25.026 4.298 24.765 1.00 97.12 312 LYS A C 1
ATOM 2541 O O . LYS A 1 312 ? -26.095 4.903 24.795 1.00 97.12 312 LYS A O 1
ATOM 2546 N N . LYS A 1 313 ? -23.952 4.742 25.426 1.00 97.06 313 LYS A N 1
ATOM 2547 C CA . LYS A 1 313 ? -23.950 6.013 26.173 1.00 97.06 313 LYS A CA 1
ATOM 2548 C C . LYS A 1 313 ? -24.036 7.200 25.220 1.00 97.06 313 LYS A C 1
ATOM 2550 O O . LYS A 1 313 ? -23.391 7.193 24.168 1.00 97.06 313 LYS A O 1
ATOM 2555 N N . SER A 1 314 ? -24.737 8.256 25.635 1.00 96.69 314 SER A N 1
ATOM 2556 C CA . SER A 1 314 ? -24.649 9.554 24.958 1.00 96.69 314 SER A CA 1
ATOM 2557 C C . SER A 1 314 ? -23.213 10.091 25.005 1.00 96.69 314 SER A C 1
ATOM 2559 O O . SER A 1 314 ? -22.436 9.727 25.892 1.00 96.69 314 SER A O 1
ATOM 2561 N N . LYS A 1 315 ? -22.849 10.994 24.083 1.00 94.69 315 LYS A N 1
ATOM 2562 C CA . LYS A 1 315 ? -21.496 11.579 24.021 1.00 94.69 315 LYS A CA 1
ATOM 2563 C C . LYS A 1 315 ? -21.041 12.135 25.380 1.00 94.69 315 LYS A C 1
ATOM 2565 O O . LYS A 1 315 ? -19.967 11.784 25.858 1.00 94.69 315 LYS A O 1
ATOM 2570 N N . LYS A 1 316 ? -21.907 12.900 26.054 1.00 96.19 316 LYS A N 1
ATOM 2571 C CA . LYS A 1 316 ? -21.626 13.502 27.368 1.00 96.19 316 LYS A CA 1
ATOM 2572 C C . LYS A 1 316 ? -21.405 12.457 28.468 1.00 96.19 316 LYS A C 1
ATOM 2574 O O . LYS A 1 316 ? -20.458 12.565 29.243 1.00 96.19 316 LYS A O 1
ATOM 2579 N N . GLU A 1 317 ? -22.263 11.441 28.548 1.00 97.25 317 GLU A N 1
ATOM 2580 C CA . GLU A 1 317 ? -22.114 10.358 29.534 1.00 97.25 317 GLU A CA 1
ATOM 2581 C C . GLU A 1 317 ? -20.862 9.524 29.275 1.00 97.25 317 GLU A C 1
ATOM 2583 O O . GLU A 1 317 ? -20.199 9.075 30.210 1.00 97.25 317 GLU A O 1
ATOM 2588 N N . ARG A 1 318 ? -20.542 9.308 27.999 1.00 96.00 318 ARG A N 1
ATOM 2589 C CA . ARG A 1 318 ? -19.369 8.561 27.566 1.00 96.00 318 ARG A CA 1
ATOM 2590 C C . ARG A 1 318 ? -18.083 9.284 27.938 1.00 96.00 318 ARG A C 1
ATOM 2592 O O . ARG A 1 318 ? -17.210 8.671 28.536 1.00 96.00 318 ARG A O 1
ATOM 2599 N N . GLU A 1 319 ? -17.981 10.576 27.645 1.00 94.38 319 GLU A N 1
ATOM 2600 C CA . GLU A 1 319 ? -16.823 11.400 28.010 1.00 94.38 319 GLU A CA 1
ATOM 2601 C C . GLU A 1 319 ? -16.603 11.430 29.529 1.00 94.38 319 GLU A C 1
ATOM 2603 O O . GLU A 1 319 ? -15.477 11.240 29.996 1.00 94.38 319 GLU A O 1
ATOM 2608 N N . ALA A 1 320 ? -17.680 11.591 30.309 1.00 96.69 320 ALA A N 1
ATOM 2609 C CA . ALA A 1 320 ? -17.617 11.523 31.768 1.00 96.69 320 ALA A CA 1
ATOM 2610 C C . ALA A 1 320 ? -17.122 10.148 32.250 1.00 96.69 320 ALA A C 1
ATOM 2612 O O . ALA A 1 320 ? -16.173 10.068 33.031 1.00 96.69 320 ALA A O 1
ATOM 2613 N N . TYR A 1 321 ? -17.698 9.067 31.715 1.00 96.56 321 TYR A N 1
ATOM 2614 C CA . TYR A 1 321 ? -17.293 7.702 32.042 1.00 96.56 321 TYR A CA 1
ATOM 2615 C C . TYR A 1 321 ? -15.822 7.432 31.701 1.00 96.56 321 TYR A C 1
ATOM 2617 O O . TYR A 1 321 ? -15.090 6.897 32.528 1.00 96.56 321 TYR A O 1
ATOM 2625 N N . LEU A 1 322 ? -15.360 7.827 30.510 1.00 95.25 322 LEU A N 1
ATOM 2626 C CA . LEU A 1 322 ? -13.974 7.626 30.081 1.00 95.25 322 LEU A CA 1
ATOM 2627 C C . LEU A 1 322 ? -12.986 8.418 30.948 1.00 95.25 322 LEU A C 1
ATOM 2629 O O . LEU A 1 322 ? -11.900 7.922 31.252 1.00 95.25 322 LEU A O 1
ATOM 2633 N N . LYS A 1 323 ? -13.356 9.623 31.394 1.00 95.12 323 LYS A N 1
ATOM 2634 C CA . LYS A 1 323 ? -12.546 10.414 32.330 1.00 95.12 323 LYS A CA 1
ATOM 2635 C C . LYS A 1 323 ? -12.383 9.703 33.677 1.00 95.12 323 LYS A C 1
ATOM 2637 O O . LYS A 1 323 ? -11.263 9.617 34.191 1.00 95.12 323 LYS A O 1
ATOM 2642 N N . ASP A 1 324 ? -13.470 9.169 34.225 1.00 96.50 324 ASP A N 1
ATOM 2643 C CA . ASP A 1 324 ? -13.446 8.432 35.490 1.00 96.50 324 ASP A CA 1
ATOM 2644 C C . ASP A 1 324 ? -12.696 7.101 35.361 1.00 96.50 324 ASP A C 1
ATOM 2646 O O . ASP A 1 324 ? -11.857 6.782 36.209 1.00 96.50 324 ASP A O 1
ATOM 2650 N N . LEU A 1 325 ? -12.897 6.383 34.252 1.00 96.00 325 LEU A N 1
ATOM 2651 C CA . LEU A 1 325 ? -12.174 5.160 33.913 1.00 96.00 325 LEU A CA 1
ATOM 2652 C C . LEU A 1 325 ? -10.659 5.400 33.868 1.00 96.00 325 LEU A C 1
ATOM 2654 O O . LEU A 1 325 ? -9.905 4.669 34.507 1.00 96.00 325 LEU A O 1
ATOM 2658 N N . LYS A 1 326 ? -10.193 6.465 33.199 1.00 95.31 326 LYS A N 1
ATOM 2659 C CA . LYS A 1 326 ? -8.762 6.829 33.169 1.00 95.31 326 LYS A CA 1
ATOM 2660 C C . LYS A 1 326 ? -8.198 7.048 34.577 1.00 95.31 326 LYS A C 1
ATOM 2662 O O . LYS A 1 326 ? -7.081 6.618 34.876 1.00 95.31 326 LYS A O 1
ATOM 2667 N N . LYS A 1 327 ? -8.960 7.691 35.470 1.00 95.69 327 LYS A N 1
ATOM 2668 C CA . LYS A 1 327 ? -8.558 7.908 36.870 1.00 95.69 327 LYS A CA 1
ATOM 2669 C C . LYS A 1 327 ? -8.514 6.599 37.662 1.00 95.69 327 LYS A C 1
ATOM 2671 O O . LYS A 1 327 ? -7.612 6.428 38.481 1.00 95.69 327 LYS A O 1
ATOM 2676 N N . ALA A 1 328 ? -9.465 5.697 37.438 1.00 96.44 328 ALA A N 1
ATOM 2677 C CA . ALA A 1 328 ? -9.522 4.399 38.100 1.00 96.44 328 ALA A CA 1
ATOM 2678 C C . ALA A 1 328 ? -8.390 3.464 37.638 1.00 96.44 328 ALA A C 1
ATOM 2680 O O . ALA A 1 328 ? -7.712 2.883 38.486 1.00 96.44 328 ALA A O 1
ATOM 2681 N N . LEU A 1 329 ? -8.096 3.426 36.332 1.00 95.75 329 LEU A N 1
ATOM 2682 C CA . LEU A 1 329 ? -6.965 2.693 35.747 1.00 95.75 329 LEU A CA 1
ATOM 2683 C C . LEU A 1 329 ? -5.624 3.137 36.346 1.00 95.75 329 LEU A C 1
ATOM 2685 O O . LEU A 1 329 ? -4.839 2.303 36.785 1.00 95.75 329 LEU A O 1
ATOM 2689 N N . ARG A 1 330 ? -5.382 4.453 36.463 1.00 94.12 330 ARG A N 1
ATOM 2690 C CA . ARG A 1 330 ? -4.166 4.992 37.113 1.00 94.12 330 ARG A CA 1
ATOM 2691 C C . ARG A 1 330 ? -4.024 4.579 38.580 1.00 94.12 330 ARG A C 1
ATOM 2693 O O . ARG A 1 330 ? -2.917 4.566 39.101 1.00 94.12 330 ARG A O 1
ATOM 2700 N N . LYS A 1 331 ? -5.137 4.276 39.252 1.00 96.44 331 LYS A N 1
ATOM 2701 C CA . LYS A 1 331 ? -5.173 3.818 40.648 1.00 96.44 331 LYS A CA 1
ATOM 2702 C C . LYS A 1 331 ? -5.189 2.290 40.781 1.00 96.44 331 LYS A C 1
ATOM 2704 O O . LYS A 1 331 ? -5.354 1.811 41.898 1.00 96.44 331 LYS A O 1
ATOM 2709 N N . GLY A 1 332 ? -5.087 1.544 39.677 1.00 95.25 332 GLY A N 1
ATOM 2710 C CA . GLY A 1 332 ? -5.173 0.080 39.676 1.00 95.25 332 GLY A CA 1
ATOM 2711 C C . GLY A 1 332 ? -6.541 -0.463 40.103 1.00 95.25 332 GLY A C 1
ATOM 2712 O O . GLY A 1 332 ? -6.619 -1.570 40.619 1.00 95.25 332 GLY A O 1
ATOM 2713 N N . LYS A 1 333 ? -7.614 0.326 39.950 1.00 95.31 333 LYS A N 1
ATOM 2714 C CA . LYS A 1 333 ? -8.979 -0.038 40.379 1.00 95.31 333 LYS A CA 1
ATOM 2715 C C . LYS A 1 333 ? -9.854 -0.627 39.268 1.00 95.31 333 LYS A C 1
ATOM 2717 O O . LYS A 1 333 ? -11.005 -0.946 39.525 1.00 95.31 333 LYS A O 1
ATOM 2722 N N . GLU A 1 334 ? -9.331 -0.715 38.053 1.00 95.19 334 GLU A N 1
ATOM 2723 C CA . GLU A 1 334 ? -10.017 -1.210 36.856 1.00 95.19 334 GLU A CA 1
ATOM 2724 C C . GLU A 1 334 ? -9.040 -2.063 36.046 1.00 95.19 334 GLU A C 1
ATOM 2726 O O . GLU A 1 334 ? -7.822 -1.888 36.152 1.00 95.19 334 GLU A O 1
ATOM 2731 N N . GLU A 1 335 ? -9.562 -2.971 35.226 1.00 92.88 335 GLU A N 1
ATOM 2732 C CA . GLU A 1 335 ? -8.739 -3.866 34.423 1.00 92.88 335 GLU A CA 1
ATOM 2733 C C . GLU A 1 335 ? -8.041 -3.123 33.278 1.00 92.88 335 GLU A C 1
ATOM 2735 O O . GLU A 1 335 ? -8.650 -2.354 32.532 1.00 92.88 335 GLU A O 1
ATOM 2740 N N . GLY A 1 336 ? -6.749 -3.404 33.084 1.00 92.50 336 GLY A N 1
ATOM 2741 C CA . GLY A 1 336 ? -5.912 -2.707 32.103 1.00 92.50 336 GLY A CA 1
ATOM 2742 C C . GLY A 1 336 ? -6.394 -2.819 30.653 1.00 92.50 336 GLY A C 1
ATOM 2743 O O . GLY A 1 336 ? -6.154 -1.904 29.867 1.00 92.50 336 GLY A O 1
ATOM 2744 N N . TRP A 1 337 ? -7.121 -3.885 30.300 1.00 93.56 337 TRP A N 1
ATOM 2745 C CA . TRP A 1 337 ? -7.663 -4.085 28.952 1.00 93.56 337 TRP A CA 1
ATOM 2746 C C . TRP A 1 337 ? -8.743 -3.060 28.568 1.00 93.56 337 TRP A C 1
ATOM 2748 O O . TRP A 1 337 ? -8.995 -2.864 27.383 1.00 93.56 337 TRP A O 1
ATOM 2758 N N . LYS A 1 338 ? -9.331 -2.342 29.539 1.00 95.00 338 LYS A N 1
ATOM 2759 C CA . LYS A 1 338 ? -10.267 -1.227 29.296 1.00 95.00 338 LYS A CA 1
ATOM 2760 C C . LYS A 1 338 ? -9.569 0.074 28.883 1.00 95.00 338 LYS A C 1
ATOM 2762 O O . LYS A 1 338 ? -10.234 1.066 28.581 1.00 95.00 338 LYS A O 1
ATOM 2767 N N . ARG A 1 339 ? -8.233 0.124 28.920 1.00 94.56 339 ARG A N 1
ATOM 2768 C CA . ARG A 1 339 ? -7.462 1.331 28.605 1.00 94.56 339 ARG A CA 1
ATOM 2769 C C . ARG A 1 339 ? -7.599 1.687 27.127 1.00 94.56 339 ARG A C 1
ATOM 2771 O O . ARG A 1 339 ? -7.247 0.892 26.265 1.00 94.56 339 ARG A O 1
ATOM 2778 N N . ILE A 1 340 ? -8.019 2.919 26.861 1.00 93.81 340 ILE A N 1
ATOM 2779 C CA . ILE A 1 340 ? -7.978 3.549 25.536 1.00 93.81 340 ILE A CA 1
ATOM 2780 C C . ILE A 1 340 ? -6.773 4.503 25.509 1.00 93.81 340 ILE A C 1
ATOM 2782 O O . ILE A 1 340 ? -6.595 5.238 26.492 1.00 93.81 340 ILE A O 1
ATOM 2786 N N . PRO A 1 341 ? -5.931 4.496 24.457 1.00 89.94 341 PRO A N 1
ATOM 2787 C CA . PRO A 1 341 ? -4.850 5.470 24.303 1.00 89.94 341 PRO A CA 1
ATOM 2788 C C . PRO A 1 341 ? -5.352 6.919 24.381 1.00 89.94 341 PRO A C 1
ATOM 2790 O O . PRO A 1 341 ? -6.495 7.221 24.042 1.00 89.94 341 PRO A O 1
ATOM 2793 N N . ASP A 1 342 ? -4.518 7.827 24.890 1.00 86.00 342 ASP A N 1
ATOM 2794 C CA . ASP A 1 342 ? -4.957 9.198 25.184 1.00 86.00 342 ASP A CA 1
ATOM 2795 C C . ASP A 1 342 ? -5.232 10.031 23.925 1.00 86.00 342 ASP A C 1
ATOM 2797 O O . ASP A 1 342 ? -6.065 10.932 23.966 1.00 86.00 342 ASP A O 1
ATOM 2801 N N . ASP A 1 343 ? -4.562 9.702 22.826 1.00 87.12 343 ASP A N 1
ATOM 2802 C CA . ASP A 1 343 ? -4.657 10.320 21.506 1.00 87.12 343 ASP A CA 1
ATOM 2803 C C . ASP A 1 343 ? -5.718 9.673 20.599 1.00 87.12 343 ASP A C 1
ATOM 2805 O O . ASP A 1 343 ? -5.863 10.063 19.442 1.00 87.12 343 ASP A O 1
ATOM 2809 N N . TRP A 1 344 ? -6.465 8.687 21.106 1.00 93.44 344 TRP A N 1
ATOM 2810 C CA . TRP A 1 344 ? -7.474 7.956 20.345 1.00 93.44 344 TRP A CA 1
ATOM 2811 C C . TRP A 1 344 ? -8.885 8.455 20.658 1.00 93.44 344 TRP A C 1
ATOM 2813 O O . TRP A 1 344 ? -9.322 8.484 21.811 1.00 93.44 344 TRP A O 1
ATOM 2823 N N . GLU A 1 345 ? -9.634 8.797 19.610 1.00 93.31 345 GLU A N 1
ATOM 2824 C CA . GLU A 1 345 ? -11.025 9.233 19.723 1.00 93.31 345 GLU A CA 1
ATOM 2825 C C . GLU A 1 345 ? -11.990 8.043 19.636 1.00 93.31 345 GLU A C 1
ATOM 2827 O O . GLU A 1 345 ? -12.260 7.495 18.565 1.00 93.31 345 GLU A O 1
ATOM 2832 N N . PHE A 1 346 ? -12.507 7.610 20.787 1.00 95.44 346 PHE A N 1
ATOM 2833 C CA . PHE A 1 346 ? -13.465 6.508 20.847 1.00 95.44 346 PHE A CA 1
ATOM 2834 C C . PHE A 1 346 ? -14.793 6.893 20.181 1.00 95.44 346 PHE A C 1
ATOM 2836 O O . PHE A 1 346 ? -15.397 7.907 20.532 1.00 95.44 346 PHE A O 1
ATOM 2843 N N . MET A 1 347 ? -15.271 6.043 19.268 1.00 94.44 347 MET A N 1
ATOM 2844 C CA . MET A 1 347 ? -16.396 6.326 18.361 1.00 94.44 347 MET A CA 1
ATOM 2845 C C . MET A 1 347 ? -16.185 7.512 17.409 1.00 94.44 347 MET A C 1
ATOM 2847 O O . MET A 1 347 ? -17.160 8.041 16.883 1.00 94.44 347 MET A O 1
ATOM 2851 N N . GLY A 1 348 ? -14.932 7.898 17.156 1.00 94.38 348 GLY A N 1
ATOM 2852 C CA . GLY A 1 348 ? -14.581 8.676 15.967 1.00 94.38 348 GLY A CA 1
ATOM 2853 C C . GLY A 1 348 ? -14.552 7.804 14.705 1.00 94.38 348 GLY A C 1
ATOM 2854 O O . GLY A 1 348 ? -14.844 6.601 14.746 1.00 94.38 348 GLY A O 1
ATOM 2855 N N . ASP A 1 349 ? -14.148 8.391 13.581 1.00 95.62 349 ASP A N 1
ATOM 2856 C CA . ASP A 1 349 ? -14.142 7.725 12.271 1.00 95.62 349 ASP A CA 1
ATOM 2857 C C . ASP A 1 349 ? -13.331 6.428 12.277 1.00 95.62 349 ASP A C 1
ATOM 2859 O O . ASP A 1 349 ? -13.813 5.382 11.843 1.00 95.62 349 ASP A O 1
ATOM 2863 N N . HIS A 1 350 ? -12.110 6.462 12.827 1.00 98.06 350 HIS A N 1
ATOM 2864 C CA . HIS A 1 350 ? -11.232 5.291 12.829 1.00 98.06 350 HIS A CA 1
ATOM 2865 C C . HIS A 1 350 ? -11.825 4.121 13.615 1.00 98.06 350 HIS A C 1
ATOM 2867 O O . HIS A 1 350 ? -11.762 2.980 13.156 1.00 98.06 350 HIS A O 1
ATOM 2873 N N . TYR A 1 351 ? -12.423 4.407 14.778 1.00 98.12 351 TYR A N 1
ATOM 2874 C CA . TYR A 1 351 ? -13.122 3.406 15.581 1.00 98.12 351 TYR A CA 1
ATOM 2875 C C . TYR A 1 351 ? -14.279 2.802 14.793 1.00 98.12 351 TYR A C 1
ATOM 2877 O O . TYR A 1 351 ? -14.439 1.587 14.749 1.00 98.12 351 TYR A O 1
ATOM 2885 N N . THR A 1 352 ? -15.082 3.657 14.162 1.00 97.81 352 THR A N 1
ATOM 2886 C CA . THR A 1 352 ? -16.315 3.249 13.490 1.00 97.81 352 THR A CA 1
ATOM 2887 C C . THR A 1 352 ? -16.020 2.357 12.286 1.00 97.81 352 THR A C 1
ATOM 2889 O O . THR A 1 352 ? -16.658 1.314 12.130 1.00 97.81 352 THR A O 1
ATOM 2892 N N . VAL A 1 353 ? -14.994 2.688 11.495 1.00 98.31 353 VAL A N 1
ATOM 2893 C CA . VAL A 1 353 ? -14.516 1.827 10.403 1.00 98.31 353 VAL A CA 1
ATOM 2894 C C . VAL A 1 353 ? -13.993 0.493 10.955 1.00 98.31 353 VAL A C 1
ATOM 2896 O O . VAL A 1 353 ? -14.419 -0.568 10.502 1.00 98.31 353 VAL A O 1
ATOM 2899 N N . ALA A 1 354 ? -13.135 0.516 11.983 1.00 97.75 354 ALA A N 1
ATOM 2900 C CA . ALA A 1 354 ? -12.571 -0.693 12.601 1.00 97.75 354 ALA A CA 1
ATOM 2901 C C . ALA A 1 354 ? -13.632 -1.627 13.211 1.00 97.75 354 ALA A C 1
ATOM 2903 O O . ALA A 1 354 ? -13.507 -2.855 13.165 1.00 97.75 354 ALA A O 1
ATOM 2904 N N . ARG A 1 355 ? -14.680 -1.038 13.791 1.00 96.94 355 ARG A N 1
ATOM 2905 C CA . ARG A 1 355 ? -15.801 -1.747 14.408 1.00 96.94 355 ARG A CA 1
ATOM 2906 C C . ARG A 1 355 ? -16.718 -2.399 13.375 1.00 96.94 355 ARG A C 1
ATOM 2908 O O . ARG A 1 355 ? -17.291 -3.442 13.687 1.00 96.94 355 ARG A O 1
ATOM 2915 N N . SER A 1 356 ? -16.840 -1.793 12.192 1.00 97.31 356 SER A N 1
ATOM 2916 C CA . SER A 1 356 ? -17.782 -2.196 11.136 1.00 97.31 356 SER A CA 1
ATOM 2917 C C . SER A 1 356 ? -17.175 -3.126 10.083 1.00 97.31 356 SER A C 1
ATOM 2919 O O . SER A 1 356 ? -17.912 -3.861 9.432 1.00 97.31 356 SER A O 1
ATOM 2921 N N . MET A 1 357 ? -15.851 -3.112 9.907 1.00 93.06 357 MET A N 1
ATOM 2922 C CA . MET A 1 357 ? -15.180 -3.965 8.922 1.00 93.06 357 MET A CA 1
ATOM 2923 C C . MET A 1 357 ? -15.249 -5.459 9.263 1.00 93.06 357 MET A C 1
ATOM 2925 O O . MET A 1 357 ? -15.244 -5.860 10.436 1.00 93.06 357 MET A O 1
ATOM 2929 N N . ASN A 1 358 ? -15.248 -6.285 8.218 1.00 88.69 358 ASN A N 1
ATOM 2930 C CA . ASN A 1 358 ? -15.110 -7.736 8.329 1.00 88.69 358 ASN A CA 1
ATOM 2931 C C . ASN A 1 358 ? -13.627 -8.167 8.394 1.00 88.69 358 ASN A C 1
ATOM 2933 O O . ASN A 1 358 ? -12.715 -7.344 8.277 1.00 88.69 358 ASN A O 1
ATOM 2937 N N . ASP A 1 359 ? -13.384 -9.463 8.596 1.00 82.88 359 ASP A N 1
ATOM 2938 C CA . ASP A 1 359 ? -12.027 -9.992 8.776 1.00 82.88 359 ASP A CA 1
ATOM 2939 C C . ASP A 1 359 ? -11.180 -9.944 7.497 1.00 82.88 359 ASP A C 1
ATOM 2941 O O . ASP A 1 359 ? -9.979 -9.700 7.582 1.00 82.88 359 ASP A O 1
ATOM 2945 N N . GLU A 1 360 ? -11.781 -10.100 6.313 1.00 82.12 360 GLU A N 1
ATOM 2946 C CA . GLU A 1 360 ? -11.063 -10.013 5.032 1.00 82.12 360 GLU A CA 1
ATOM 2947 C C . GLU A 1 360 ? -10.547 -8.588 4.780 1.00 82.12 360 GLU A C 1
ATOM 2949 O O . GLU A 1 360 ? -9.388 -8.385 4.419 1.00 82.12 360 GLU A O 1
ATOM 2954 N N . GLN A 1 361 ? -11.383 -7.586 5.053 1.00 90.88 361 GLN A N 1
ATOM 2955 C CA . GLN A 1 361 ? -11.026 -6.171 4.962 1.00 90.88 361 GLN A CA 1
ATOM 2956 C C . GLN A 1 361 ? -9.935 -5.799 5.979 1.00 90.88 361 GLN A C 1
ATOM 2958 O O . GLN A 1 361 ? -8.982 -5.087 5.650 1.00 90.88 361 GLN A O 1
ATOM 2963 N N . ALA A 1 362 ? -10.045 -6.301 7.214 1.00 82.44 362 ALA A N 1
ATOM 2964 C CA . ALA A 1 362 ? -9.021 -6.111 8.237 1.00 82.44 362 ALA A CA 1
ATOM 2965 C C . ALA A 1 362 ? -7.694 -6.772 7.830 1.00 82.44 362 ALA A C 1
ATOM 2967 O O . ALA A 1 362 ? -6.625 -6.180 8.001 1.00 82.44 362 ALA A O 1
ATOM 2968 N N . PHE A 1 363 ? -7.757 -7.981 7.265 1.00 81.12 363 PHE A N 1
ATOM 2969 C CA . PHE A 1 363 ? -6.602 -8.709 6.752 1.00 81.12 363 PHE A CA 1
ATOM 2970 C C . PHE A 1 363 ? -5.921 -7.945 5.616 1.00 81.12 363 PHE A C 1
ATOM 2972 O O . PHE A 1 363 ? -4.701 -7.794 5.645 1.00 81.12 363 PHE A O 1
ATOM 2979 N N . TYR A 1 364 ? -6.682 -7.392 4.669 1.00 85.31 364 TYR A N 1
ATOM 2980 C CA . TYR A 1 364 ? -6.142 -6.548 3.604 1.00 85.31 364 TYR A CA 1
ATOM 2981 C C . TYR A 1 364 ? -5.293 -5.397 4.168 1.00 85.31 364 TYR A C 1
ATOM 2983 O O . TYR A 1 364 ? -4.097 -5.315 3.888 1.00 85.31 364 TYR A O 1
ATOM 2991 N N . LEU A 1 365 ? -5.868 -4.562 5.045 1.00 85.00 365 LEU A N 1
ATOM 2992 C CA . LEU A 1 365 ? -5.163 -3.412 5.630 1.00 85.00 365 LEU A CA 1
ATOM 2993 C C . LEU A 1 365 ? -3.916 -3.823 6.433 1.00 85.00 365 LEU A C 1
ATOM 2995 O O . LEU A 1 365 ? -2.869 -3.170 6.350 1.00 85.00 365 LEU A O 1
ATOM 2999 N N . ARG A 1 366 ? -4.003 -4.921 7.199 1.00 84.62 366 ARG A N 1
ATOM 3000 C CA . ARG A 1 366 ? -2.882 -5.469 7.986 1.00 84.62 366 ARG A CA 1
ATOM 3001 C C . ARG A 1 366 ? -1.721 -5.970 7.130 1.00 84.62 366 ARG A C 1
ATOM 3003 O O . ARG A 1 366 ? -0.592 -5.944 7.614 1.00 84.62 366 ARG A O 1
ATOM 3010 N N . ASN A 1 367 ? -1.973 -6.380 5.891 1.00 82.12 367 ASN A N 1
ATOM 3011 C CA . ASN A 1 367 ? -0.938 -6.877 4.983 1.00 82.12 367 ASN A CA 1
ATOM 3012 C C . ASN A 1 367 ? -0.336 -5.799 4.075 1.00 82.12 367 ASN A C 1
ATOM 3014 O O . ASN A 1 367 ? 0.645 -6.066 3.385 1.00 82.12 367 ASN A O 1
ATOM 3018 N N . LEU A 1 368 ? -0.866 -4.572 4.093 1.00 86.69 368 LEU A N 1
ATOM 3019 C CA . LEU A 1 368 ? -0.255 -3.467 3.358 1.00 86.69 368 LEU A CA 1
ATOM 3020 C C . LEU A 1 368 ? 1.140 -3.129 3.923 1.00 86.69 368 LEU A C 1
ATOM 3022 O O . LEU A 1 368 ? 1.247 -2.868 5.130 1.00 86.69 368 LEU A O 1
ATOM 3026 N N . PRO A 1 369 ? 2.193 -3.079 3.084 1.00 89.38 369 PRO A N 1
ATOM 3027 C CA . PRO A 1 369 ? 3.517 -2.629 3.498 1.00 89.38 369 PRO A CA 1
ATOM 3028 C C . PRO A 1 369 ? 3.544 -1.115 3.754 1.00 89.38 369 PRO A C 1
ATOM 3030 O O . PRO A 1 369 ? 2.691 -0.368 3.280 1.00 89.38 369 PRO A O 1
ATOM 3033 N N . LEU A 1 370 ? 4.554 -0.638 4.486 1.00 89.81 370 LEU A N 1
ATOM 3034 C CA . LEU A 1 370 ? 4.754 0.802 4.734 1.00 89.81 370 LEU A CA 1
ATOM 3035 C C . LEU A 1 370 ? 5.532 1.501 3.609 1.00 89.81 370 LEU A C 1
ATOM 3037 O O . LEU A 1 370 ? 5.383 2.701 3.392 1.00 89.81 370 LEU A O 1
ATOM 3041 N N . VAL A 1 371 ? 6.369 0.741 2.902 1.00 91.12 371 VAL A N 1
ATOM 3042 C CA . VAL A 1 371 ? 7.161 1.183 1.751 1.00 91.12 371 VAL A CA 1
ATOM 3043 C C . VAL A 1 371 ? 7.052 0.115 0.675 1.00 91.12 371 VAL A C 1
ATOM 3045 O O . VAL A 1 371 ? 7.191 -1.072 0.965 1.00 91.12 371 VAL A O 1
ATOM 3048 N N . MET A 1 372 ? 6.853 0.532 -0.570 1.00 89.81 372 MET A N 1
ATOM 3049 C CA . MET A 1 372 ? 6.939 -0.343 -1.735 1.00 89.81 372 MET A CA 1
ATOM 3050 C C . MET A 1 372 ? 8.127 0.073 -2.588 1.00 89.81 372 MET A C 1
ATOM 3052 O O . MET A 1 372 ? 8.127 1.155 -3.171 1.00 89.81 372 MET A O 1
ATOM 3056 N N . HIS A 1 373 ? 9.141 -0.780 -2.664 1.00 87.31 373 HIS A N 1
ATOM 3057 C CA . HIS A 1 373 ? 10.270 -0.602 -3.572 1.00 87.31 373 HIS A CA 1
ATOM 3058 C C . HIS A 1 373 ? 9.960 -1.305 -4.893 1.00 87.31 373 HIS A C 1
ATOM 3060 O O . HIS A 1 373 ? 9.593 -2.477 -4.906 1.00 87.31 373 HIS A O 1
ATOM 3066 N N . ILE A 1 374 ? 10.087 -0.580 -6.003 1.00 80.69 374 ILE A N 1
ATOM 3067 C CA . ILE A 1 374 ? 9.872 -1.087 -7.359 1.00 80.69 374 ILE A CA 1
ATOM 3068 C C . ILE A 1 374 ? 11.199 -0.941 -8.120 1.00 80.69 374 ILE A C 1
ATOM 3070 O O . ILE A 1 374 ? 11.370 0.037 -8.856 1.00 80.69 374 ILE A O 1
ATOM 3074 N N . PRO A 1 375 ? 12.144 -1.893 -7.964 1.00 75.56 375 PRO A N 1
ATOM 3075 C CA . PRO A 1 375 ? 13.494 -1.781 -8.519 1.00 75.56 375 PRO A CA 1
ATOM 3076 C C . PRO A 1 375 ? 13.492 -1.536 -10.026 1.00 75.56 375 PRO A C 1
ATOM 3078 O O . PRO A 1 375 ? 14.184 -0.660 -10.523 1.00 75.56 375 PRO A O 1
ATOM 3081 N N . ARG A 1 376 ? 12.605 -2.234 -10.748 1.00 75.19 376 ARG A N 1
ATOM 3082 C CA . ARG A 1 376 ? 12.457 -2.100 -12.203 1.00 75.19 376 ARG A CA 1
ATOM 3083 C C . ARG A 1 376 ? 12.051 -0.707 -12.651 1.00 75.19 376 ARG A C 1
ATOM 3085 O O . ARG A 1 376 ? 12.303 -0.372 -13.791 1.00 75.19 376 ARG A O 1
ATOM 3092 N N . LEU A 1 377 ? 11.388 0.074 -11.807 1.00 77.81 377 LEU A N 1
ATOM 3093 C CA . LEU A 1 377 ? 11.025 1.454 -12.118 1.00 77.81 377 LEU A CA 1
ATOM 3094 C C . LEU A 1 377 ? 11.991 2.467 -11.488 1.00 77.81 377 LEU A C 1
ATOM 3096 O O . LEU A 1 377 ? 11.785 3.673 -11.649 1.00 77.81 377 LEU A O 1
ATOM 3100 N N . HIS A 1 378 ? 12.996 1.990 -10.744 1.00 84.56 378 HIS A N 1
ATOM 3101 C CA . HIS A 1 378 ? 13.829 2.785 -9.843 1.00 84.56 378 HIS A CA 1
ATOM 3102 C C . HIS A 1 378 ? 12.975 3.732 -9.007 1.00 84.56 378 HIS A C 1
ATOM 3104 O O . HIS A 1 378 ? 13.137 4.958 -9.040 1.00 84.56 378 HIS A O 1
ATOM 3110 N N . ALA A 1 379 ? 11.960 3.165 -8.354 1.00 90.00 379 ALA A N 1
ATOM 3111 C CA . ALA A 1 379 ? 10.936 3.939 -7.682 1.00 90.00 379 ALA A CA 1
ATOM 3112 C C . ALA A 1 379 ? 10.562 3.382 -6.311 1.00 90.00 379 ALA A C 1
ATOM 3114 O O . ALA A 1 379 ? 10.608 2.177 -6.069 1.00 90.00 379 ALA A O 1
ATOM 3115 N N . PHE A 1 380 ? 10.121 4.284 -5.441 1.00 95.06 380 PHE A N 1
ATOM 3116 C CA . PHE A 1 380 ? 9.507 3.980 -4.159 1.00 95.06 380 PHE A CA 1
ATOM 3117 C C . PHE A 1 380 ? 8.078 4.517 -4.127 1.00 95.06 380 PHE A C 1
ATOM 3119 O O . PHE A 1 380 ? 7.811 5.608 -4.636 1.00 95.06 380 PHE A O 1
ATOM 3126 N N . VAL A 1 381 ? 7.179 3.786 -3.479 1.00 96.56 381 VAL A N 1
ATOM 3127 C CA . VAL A 1 381 ? 5.877 4.293 -3.040 1.00 96.56 381 VAL A CA 1
ATOM 3128 C C . VAL A 1 381 ? 5.900 4.360 -1.521 1.00 96.56 381 VAL A C 1
ATOM 3130 O O . VAL A 1 381 ? 6.205 3.365 -0.860 1.00 96.56 381 VAL A O 1
ATOM 3133 N N . VAL A 1 382 ? 5.605 5.534 -0.975 1.00 96.44 382 VAL A N 1
ATOM 3134 C CA . VAL A 1 382 ? 5.543 5.806 0.470 1.00 96.44 382 VAL A CA 1
ATOM 3135 C C . VAL A 1 382 ? 4.344 6.689 0.758 1.00 96.44 382 VAL A C 1
ATOM 3137 O O . VAL A 1 382 ? 3.966 7.481 -0.096 1.00 96.44 382 VAL A O 1
ATOM 3140 N N . HIS A 1 383 ? 3.735 6.579 1.937 1.00 97.62 383 HIS A N 1
ATOM 3141 C CA . HIS A 1 383 ? 2.517 7.343 2.183 1.00 97.62 383 HIS A CA 1
ATOM 3142 C C . HIS A 1 383 ? 2.835 8.831 2.354 1.00 97.62 383 HIS A C 1
ATOM 3144 O O . HIS A 1 383 ? 2.301 9.652 1.616 1.00 97.62 383 HIS A O 1
ATOM 3150 N N . ALA A 1 384 ? 3.765 9.188 3.248 1.00 94.94 384 ALA A N 1
ATOM 3151 C CA . ALA A 1 384 ? 4.120 10.589 3.475 1.00 94.94 384 ALA A CA 1
ATOM 3152 C C . ALA A 1 384 ? 5.434 11.005 2.820 1.00 94.94 384 ALA A C 1
ATOM 3154 O O . ALA A 1 384 ? 5.489 12.033 2.135 1.00 94.94 384 ALA A O 1
ATOM 3155 N N . GLY A 1 385 ? 6.501 10.230 3.018 1.00 93.12 385 GLY A N 1
ATOM 3156 C CA . GLY A 1 385 ? 7.788 10.565 2.427 1.00 93.12 385 GLY A CA 1
ATOM 3157 C C . GLY A 1 385 ? 8.949 9.675 2.829 1.00 93.12 385 GLY A C 1
ATOM 3158 O O . GLY A 1 385 ? 8.842 8.814 3.697 1.00 93.12 385 GLY A O 1
ATOM 3159 N N . LEU A 1 386 ? 10.074 9.924 2.165 1.00 93.00 386 LEU A N 1
ATOM 3160 C CA . LEU A 1 386 ? 11.329 9.205 2.341 1.00 93.00 386 LEU A CA 1
ATOM 3161 C C . LEU A 1 386 ? 12.482 10.207 2.268 1.00 93.00 386 LEU A C 1
ATOM 3163 O O . LEU A 1 386 ? 12.457 11.124 1.444 1.00 93.00 386 LEU A O 1
ATOM 3167 N N . LEU A 1 387 ? 13.497 10.061 3.117 1.00 94.56 387 LEU A N 1
ATOM 3168 C CA . LEU A 1 387 ? 14.683 10.912 3.046 1.00 94.56 387 LEU A CA 1
ATOM 3169 C C . LEU A 1 387 ? 15.747 10.304 2.122 1.00 94.56 387 LEU A C 1
ATOM 3171 O O . LEU A 1 387 ? 15.993 9.102 2.199 1.00 94.56 387 LEU A O 1
ATOM 3175 N N . PRO A 1 388 ? 16.426 11.111 1.282 1.00 93.06 388 PRO A N 1
ATOM 3176 C CA . PRO A 1 388 ? 17.489 10.618 0.400 1.00 93.06 388 PRO A CA 1
ATOM 3177 C C . PRO A 1 388 ? 18.825 10.399 1.139 1.00 93.06 388 PRO A C 1
ATOM 3179 O O . PRO A 1 388 ? 19.775 9.887 0.555 1.00 93.06 388 PRO A O 1
ATOM 3182 N N . LEU A 1 389 ? 18.931 10.870 2.387 1.00 92.25 389 LEU A N 1
ATOM 3183 C CA . LEU A 1 389 ? 20.143 10.875 3.206 1.00 92.25 389 LEU A CA 1
ATOM 3184 C C . LEU A 1 389 ? 19.800 11.014 4.696 1.00 92.25 389 LEU A C 1
ATOM 3186 O O . LEU A 1 389 ? 18.701 11.458 5.035 1.00 92.25 389 LEU A O 1
ATOM 3190 N N . ASP A 1 390 ? 20.751 10.701 5.580 1.00 90.06 390 ASP A N 1
ATOM 3191 C CA . ASP A 1 390 ? 20.669 11.042 7.006 1.00 90.06 390 ASP A CA 1
ATOM 3192 C C . ASP A 1 390 ? 20.974 12.543 7.196 1.00 90.06 390 ASP A C 1
ATOM 3194 O O . ASP A 1 390 ? 22.117 12.950 6.951 1.00 90.06 390 ASP A O 1
ATOM 3198 N N . PRO A 1 391 ? 20.006 13.377 7.636 1.00 86.12 391 PRO A N 1
ATOM 3199 C CA . PRO A 1 391 ? 20.174 14.827 7.767 1.00 86.12 391 PRO A CA 1
ATOM 3200 C C . PRO A 1 391 ? 21.238 15.235 8.795 1.00 86.12 391 PRO A C 1
ATOM 3202 O O . PRO A 1 391 ? 21.700 16.369 8.783 1.00 86.12 391 PRO A O 1
ATOM 3205 N N . ARG A 1 392 ? 21.683 14.314 9.657 1.00 85.50 392 ARG A N 1
ATOM 3206 C CA . ARG A 1 392 ? 22.748 14.560 10.645 1.00 85.50 392 ARG A CA 1
ATOM 3207 C C . ARG A 1 392 ? 24.158 14.516 10.047 1.00 85.50 392 ARG A C 1
ATOM 3209 O O . ARG A 1 392 ? 25.136 14.623 10.781 1.00 85.50 392 ARG A O 1
ATOM 3216 N N . ARG A 1 393 ? 24.289 14.276 8.741 1.00 85.00 393 ARG A N 1
ATOM 3217 C CA . ARG A 1 393 ? 25.571 14.113 8.047 1.00 85.00 393 ARG A CA 1
ATOM 3218 C C . ARG A 1 393 ? 25.597 14.950 6.775 1.00 85.00 393 ARG A C 1
ATOM 3220 O O . ARG A 1 393 ? 24.570 15.157 6.134 1.00 85.00 393 ARG A O 1
ATOM 3227 N N . SER A 1 394 ? 26.798 15.344 6.352 1.00 84.62 394 SER A N 1
ATOM 3228 C CA . SER A 1 394 ? 26.990 15.939 5.027 1.00 84.62 394 SER A CA 1
ATOM 3229 C C . SER A 1 394 ? 26.506 14.988 3.927 1.00 84.62 394 SER A C 1
ATOM 3231 O O . SER A 1 394 ? 26.653 13.766 4.024 1.00 84.62 394 SER A O 1
ATOM 3233 N N . ALA A 1 395 ? 25.961 15.555 2.852 1.00 83.62 395 ALA A N 1
ATOM 3234 C CA . ALA A 1 395 ? 25.478 14.812 1.691 1.00 83.62 395 ALA A CA 1
ATOM 3235 C C . ALA A 1 395 ? 26.584 14.061 0.923 1.00 83.62 395 ALA A C 1
ATOM 3237 O O . ALA A 1 395 ? 26.261 13.216 0.101 1.00 83.62 395 ALA A O 1
ATOM 3238 N N . THR A 1 396 ? 27.862 14.374 1.162 1.00 84.62 396 THR A N 1
ATOM 3239 C CA . THR A 1 396 ? 29.026 13.700 0.553 1.00 84.62 396 THR A CA 1
ATOM 3240 C C . THR A 1 396 ? 29.728 12.732 1.506 1.00 84.62 396 THR A C 1
ATOM 3242 O O . THR A 1 396 ? 30.786 12.211 1.176 1.00 84.62 396 THR A O 1
ATOM 3245 N N . SER A 1 397 ? 29.195 12.514 2.712 1.00 85.94 397 SER A N 1
ATOM 3246 C CA . SER A 1 397 ? 29.785 11.561 3.652 1.00 85.94 397 SER A CA 1
ATOM 3247 C C . SER A 1 397 ? 29.680 10.142 3.097 1.00 85.94 397 SER A C 1
ATOM 3249 O O . SER A 1 397 ? 28.592 9.726 2.718 1.00 85.94 397 SER A O 1
ATOM 3251 N N . THR A 1 398 ? 30.761 9.362 3.157 1.00 84.19 398 THR A N 1
ATOM 3252 C CA . THR A 1 398 ? 30.796 7.946 2.733 1.00 84.19 398 THR A CA 1
ATOM 3253 C C . THR A 1 398 ? 29.819 7.045 3.490 1.00 84.19 398 THR A C 1
ATOM 3255 O O . THR A 1 398 ? 29.568 5.921 3.078 1.00 84.19 398 THR A O 1
ATOM 3258 N N . ARG A 1 399 ? 29.231 7.529 4.591 1.00 84.19 399 ARG A N 1
ATOM 3259 C CA . ARG A 1 399 ? 28.163 6.840 5.331 1.00 84.19 399 ARG A CA 1
ATOM 3260 C C . ARG A 1 399 ? 26.763 7.094 4.760 1.00 84.19 399 ARG A C 1
ATOM 3262 O O . ARG A 1 399 ? 25.800 6.568 5.305 1.00 84.19 399 ARG A O 1
ATOM 3269 N N . GLN A 1 400 ? 26.631 7.924 3.724 1.00 89.81 400 GLN A N 1
ATOM 3270 C CA . GLN A 1 400 ? 25.371 8.137 3.015 1.00 89.81 400 GLN A CA 1
ATOM 3271 C C . GLN A 1 400 ? 25.224 7.107 1.890 1.00 89.81 400 GLN A C 1
ATOM 3273 O O . GLN A 1 400 ? 26.187 6.882 1.155 1.00 89.81 400 GLN A O 1
ATOM 3278 N N . PRO A 1 401 ? 24.021 6.555 1.667 1.00 90.62 401 PRO A N 1
ATOM 3279 C CA . PRO A 1 401 ? 23.802 5.545 0.629 1.00 90.62 401 PRO A CA 1
ATOM 3280 C C . PRO A 1 401 ? 24.009 6.088 -0.790 1.00 90.62 401 PRO A C 1
ATOM 3282 O O . PRO A 1 401 ? 24.404 5.347 -1.679 1.00 90.62 401 PRO A O 1
ATOM 3285 N N . LEU A 1 402 ? 23.782 7.388 -1.006 1.00 91.81 402 LEU A N 1
ATOM 3286 C CA . LEU A 1 402 ? 23.958 8.028 -2.313 1.00 91.81 402 LEU A CA 1
ATOM 3287 C C . LEU A 1 402 ? 25.373 8.574 -2.546 1.00 91.81 402 LEU A C 1
ATOM 3289 O O . LEU A 1 402 ? 25.676 8.995 -3.653 1.00 91.81 402 LEU A O 1
ATOM 3293 N N . ALA A 1 403 ? 26.240 8.601 -1.532 1.00 90.06 403 ALA A N 1
ATOM 3294 C CA . ALA A 1 403 ? 27.589 9.164 -1.647 1.00 90.06 403 ALA A CA 1
ATOM 3295 C C . ALA A 1 403 ? 28.686 8.100 -1.808 1.00 90.06 403 ALA A C 1
ATOM 3297 O O . ALA A 1 403 ? 29.868 8.426 -1.723 1.00 90.06 403 ALA A O 1
ATOM 3298 N N . ARG A 1 404 ? 28.307 6.838 -2.025 1.00 88.62 404 ARG A N 1
ATOM 3299 C CA . ARG A 1 404 ? 29.219 5.712 -2.242 1.00 88.62 404 ARG A CA 1
ATOM 3300 C C . ARG A 1 404 ? 28.685 4.805 -3.345 1.00 88.62 404 ARG A C 1
ATOM 3302 O O . ARG A 1 404 ? 27.473 4.644 -3.465 1.00 88.62 404 ARG A O 1
ATOM 3309 N N . VAL A 1 405 ? 29.590 4.181 -4.092 1.00 88.69 405 VAL A N 1
ATOM 3310 C CA . VAL A 1 405 ? 29.231 3.059 -4.968 1.00 88.69 405 VAL A CA 1
ATOM 3311 C C . VAL A 1 405 ? 29.004 1.828 -4.079 1.00 88.69 405 VAL A C 1
ATOM 3313 O O . VAL A 1 405 ? 29.835 1.569 -3.204 1.00 88.69 405 VAL A O 1
ATOM 3316 N N . PRO A 1 406 ? 27.891 1.092 -4.230 1.00 85.19 406 PRO A N 1
ATOM 3317 C CA . PRO A 1 406 ? 27.691 -0.163 -3.511 1.00 85.19 406 PRO A CA 1
ATOM 3318 C C . PRO A 1 406 ? 28.731 -1.225 -3.894 1.00 85.19 406 PRO A C 1
ATOM 3320 O O . PRO A 1 406 ? 29.273 -1.197 -4.996 1.00 85.19 406 PRO A O 1
ATOM 3323 N N . GLU A 1 407 ? 29.001 -2.167 -2.992 1.00 80.31 407 GLU A N 1
ATOM 3324 C CA . GLU A 1 407 ? 29.882 -3.304 -3.282 1.00 80.31 407 GLU A CA 1
ATOM 3325 C C . GLU A 1 407 ? 29.138 -4.342 -4.146 1.00 80.31 407 GLU A C 1
ATOM 3327 O O . GLU A 1 407 ? 27.957 -4.604 -3.910 1.00 80.31 407 GLU A O 1
ATOM 3332 N N . ASP A 1 408 ? 29.810 -4.914 -5.155 1.00 68.94 408 ASP A N 1
ATOM 3333 C CA . ASP A 1 408 ? 29.285 -6.042 -5.945 1.00 68.94 408 ASP A CA 1
ATOM 3334 C C . ASP A 1 408 ? 29.739 -7.348 -5.277 1.00 68.94 408 ASP A C 1
ATOM 3336 O O . ASP A 1 408 ? 30.927 -7.682 -5.303 1.00 68.94 408 ASP A O 1
ATOM 3340 N N . GLU A 1 409 ? 28.814 -8.066 -4.636 1.00 58.38 409 GLU A N 1
ATOM 3341 C CA . GLU A 1 409 ? 29.108 -9.365 -4.008 1.00 58.38 409 GLU A CA 1
ATOM 3342 C C . GLU A 1 409 ? 29.433 -10.444 -5.063 1.00 58.38 409 GLU A C 1
ATOM 3344 O O . GLU A 1 409 ? 30.221 -11.356 -4.795 1.00 58.38 409 GLU A O 1
ATOM 3349 N N . ASP A 1 410 ? 28.922 -10.288 -6.291 1.00 55.41 410 ASP A N 1
ATOM 3350 C CA . ASP A 1 410 ? 29.229 -11.141 -7.438 1.00 55.41 410 ASP A CA 1
ATOM 3351 C C . ASP A 1 410 ? 30.419 -10.564 -8.216 1.00 55.41 410 ASP A C 1
ATOM 3353 O O . ASP A 1 410 ? 30.291 -9.638 -9.019 1.00 55.41 410 ASP A O 1
ATOM 3357 N N . LYS A 1 411 ? 31.614 -11.123 -8.002 1.0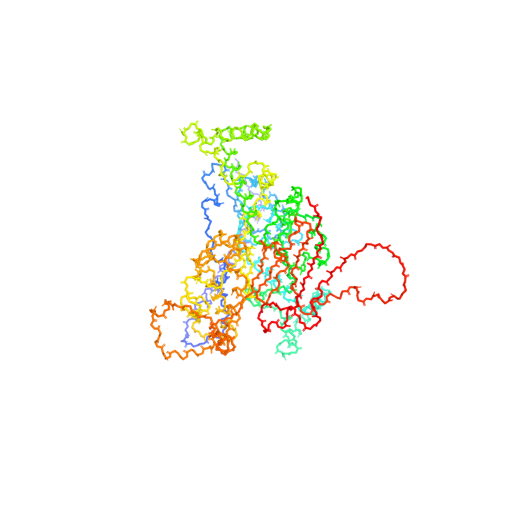0 52.31 411 LYS A N 1
ATOM 3358 C CA . LYS A 1 411 ? 32.856 -10.699 -8.671 1.00 52.31 411 LYS A CA 1
ATOM 3359 C C . LYS A 1 411 ? 32.832 -10.969 -10.189 1.00 52.31 411 LYS A C 1
ATOM 3361 O O . LYS A 1 411 ? 33.463 -11.902 -10.667 1.00 52.31 411 LYS A O 1
ATOM 3366 N N . GLY A 1 412 ? 32.186 -10.093 -10.957 1.00 50.50 412 GLY A N 1
ATOM 3367 C CA . GLY A 1 412 ? 32.623 -9.721 -12.307 1.00 50.50 412 GLY A CA 1
ATOM 3368 C C . GLY A 1 412 ? 32.223 -10.596 -13.502 1.00 50.50 412 GLY A C 1
ATOM 3369 O O . GLY A 1 412 ? 32.832 -10.430 -14.557 1.00 50.50 412 GLY A O 1
ATOM 3370 N N . GLU A 1 413 ? 31.205 -11.455 -13.423 1.00 47.47 413 GLU A N 1
ATOM 3371 C CA . GLU A 1 413 ? 30.680 -12.154 -14.612 1.00 47.47 413 GLU A CA 1
ATOM 3372 C C . GLU A 1 413 ? 29.305 -11.592 -15.029 1.00 47.47 413 GLU A C 1
ATOM 3374 O O . GLU A 1 413 ? 28.268 -11.902 -14.450 1.00 47.47 413 GLU A O 1
ATOM 3379 N N . GLY A 1 414 ? 29.274 -10.701 -16.030 1.00 55.22 414 GLY A N 1
ATOM 3380 C CA . GLY A 1 414 ? 28.024 -10.157 -16.584 1.00 55.22 414 GLY A CA 1
ATOM 3381 C C . GLY A 1 414 ? 28.215 -8.964 -17.527 1.00 55.22 414 GLY A C 1
ATOM 3382 O O . GLY A 1 414 ? 29.263 -8.319 -17.536 1.00 55.22 414 GLY A O 1
ATOM 3383 N N . LYS A 1 415 ? 27.204 -8.634 -18.348 1.00 54.62 415 LYS A N 1
ATOM 3384 C CA . LYS A 1 415 ? 27.256 -7.430 -19.201 1.00 54.62 415 LYS A CA 1
ATOM 3385 C C . LYS A 1 415 ? 27.214 -6.176 -18.317 1.00 54.62 415 LYS A C 1
ATOM 3387 O O . LYS A 1 415 ? 26.473 -6.131 -17.342 1.00 54.62 415 LYS A O 1
ATOM 3392 N N . LYS A 1 416 ? 27.918 -5.103 -18.706 1.00 60.31 416 LYS A N 1
ATOM 3393 C CA . LYS A 1 416 ? 27.995 -3.823 -17.958 1.00 60.31 416 LYS A CA 1
ATOM 3394 C C . LYS A 1 416 ? 26.630 -3.261 -17.515 1.00 60.31 416 LYS A C 1
ATOM 3396 O O . LYS A 1 416 ? 26.523 -2.694 -16.435 1.00 60.31 416 LYS A O 1
ATOM 3401 N N . LYS A 1 417 ? 25.586 -3.424 -18.338 1.00 59.59 417 LYS A N 1
ATOM 3402 C CA . LYS A 1 417 ? 24.214 -2.991 -18.018 1.00 59.59 417 LYS A CA 1
ATOM 3403 C C . LYS A 1 417 ? 23.613 -3.769 -16.840 1.00 59.59 417 LYS A C 1
ATOM 3405 O O . LYS A 1 417 ? 22.945 -3.170 -16.006 1.00 59.59 417 LYS A O 1
ATOM 3410 N N . ASP A 1 418 ? 23.888 -5.066 -16.762 1.00 66.06 418 ASP A N 1
ATOM 3411 C CA . ASP A 1 418 ? 23.374 -5.942 -15.708 1.00 66.06 418 ASP A CA 1
ATOM 3412 C C . ASP A 1 418 ? 24.051 -5.622 -14.367 1.00 66.06 418 ASP A C 1
ATOM 3414 O O . ASP A 1 418 ? 23.389 -5.590 -13.335 1.00 66.06 418 ASP A O 1
ATOM 3418 N N . VAL A 1 419 ? 25.345 -5.280 -14.394 1.00 69.62 419 VAL A N 1
ATOM 3419 C CA . VAL A 1 419 ? 26.104 -4.824 -13.215 1.00 69.62 419 VAL A CA 1
ATOM 3420 C C . VAL A 1 419 ? 25.530 -3.520 -12.652 1.00 69.62 419 VAL A C 1
ATOM 3422 O O . VAL A 1 419 ? 25.257 -3.428 -11.459 1.00 69.62 419 VAL A O 1
ATOM 3425 N N . VAL A 1 420 ? 25.297 -2.512 -13.504 1.00 78.06 420 VAL A N 1
ATOM 3426 C CA . VAL A 1 420 ? 24.710 -1.231 -13.066 1.00 78.06 420 VAL A CA 1
ATOM 3427 C C . VAL A 1 420 ? 23.336 -1.448 -12.441 1.00 78.06 420 VAL A C 1
ATOM 3429 O O . VAL A 1 420 ? 23.063 -0.888 -11.384 1.00 78.06 420 VAL A O 1
ATOM 3432 N N . GLU A 1 421 ? 22.489 -2.274 -13.058 1.00 75.25 421 GLU A N 1
ATOM 3433 C CA . GLU A 1 421 ? 21.163 -2.579 -12.522 1.00 75.25 421 GLU A CA 1
ATOM 3434 C C . GLU A 1 421 ? 21.250 -3.212 -11.127 1.00 75.25 421 GLU A C 1
ATOM 3436 O O . GLU A 1 421 ? 20.593 -2.730 -10.207 1.00 75.25 421 GLU A O 1
ATOM 3441 N N . ARG A 1 422 ? 22.110 -4.224 -10.929 1.00 75.06 422 ARG A N 1
ATOM 3442 C CA . ARG A 1 422 ? 22.316 -4.846 -9.608 1.00 75.06 422 ARG A CA 1
ATOM 3443 C C . ARG A 1 422 ? 22.761 -3.830 -8.560 1.00 75.06 422 ARG A C 1
ATOM 3445 O O . ARG A 1 422 ? 22.148 -3.735 -7.500 1.00 75.06 422 ARG A O 1
ATOM 3452 N N . LEU A 1 423 ? 23.775 -3.026 -8.874 1.00 82.50 423 LEU A N 1
ATOM 3453 C CA . LEU A 1 423 ? 24.291 -2.008 -7.958 1.00 82.50 423 LEU A CA 1
ATOM 3454 C C . LEU A 1 423 ? 23.229 -0.957 -7.609 1.00 82.50 423 LEU A C 1
ATOM 3456 O O . LEU A 1 423 ? 23.166 -0.503 -6.470 1.00 82.50 423 LEU A O 1
ATOM 3460 N N . ARG A 1 424 ? 22.339 -0.598 -8.543 1.00 84.62 424 ARG A N 1
ATOM 3461 C CA . ARG A 1 424 ? 21.209 0.297 -8.247 1.00 84.62 424 ARG A CA 1
ATOM 3462 C C . ARG A 1 424 ? 20.260 -0.303 -7.225 1.00 84.62 424 ARG A C 1
ATOM 3464 O O . ARG A 1 424 ? 19.866 0.410 -6.308 1.00 84.62 424 ARG A O 1
ATOM 3471 N N . VAL A 1 425 ? 19.930 -1.590 -7.345 1.00 80.25 425 VAL A N 1
ATOM 3472 C CA . VAL A 1 425 ? 19.076 -2.270 -6.359 1.00 80.25 425 VAL A CA 1
ATOM 3473 C C . VAL A 1 425 ? 19.709 -2.212 -4.968 1.00 80.25 425 VAL A C 1
ATOM 3475 O O . VAL A 1 425 ? 19.017 -1.894 -4.002 1.00 80.25 425 VAL A O 1
ATOM 3478 N N . VAL A 1 426 ? 21.024 -2.429 -4.863 1.00 81.44 426 VAL A N 1
ATOM 3479 C CA . VAL A 1 426 ? 21.750 -2.328 -3.585 1.00 81.44 426 VAL A CA 1
ATOM 3480 C C . VAL A 1 426 ? 21.757 -0.888 -3.053 1.00 81.44 426 VAL A C 1
ATOM 3482 O O . VAL A 1 426 ? 21.486 -0.670 -1.874 1.00 81.44 426 VAL A O 1
ATOM 3485 N N . GLN A 1 427 ? 21.996 0.114 -3.908 1.00 90.50 427 GLN A N 1
ATOM 3486 C CA . GLN A 1 427 ? 21.934 1.536 -3.537 1.00 90.50 427 GLN A CA 1
ATOM 3487 C C . GLN A 1 427 ? 20.548 1.925 -2.997 1.00 90.50 427 GLN A C 1
ATOM 3489 O O . GLN A 1 427 ? 20.432 2.612 -1.982 1.00 90.50 427 GLN A O 1
ATOM 3494 N N . GLU A 1 428 ? 19.490 1.497 -3.685 1.00 88.62 428 GLU A N 1
ATOM 3495 C CA . GLU A 1 428 ? 18.100 1.744 -3.308 1.00 88.62 428 GLU A CA 1
ATOM 3496 C C . GLU A 1 428 ? 17.736 1.041 -1.996 1.00 88.62 428 GLU A C 1
ATOM 3498 O O . GLU A 1 428 ? 17.092 1.651 -1.141 1.00 88.62 428 GLU A O 1
ATOM 3503 N N . GLY A 1 429 ? 18.230 -0.183 -1.783 1.00 83.56 429 GLY A N 1
ATOM 3504 C CA . GLY A 1 429 ? 18.179 -0.858 -0.485 1.00 83.56 429 GLY A CA 1
ATOM 3505 C C . GLY A 1 429 ? 18.860 -0.039 0.616 1.00 83.56 429 GLY A C 1
ATOM 3506 O O . GLY A 1 429 ? 18.273 0.169 1.677 1.00 83.56 429 GLY A O 1
ATOM 3507 N N . GLY A 1 430 ? 20.033 0.532 0.322 1.00 86.44 430 GLY A N 1
ATOM 3508 C CA . GLY A 1 430 ? 20.768 1.438 1.207 1.00 86.44 430 GLY A CA 1
ATOM 3509 C C . GLY A 1 430 ? 19.972 2.681 1.621 1.00 86.44 430 GLY A C 1
ATOM 3510 O O . GLY A 1 430 ? 20.053 3.109 2.770 1.00 86.44 430 GLY A O 1
ATOM 3511 N N . ILE A 1 431 ? 19.143 3.253 0.739 1.00 92.25 431 ILE A N 1
ATOM 3512 C CA . ILE A 1 431 ? 18.252 4.370 1.114 1.00 92.25 431 ILE A CA 1
ATOM 3513 C C . ILE A 1 431 ? 17.289 3.946 2.233 1.00 92.25 431 ILE A C 1
ATOM 3515 O O . ILE A 1 431 ? 17.005 4.740 3.132 1.00 92.25 431 ILE A O 1
ATOM 3519 N N . LEU A 1 432 ? 16.801 2.705 2.206 1.00 87.12 432 LEU A N 1
ATOM 3520 C CA . LEU A 1 432 ? 15.879 2.184 3.214 1.00 87.12 432 LEU A CA 1
ATOM 3521 C C . LEU A 1 432 ? 16.602 1.759 4.504 1.00 87.12 432 LEU A C 1
ATOM 3523 O O . LEU A 1 432 ? 16.088 2.005 5.595 1.00 87.12 432 LEU A O 1
ATOM 3527 N N . SER A 1 433 ? 17.788 1.149 4.405 1.00 84.56 433 SER A N 1
ATOM 3528 C CA . SER A 1 433 ? 18.514 0.575 5.552 1.00 84.56 433 SER A CA 1
ATOM 3529 C C . SER A 1 433 ? 19.472 1.543 6.253 1.00 84.56 433 SER A C 1
ATOM 3531 O O . SER A 1 433 ? 19.594 1.518 7.489 1.00 84.56 433 SER A O 1
ATOM 3533 N N . ASP A 1 434 ? 20.154 2.393 5.488 1.00 87.88 434 ASP A N 1
ATOM 3534 C CA . ASP A 1 434 ? 21.298 3.179 5.964 1.00 87.88 434 ASP A CA 1
ATOM 3535 C C . ASP A 1 434 ? 20.857 4.545 6.500 1.00 87.88 434 ASP A C 1
ATOM 3537 O O . ASP A 1 434 ? 21.545 5.122 7.342 1.00 87.88 434 ASP A O 1
ATOM 3541 N N . VAL A 1 435 ? 19.687 5.041 6.078 1.00 90.31 435 VAL A N 1
ATOM 3542 C CA . VAL A 1 435 ? 19.076 6.283 6.577 1.00 90.31 435 VAL A CA 1
ATOM 3543 C C . VAL A 1 435 ? 18.195 5.968 7.791 1.00 90.31 435 VAL A C 1
ATOM 3545 O O . VAL A 1 435 ? 17.106 5.412 7.632 1.00 90.31 435 VAL A O 1
ATOM 3548 N N . PRO A 1 436 ? 18.596 6.319 9.029 1.00 90.12 436 PRO A N 1
ATOM 3549 C CA . PRO A 1 436 ? 17.898 5.838 10.224 1.00 90.12 436 PRO A CA 1
ATOM 3550 C C . PRO A 1 436 ? 16.446 6.301 10.331 1.00 90.12 436 PRO A C 1
ATOM 3552 O O . PRO A 1 436 ? 15.609 5.566 10.841 1.00 90.12 436 PRO A O 1
ATOM 3555 N N . GLN A 1 437 ? 16.135 7.479 9.794 1.00 91.00 437 GLN A N 1
ATOM 3556 C CA . GLN A 1 437 ? 14.789 8.038 9.770 1.00 91.00 437 GLN A CA 1
ATOM 3557 C C . GLN A 1 437 ? 13.839 7.221 8.883 1.00 91.00 437 GLN A C 1
ATOM 3559 O O . GLN A 1 437 ? 12.658 7.148 9.204 1.00 91.00 437 GLN A O 1
ATOM 3564 N N . ASN A 1 438 ? 14.343 6.570 7.828 1.00 91.62 438 ASN A N 1
ATOM 3565 C CA . ASN A 1 438 ? 13.537 5.742 6.923 1.00 91.62 438 ASN A CA 1
ATOM 3566 C C . ASN A 1 438 ? 13.178 4.373 7.531 1.00 91.62 438 ASN A C 1
ATOM 3568 O O . ASN A 1 438 ? 12.251 3.723 7.057 1.00 91.62 438 ASN A O 1
ATOM 3572 N N . LYS A 1 439 ? 13.874 3.949 8.597 1.00 88.06 439 LYS A N 1
ATOM 3573 C CA . LYS A 1 439 ? 13.577 2.708 9.335 1.00 88.06 439 LYS A CA 1
ATOM 3574 C C . LYS A 1 439 ? 12.470 2.862 10.370 1.00 88.06 439 LYS A C 1
ATOM 3576 O O . LYS A 1 439 ? 12.010 1.863 10.911 1.00 88.06 439 LYS A O 1
ATOM 3581 N N . ASP A 1 440 ? 12.076 4.094 10.673 1.00 89.50 440 ASP A N 1
ATOM 3582 C CA . ASP A 1 440 ? 11.008 4.381 11.619 1.00 89.50 440 ASP A CA 1
ATOM 3583 C C . ASP A 1 440 ? 9.656 4.426 10.878 1.00 89.50 440 ASP A C 1
ATOM 3585 O O . ASP A 1 440 ? 9.434 5.337 10.069 1.00 89.50 440 ASP A O 1
ATOM 3589 N N . PRO A 1 441 ? 8.733 3.483 11.159 1.00 88.44 441 PRO A N 1
ATOM 3590 C CA . PRO A 1 441 ? 7.387 3.467 10.590 1.00 88.44 441 PRO A CA 1
ATOM 3591 C C . PRO A 1 441 ? 6.654 4.800 10.708 1.00 88.44 441 PRO A C 1
ATOM 3593 O O . PRO A 1 441 ? 5.946 5.211 9.786 1.00 88.44 441 PRO A O 1
ATOM 3596 N N . TRP A 1 442 ? 6.820 5.486 11.842 1.00 91.69 442 TRP A N 1
ATOM 3597 C CA . TRP A 1 442 ? 6.132 6.740 12.093 1.00 91.69 442 TRP A CA 1
ATOM 3598 C C . TRP A 1 442 ? 6.596 7.816 11.112 1.00 91.69 442 TRP A C 1
ATOM 3600 O O . TRP A 1 442 ? 5.760 8.522 10.549 1.00 91.69 442 TRP A O 1
ATOM 3610 N N . ASN A 1 443 ? 7.898 7.902 10.834 1.00 91.94 443 ASN A N 1
ATOM 3611 C CA . ASN A 1 443 ? 8.439 8.891 9.903 1.00 91.94 443 ASN A CA 1
ATOM 3612 C C . ASN A 1 443 ? 7.904 8.683 8.484 1.00 91.94 443 ASN A C 1
ATOM 3614 O O . ASN A 1 443 ? 7.405 9.632 7.886 1.00 91.94 443 ASN A O 1
ATOM 3618 N N . VAL A 1 444 ? 7.938 7.454 7.961 1.00 91.62 444 VAL A N 1
ATOM 3619 C CA . VAL A 1 444 ? 7.497 7.146 6.584 1.00 91.62 444 VAL A CA 1
ATOM 3620 C C . VAL A 1 444 ? 6.017 7.483 6.357 1.00 91.62 444 VAL A C 1
ATOM 3622 O O . VAL A 1 444 ? 5.631 7.906 5.263 1.00 91.62 444 VAL A O 1
ATOM 3625 N N . MET A 1 445 ? 5.191 7.341 7.397 1.00 92.50 445 MET A N 1
ATOM 3626 C CA . MET A 1 445 ? 3.755 7.629 7.348 1.00 92.50 445 MET A CA 1
ATOM 3627 C C . MET A 1 445 ? 3.383 9.072 7.714 1.00 92.50 445 MET A C 1
ATOM 3629 O O . MET A 1 445 ? 2.241 9.453 7.488 1.00 92.50 445 MET A O 1
ATOM 3633 N N . ASN A 1 446 ? 4.286 9.878 8.287 1.00 94.00 446 ASN A N 1
ATOM 3634 C CA . ASN A 1 446 ? 3.921 11.201 8.821 1.00 94.00 446 ASN A CA 1
ATOM 3635 C C . ASN A 1 446 ? 4.858 12.351 8.418 1.00 94.00 446 ASN A C 1
ATOM 3637 O O . ASN A 1 446 ? 4.560 13.509 8.721 1.00 94.00 446 ASN A O 1
ATOM 3641 N N . VAL A 1 447 ? 5.998 12.087 7.771 1.00 93.38 447 VAL A N 1
ATOM 3642 C CA . VAL A 1 447 ? 6.971 13.136 7.442 1.00 93.38 447 VAL A CA 1
ATOM 3643 C C . VAL A 1 447 ? 6.391 14.166 6.474 1.00 93.38 447 VAL A C 1
ATOM 3645 O O . VAL A 1 447 ? 5.924 13.859 5.379 1.00 93.38 447 VAL A O 1
ATOM 3648 N N . ARG A 1 448 ? 6.503 15.440 6.849 1.00 91.62 448 ARG A N 1
ATOM 3649 C CA . ARG A 1 448 ? 6.258 16.581 5.955 1.00 91.62 448 ARG A CA 1
ATOM 3650 C C . ARG A 1 448 ? 7.501 17.439 5.800 1.00 91.62 448 ARG A C 1
ATOM 3652 O O . ARG A 1 448 ? 7.777 17.924 4.700 1.00 91.62 448 ARG A O 1
ATOM 3659 N N . SER A 1 449 ? 8.277 17.579 6.868 1.00 89.31 449 SER A N 1
ATOM 3660 C CA . SER A 1 449 ? 9.463 18.425 6.902 1.00 89.31 449 SER A CA 1
ATOM 3661 C C . SER A 1 449 ? 10.542 17.908 7.852 1.00 89.31 449 SER A C 1
ATOM 3663 O O . SER A 1 449 ? 10.291 17.076 8.724 1.00 89.31 449 SER A O 1
ATOM 3665 N N . ILE A 1 450 ? 11.755 18.424 7.664 1.00 90.12 450 ILE A N 1
ATOM 3666 C CA . ILE A 1 450 ? 12.911 18.233 8.537 1.00 90.12 450 ILE A CA 1
ATOM 3667 C C . ILE A 1 450 ? 13.182 19.553 9.263 1.00 90.12 450 ILE A C 1
ATOM 3669 O O . ILE A 1 450 ? 13.293 20.607 8.629 1.00 90.12 450 ILE A O 1
ATOM 3673 N N . LEU A 1 451 ? 13.257 19.515 10.591 1.00 88.62 451 LEU A N 1
ATOM 3674 C CA . LEU A 1 451 ? 13.524 20.683 11.428 1.00 88.62 451 LEU A CA 1
ATOM 3675 C C . LEU A 1 451 ? 15.022 21.030 11.454 1.00 88.62 451 LEU A C 1
ATOM 3677 O O . LEU A 1 451 ? 15.867 20.272 10.984 1.00 88.62 451 LEU A O 1
ATOM 3681 N N . LYS A 1 452 ? 15.362 22.202 12.011 1.00 83.31 452 LYS A N 1
ATOM 3682 C CA . LYS A 1 452 ? 16.756 22.686 12.092 1.00 83.31 452 LYS A CA 1
ATOM 3683 C C . LYS A 1 452 ? 17.669 21.783 12.928 1.00 83.31 452 LYS A C 1
ATOM 3685 O O . LYS A 1 452 ? 18.869 21.768 12.703 1.00 83.31 452 LYS A O 1
ATOM 3690 N N . ASP A 1 453 ? 17.100 21.047 13.875 1.00 83.50 453 ASP A N 1
ATOM 3691 C CA . ASP A 1 453 ? 17.797 20.066 14.712 1.00 83.50 453 ASP A CA 1
ATOM 3692 C C . ASP A 1 453 ? 17.889 18.674 14.055 1.00 83.50 453 ASP A C 1
ATOM 3694 O O . ASP A 1 453 ? 18.281 17.706 14.703 1.00 83.50 453 ASP A O 1
ATOM 3698 N N . ASN A 1 454 ? 17.538 18.567 12.767 1.00 82.25 454 ASN A N 1
ATOM 3699 C CA . ASN A 1 454 ? 17.498 17.338 11.971 1.00 82.25 454 ASN A CA 1
ATOM 3700 C C . ASN A 1 454 ? 16.407 16.330 12.372 1.00 82.25 454 ASN A C 1
ATOM 3702 O O . ASN A 1 454 ? 16.407 15.202 11.868 1.00 82.25 454 ASN A O 1
ATOM 3706 N N . SER A 1 455 ? 15.462 16.713 13.236 1.00 87.31 455 SER A N 1
ATOM 3707 C CA . SER A 1 455 ? 14.306 15.879 13.573 1.00 87.31 455 SER A CA 1
ATOM 3708 C C . SER A 1 455 ? 13.210 15.938 12.501 1.00 87.31 455 SER A C 1
ATOM 3710 O O . SER A 1 455 ? 13.085 16.904 11.741 1.00 87.31 455 SER A O 1
ATOM 3712 N N . ILE A 1 456 ? 12.413 14.870 12.425 1.00 91.00 456 ILE A N 1
ATOM 3713 C CA . ILE A 1 456 ? 11.290 14.750 11.494 1.00 91.00 456 ILE A CA 1
ATOM 3714 C C . ILE A 1 456 ? 10.048 15.404 12.090 1.00 91.00 456 ILE A C 1
ATOM 3716 O O . ILE A 1 456 ? 9.728 15.213 13.261 1.00 91.00 456 ILE A O 1
ATOM 3720 N N . SER A 1 457 ? 9.315 16.146 11.264 1.00 89.56 457 SER A N 1
ATOM 3721 C CA . SER A 1 457 ? 8.074 16.800 11.657 1.00 89.56 457 SER A CA 1
ATOM 3722 C C . SER A 1 457 ? 6.930 16.476 10.702 1.00 89.56 457 SER A C 1
ATOM 3724 O O . SER A 1 457 ? 7.093 16.410 9.480 1.00 89.56 457 SER A O 1
ATOM 3726 N N . ARG A 1 458 ? 5.737 16.347 11.291 1.00 89.69 458 ARG A N 1
ATOM 3727 C CA . ARG A 1 458 ? 4.443 16.267 10.596 1.00 89.69 458 ARG A CA 1
ATOM 3728 C C . ARG A 1 458 ? 3.837 17.636 10.267 1.00 89.69 458 ARG A C 1
ATOM 3730 O O . ARG A 1 458 ? 2.740 17.714 9.727 1.00 89.69 458 ARG A O 1
ATOM 3737 N N . ASP A 1 459 ? 4.507 18.726 10.638 1.00 85.75 459 ASP A N 1
ATOM 3738 C CA . ASP A 1 459 ? 4.048 20.098 10.403 1.00 85.75 459 ASP A CA 1
ATOM 3739 C C . ASP A 1 459 ? 4.703 20.674 9.145 1.00 85.75 459 ASP A C 1
ATOM 3741 O O . ASP A 1 459 ? 5.895 20.974 9.129 1.00 85.75 459 ASP A O 1
ATOM 3745 N N . SER A 1 460 ? 3.904 20.880 8.098 1.00 83.62 460 SER A N 1
ATOM 3746 C CA . SER A 1 460 ? 4.372 21.418 6.819 1.00 83.62 460 SER A CA 1
ATOM 3747 C C . SER A 1 460 ? 4.805 22.885 6.878 1.00 83.62 460 SER A C 1
ATOM 3749 O O . SER A 1 460 ? 5.445 23.350 5.940 1.00 83.62 460 SER A O 1
ATOM 3751 N N . LYS A 1 461 ? 4.450 23.631 7.934 1.00 85.19 461 LYS A N 1
ATOM 3752 C CA . LYS A 1 461 ? 4.805 25.053 8.092 1.00 85.19 461 LYS A CA 1
ATOM 3753 C C . LYS A 1 461 ? 6.157 25.258 8.773 1.00 85.19 461 LYS A C 1
ATOM 3755 O O . LYS A 1 461 ? 6.660 26.379 8.805 1.00 85.19 461 LYS A O 1
ATOM 3760 N N . LYS A 1 462 ? 6.734 24.204 9.350 1.00 84.12 462 LYS A N 1
ATOM 3761 C CA . LYS A 1 462 ? 8.003 24.257 10.082 1.00 84.12 462 LYS A CA 1
ATOM 3762 C C . LYS A 1 462 ? 9.073 23.489 9.329 1.00 84.12 462 LYS A C 1
ATOM 3764 O O . LYS A 1 462 ? 8.793 22.424 8.798 1.00 84.12 462 LYS A O 1
ATOM 3769 N N . GLY A 1 463 ? 10.305 23.987 9.360 1.00 87.12 463 GLY A N 1
ATOM 3770 C CA . GLY A 1 463 ? 11.452 23.299 8.770 1.00 87.12 463 GLY A CA 1
ATOM 3771 C C . GLY A 1 463 ? 11.438 23.267 7.240 1.00 87.12 463 GLY A C 1
ATOM 3772 O O . GLY A 1 463 ? 10.742 24.039 6.583 1.00 87.12 463 GLY A O 1
ATOM 3773 N N . SER A 1 464 ? 12.245 22.371 6.684 1.00 87.31 464 SER A N 1
ATOM 3774 C CA . SER A 1 464 ? 12.437 22.199 5.244 1.00 87.31 464 SER A CA 1
ATOM 3775 C C . SER A 1 464 ? 11.630 21.010 4.743 1.00 87.31 464 SER A C 1
ATOM 3777 O O . SER A 1 464 ? 11.756 19.913 5.279 1.00 87.31 464 SER A O 1
ATOM 3779 N N . ALA A 1 465 ? 10.816 21.193 3.703 1.00 89.81 465 ALA A N 1
ATOM 3780 C CA . ALA A 1 465 ? 10.040 20.098 3.124 1.00 89.81 465 ALA A CA 1
ATOM 3781 C C . ALA A 1 465 ? 10.952 18.996 2.549 1.00 89.81 465 ALA A C 1
ATOM 3783 O O . ALA A 1 465 ? 11.948 19.282 1.877 1.00 89.81 465 ALA A O 1
ATOM 3784 N N . TRP A 1 466 ? 10.585 17.731 2.772 1.00 93.06 466 TRP A N 1
ATOM 3785 C CA . TRP A 1 466 ? 11.419 16.594 2.368 1.00 93.06 466 TRP A CA 1
ATOM 3786 C C . TRP A 1 466 ? 11.480 16.409 0.842 1.00 93.06 466 TRP A C 1
ATOM 3788 O O . TRP A 1 466 ? 12.534 16.082 0.304 1.00 93.06 466 TRP A O 1
ATOM 3798 N N . ALA A 1 467 ? 10.379 16.651 0.119 1.00 91.88 467 ALA A N 1
ATOM 3799 C CA . ALA A 1 467 ? 10.312 16.397 -1.324 1.00 91.88 467 ALA A CA 1
ATOM 3800 C C . ALA A 1 467 ? 11.252 17.317 -2.138 1.00 91.88 467 ALA A C 1
ATOM 3802 O O . ALA A 1 467 ? 11.983 16.818 -3.002 1.00 91.88 467 ALA A O 1
ATOM 3803 N N . PRO A 1 468 ? 11.340 18.637 -1.861 1.00 91.19 468 PRO A N 1
ATOM 3804 C CA . PRO A 1 468 ? 12.395 19.479 -2.425 1.00 91.19 468 PRO A CA 1
ATOM 3805 C C . PRO A 1 468 ? 13.813 18.999 -2.089 1.00 91.19 468 PRO A C 1
ATOM 3807 O O . PRO A 1 468 ? 14.676 19.018 -2.969 1.00 91.19 468 PRO A O 1
ATOM 3810 N N . LEU A 1 469 ? 14.054 18.528 -0.858 1.00 91.00 469 LEU A N 1
ATOM 3811 C CA . LEU A 1 469 ? 15.349 17.964 -0.463 1.00 91.00 469 LEU A CA 1
ATOM 3812 C C . LEU A 1 469 ? 15.690 16.718 -1.295 1.00 91.00 469 LEU A C 1
ATOM 3814 O O . LEU A 1 469 ? 16.788 16.651 -1.843 1.00 91.00 469 LEU A O 1
ATOM 3818 N N . TRP A 1 470 ? 14.745 15.786 -1.461 1.00 94.25 470 TRP A N 1
ATOM 3819 C CA . TRP A 1 470 ? 14.900 14.606 -2.320 1.00 94.25 470 TRP A CA 1
ATOM 3820 C C . TRP A 1 470 ? 15.354 14.991 -3.724 1.00 94.25 470 TRP A C 1
ATOM 3822 O O . TRP A 1 470 ? 16.419 14.570 -4.170 1.00 94.25 470 TRP A O 1
ATOM 3832 N N . ASN A 1 471 ? 14.597 15.863 -4.396 1.00 92.19 471 ASN A N 1
ATOM 3833 C CA . ASN A 1 471 ? 14.922 16.293 -5.757 1.00 92.19 471 ASN A CA 1
ATOM 3834 C C . ASN A 1 471 ? 16.294 16.983 -5.831 1.00 92.19 471 ASN A C 1
ATOM 3836 O O . ASN A 1 471 ? 17.027 16.762 -6.787 1.00 92.19 471 ASN A O 1
ATOM 3840 N N . SER A 1 472 ? 16.642 17.789 -4.824 1.00 90.38 472 SER A N 1
ATOM 3841 C CA . SER A 1 472 ? 17.905 18.535 -4.735 1.00 90.38 472 SER A CA 1
ATOM 3842 C C . SER A 1 472 ? 19.142 17.645 -4.559 1.00 90.38 472 SER A C 1
ATOM 3844 O O . SER A 1 472 ? 20.227 18.019 -5.017 1.00 90.38 472 SER A O 1
ATOM 3846 N N . ILE A 1 473 ? 18.999 16.508 -3.870 1.00 90.75 473 ILE A N 1
ATOM 3847 C CA . ILE A 1 473 ? 20.073 15.530 -3.652 1.00 90.75 473 ILE A CA 1
ATOM 3848 C C . ILE A 1 473 ? 20.165 14.572 -4.833 1.00 90.75 473 ILE A C 1
ATOM 3850 O O . ILE A 1 473 ? 21.236 14.423 -5.411 1.00 90.75 473 ILE A O 1
ATOM 3854 N N . VAL A 1 474 ? 19.041 13.984 -5.235 1.00 91.06 474 VAL A N 1
ATOM 3855 C CA . VAL A 1 474 ? 18.985 12.985 -6.307 1.00 91.06 474 VAL A CA 1
ATOM 3856 C C . VAL A 1 474 ? 19.373 13.576 -7.666 1.00 91.06 474 VAL A C 1
ATOM 3858 O O . VAL A 1 474 ? 19.963 12.882 -8.488 1.00 91.06 474 VAL A O 1
ATOM 3861 N N . SER A 1 475 ? 19.166 14.879 -7.895 1.00 90.44 475 SER A N 1
ATOM 3862 C CA . SER A 1 475 ? 19.668 15.557 -9.100 1.00 90.44 475 SER A CA 1
ATOM 3863 C C . SER A 1 475 ? 21.198 15.612 -9.205 1.00 90.44 475 SER A C 1
ATOM 3865 O O . SER A 1 475 ? 21.705 16.051 -10.230 1.00 90.44 475 SER A O 1
ATOM 3867 N N . ARG A 1 476 ? 21.934 15.254 -8.144 1.00 90.12 476 ARG A N 1
ATOM 3868 C CA . ARG A 1 476 ? 23.404 15.209 -8.130 1.00 90.12 476 ARG A CA 1
ATOM 3869 C C . ARG A 1 476 ? 23.957 13.845 -8.543 1.00 90.12 476 ARG A C 1
ATOM 3871 O O . ARG A 1 476 ? 25.165 13.738 -8.715 1.00 90.12 476 ARG A O 1
ATOM 3878 N N . CYS A 1 477 ? 23.112 12.819 -8.650 1.00 90.50 477 CYS A N 1
ATOM 3879 C CA . CYS A 1 477 ? 23.521 11.477 -9.051 1.00 90.50 477 CYS A CA 1
ATOM 3880 C C . CYS A 1 477 ? 24.071 11.487 -10.484 1.00 90.50 477 CYS A C 1
ATOM 3882 O O . CYS A 1 477 ? 23.340 11.816 -11.418 1.00 90.50 477 CYS A O 1
ATOM 3884 N N . GLY A 1 478 ? 25.357 11.158 -10.638 1.00 87.75 478 GLY A N 1
ATOM 3885 C CA . GLY A 1 478 ? 26.075 11.177 -11.920 1.00 87.75 478 GLY A CA 1
ATOM 3886 C C . GLY A 1 478 ? 26.507 9.798 -12.434 1.00 87.75 478 GLY A C 1
ATOM 3887 O O . GLY A 1 478 ? 27.233 9.723 -13.421 1.00 87.75 478 GLY A O 1
ATOM 3888 N N . GLY A 1 479 ? 26.057 8.718 -11.792 1.00 88.81 479 GLY A N 1
ATOM 3889 C CA . GLY A 1 479 ? 26.376 7.333 -12.135 1.00 88.81 479 GLY A CA 1
ATOM 3890 C C . GLY A 1 479 ? 27.540 6.743 -11.331 1.00 88.81 479 GLY A C 1
ATOM 3891 O O . GLY A 1 479 ? 28.260 7.449 -10.631 1.00 88.81 479 GLY A O 1
ATOM 3892 N N . PHE A 1 480 ? 27.727 5.424 -11.433 1.00 85.38 480 PHE A N 1
ATOM 3893 C CA . PHE A 1 480 ? 28.731 4.685 -10.650 1.00 85.38 480 PHE A CA 1
ATOM 3894 C C . PHE A 1 480 ? 30.162 4.759 -11.203 1.00 85.38 480 PHE A C 1
ATOM 3896 O O . PHE A 1 480 ? 31.097 4.469 -10.472 1.00 85.38 480 PHE A O 1
ATOM 3903 N N . ASN A 1 481 ? 30.354 5.166 -12.464 1.00 72.12 481 ASN A N 1
ATOM 3904 C CA . ASN A 1 481 ? 31.686 5.271 -13.089 1.00 72.12 481 ASN A CA 1
ATOM 3905 C C . ASN A 1 481 ? 32.389 6.610 -12.784 1.00 72.12 481 ASN A C 1
ATOM 3907 O O . ASN A 1 481 ? 33.215 7.060 -13.572 1.00 72.12 481 ASN A O 1
ATOM 3911 N N . LEU A 1 482 ? 31.991 7.308 -11.719 1.00 65.06 482 LEU A N 1
ATOM 3912 C CA . LEU A 1 482 ? 32.635 8.556 -11.327 1.00 65.06 482 LEU A CA 1
ATOM 3913 C C . LEU A 1 482 ? 33.949 8.234 -10.604 1.00 65.06 482 LEU A C 1
ATOM 3915 O O . LEU A 1 482 ? 33.921 7.841 -9.439 1.00 65.06 482 LEU A O 1
ATOM 3919 N N . ASP A 1 483 ? 35.077 8.427 -11.293 1.00 49.59 483 ASP A N 1
ATOM 3920 C CA . ASP A 1 483 ? 36.409 8.438 -10.683 1.00 49.59 483 ASP A CA 1
ATOM 3921 C C . ASP A 1 483 ? 36.519 9.673 -9.786 1.00 49.59 483 ASP A C 1
ATOM 3923 O O . ASP A 1 483 ? 36.634 10.816 -10.235 1.00 49.59 483 ASP A O 1
ATOM 3927 N N . LEU A 1 484 ? 36.389 9.448 -8.484 1.00 52.12 484 LEU A N 1
ATOM 3928 C CA . LEU A 1 484 ? 36.599 10.477 -7.487 1.00 52.12 484 LEU A CA 1
ATOM 3929 C C . LEU A 1 484 ? 38.096 10.503 -7.166 1.00 52.12 484 LEU A C 1
ATOM 3931 O O . LEU A 1 484 ? 38.533 9.808 -6.251 1.00 52.12 484 LEU A O 1
ATOM 3935 N N . ASP A 1 485 ? 38.879 11.288 -7.907 1.00 40.84 485 ASP A N 1
ATOM 3936 C CA . ASP A 1 485 ? 40.268 11.603 -7.547 1.00 40.84 485 ASP A CA 1
ATOM 3937 C C . ASP A 1 485 ? 40.281 12.409 -6.230 1.00 40.84 485 ASP A C 1
ATOM 3939 O O . ASP A 1 485 ? 40.360 13.638 -6.203 1.00 40.84 485 ASP A O 1
ATOM 3943 N N . TYR A 1 486 ? 40.133 11.711 -5.103 1.00 46.88 486 TYR A N 1
ATOM 3944 C CA . TYR A 1 486 ? 40.269 12.243 -3.750 1.00 46.88 486 TYR A CA 1
ATOM 3945 C C . TYR A 1 486 ? 41.747 12.247 -3.356 1.00 46.88 486 TYR A C 1
ATOM 3947 O O . TYR A 1 486 ? 42.216 11.382 -2.620 1.00 46.88 486 TYR A O 1
ATOM 3955 N N . ALA A 1 487 ? 42.483 13.251 -3.818 1.00 36.22 487 ALA A N 1
ATOM 3956 C CA . ALA A 1 487 ? 43.686 13.702 -3.133 1.00 36.22 487 ALA A CA 1
ATOM 3957 C C . ALA A 1 487 ? 43.380 15.070 -2.513 1.00 36.22 487 ALA A C 1
ATOM 3959 O O . ALA A 1 487 ? 43.362 16.085 -3.205 1.00 36.22 487 ALA A O 1
ATOM 3960 N N . GLY A 1 488 ? 43.074 15.080 -1.217 1.00 34.00 488 GLY A N 1
ATOM 3961 C CA . GLY A 1 488 ? 42.838 16.305 -0.459 1.00 34.00 488 GLY A CA 1
ATOM 3962 C C . GLY A 1 488 ? 42.073 16.026 0.824 1.00 34.00 488 GLY A C 1
ATOM 3963 O O . GLY A 1 488 ? 40.859 15.841 0.797 1.00 34.00 488 GLY A O 1
ATOM 3964 N N . GLU A 1 489 ? 42.816 15.944 1.919 1.00 44.34 489 GLU A N 1
ATOM 3965 C CA . GLU A 1 489 ? 42.332 15.981 3.296 1.00 44.34 489 GLU A CA 1
ATOM 3966 C C . GLU A 1 489 ? 41.359 17.154 3.489 1.00 44.34 489 GLU A C 1
ATOM 3968 O O . GLU A 1 489 ? 41.710 18.284 3.174 1.00 44.34 489 GLU A O 1
ATOM 3973 N N . ASP A 1 490 ? 40.167 16.900 4.032 1.00 39.75 490 ASP A N 1
ATOM 3974 C CA . ASP A 1 490 ? 39.346 17.946 4.648 1.00 39.75 490 ASP A CA 1
ATOM 3975 C C . ASP A 1 490 ? 38.951 17.457 6.050 1.00 39.75 490 ASP A C 1
ATOM 3977 O O . ASP A 1 490 ? 38.120 16.561 6.235 1.00 39.75 490 ASP A O 1
ATOM 3981 N N . ASP A 1 491 ? 39.663 18.034 7.011 1.00 31.84 491 ASP A N 1
ATOM 3982 C CA . ASP A 1 491 ? 39.592 17.899 8.462 1.00 31.84 491 ASP A CA 1
ATOM 3983 C C . ASP A 1 491 ? 38.169 18.194 9.010 1.00 31.84 491 ASP A C 1
ATOM 3985 O O . ASP A 1 491 ? 37.511 19.123 8.528 1.00 31.84 491 ASP A O 1
ATOM 3989 N N . PRO A 1 492 ? 37.630 17.452 10.004 1.00 35.56 492 PRO A N 1
ATOM 3990 C CA . PRO A 1 492 ? 36.237 17.596 10.443 1.00 35.56 492 PRO A CA 1
ATOM 3991 C C . PRO A 1 492 ? 35.906 18.855 11.267 1.00 35.56 492 PRO A C 1
ATOM 3993 O O . PRO A 1 492 ? 34.770 18.960 11.733 1.00 35.56 492 PRO A O 1
ATOM 3996 N N . GLU A 1 493 ? 36.840 19.785 11.494 1.00 32.91 493 GLU A N 1
ATOM 3997 C CA . GLU A 1 493 ? 36.704 20.806 12.549 1.00 32.91 493 GLU A CA 1
ATOM 3998 C C . GLU A 1 493 ? 36.357 22.242 12.110 1.00 32.91 493 GLU A C 1
ATOM 4000 O O . GLU A 1 493 ? 36.113 23.085 12.969 1.00 32.91 493 GLU A O 1
ATOM 4005 N N . SER A 1 494 ? 36.233 22.565 10.818 1.00 29.14 494 SER A N 1
ATOM 4006 C CA . SER A 1 494 ? 36.119 23.976 10.395 1.00 29.14 494 SER A CA 1
ATOM 4007 C C . SER A 1 494 ? 34.786 24.379 9.749 1.00 29.14 494 SER A C 1
ATOM 4009 O O . SER A 1 494 ? 34.787 24.943 8.662 1.00 29.14 494 SER A O 1
ATOM 4011 N N . PHE A 1 495 ? 33.635 24.135 10.380 1.00 32.34 495 PHE A N 1
ATOM 4012 C CA . PHE A 1 495 ? 32.388 24.843 10.017 1.00 32.34 495 PHE A CA 1
ATOM 4013 C C . PHE A 1 495 ? 31.507 25.087 11.245 1.00 32.34 495 PHE A C 1
ATOM 4015 O O . PHE A 1 495 ? 30.361 24.645 11.339 1.00 32.34 495 PHE A O 1
ATOM 4022 N N . MET A 1 496 ? 32.066 25.824 12.197 1.00 33.03 496 MET A N 1
ATOM 4023 C CA . MET A 1 496 ? 31.302 26.655 13.113 1.00 33.03 496 MET A CA 1
ATOM 4024 C C . MET A 1 496 ? 31.772 28.093 12.892 1.00 33.03 496 MET A C 1
ATOM 4026 O O . MET A 1 496 ? 32.965 28.363 12.964 1.00 33.03 496 MET A O 1
ATOM 4030 N N . ASP A 1 497 ? 30.794 28.961 12.653 1.00 28.61 497 ASP A N 1
ATOM 4031 C CA . ASP A 1 497 ? 30.793 30.402 12.911 1.00 28.61 497 ASP A CA 1
ATOM 4032 C C . ASP A 1 497 ? 30.753 31.402 11.730 1.00 28.61 497 ASP A C 1
ATOM 4034 O O . ASP A 1 497 ? 31.408 31.274 10.700 1.00 28.61 497 ASP A O 1
ATOM 4038 N N . GLU A 1 498 ? 29.928 32.417 12.000 1.00 29.69 498 GLU A N 1
ATOM 4039 C CA . GLU A 1 498 ? 29.788 33.764 11.441 1.00 29.69 498 GLU A CA 1
ATOM 4040 C C . GLU A 1 498 ? 29.030 34.024 10.122 1.00 29.69 498 GLU A C 1
ATOM 4042 O O . GLU A 1 498 ? 29.234 33.446 9.056 1.00 29.69 498 GLU A O 1
ATOM 4047 N N . GLY A 1 499 ? 28.076 34.958 10.236 1.00 38.97 499 GLY A N 1
ATOM 4048 C CA . GLY A 1 499 ? 27.125 35.342 9.205 1.00 38.97 499 GLY A CA 1
ATOM 4049 C C . GLY A 1 499 ? 27.715 36.187 8.078 1.00 38.97 499 GLY A C 1
ATOM 4050 O O . GLY A 1 499 ? 28.606 37.008 8.274 1.00 38.97 499 GLY A O 1
ATOM 4051 N N . TYR A 1 500 ? 27.131 36.049 6.885 1.00 31.19 500 TYR A N 1
ATOM 4052 C CA . TYR A 1 500 ? 27.443 36.906 5.747 1.00 31.19 500 TYR A CA 1
ATOM 4053 C C . TYR A 1 500 ? 26.189 37.278 4.946 1.00 31.19 500 TYR A C 1
ATOM 4055 O O . TYR A 1 500 ? 25.383 36.435 4.549 1.00 31.19 500 TYR A O 1
ATOM 4063 N N . SER A 1 501 ? 26.057 38.584 4.721 1.00 37.25 501 SER A N 1
ATOM 4064 C CA . SER A 1 501 ? 25.061 39.278 3.910 1.00 37.25 501 SER A CA 1
ATOM 4065 C C . SER A 1 501 ? 25.761 39.806 2.653 1.00 37.25 501 SER A C 1
ATOM 4067 O O . SER A 1 501 ? 26.576 40.718 2.763 1.00 37.25 501 SER A O 1
ATOM 4069 N N . GLY A 1 502 ? 25.432 39.285 1.466 1.00 30.53 502 GLY A N 1
ATOM 4070 C CA . GLY A 1 502 ? 25.883 39.853 0.187 1.00 30.53 502 GLY A CA 1
ATOM 4071 C C . GLY A 1 502 ? 26.205 38.823 -0.897 1.00 30.53 502 GLY A C 1
ATOM 4072 O O . GLY A 1 502 ? 26.835 37.800 -0.661 1.00 30.53 502 GLY A O 1
ATOM 4073 N N . THR A 1 503 ? 25.742 39.078 -2.117 1.00 51.88 503 THR A N 1
ATOM 4074 C CA . THR A 1 503 ? 25.794 38.173 -3.268 1.00 51.88 503 THR A CA 1
ATOM 4075 C C . THR A 1 503 ? 27.191 38.032 -3.893 1.00 51.88 503 THR A C 1
ATOM 4077 O O . THR A 1 503 ? 27.525 38.751 -4.826 1.00 51.88 503 THR A O 1
ATOM 4080 N N . ILE A 1 504 ? 27.903 36.970 -3.499 1.00 36.94 504 ILE A N 1
ATOM 4081 C CA . ILE A 1 504 ? 28.466 35.948 -4.409 1.00 36.94 504 ILE A CA 1
ATOM 4082 C C . ILE A 1 504 ? 27.421 34.822 -4.500 1.00 36.94 504 ILE A C 1
ATOM 4084 O O . ILE A 1 504 ? 27.639 33.664 -4.167 1.00 36.94 504 ILE A O 1
ATOM 4088 N N . LYS A 1 505 ? 26.202 35.204 -4.875 1.00 34.41 505 LYS A N 1
ATOM 4089 C CA . LYS A 1 505 ? 25.050 34.309 -5.031 1.00 34.41 505 LYS A CA 1
ATOM 4090 C C . LYS A 1 505 ? 24.967 33.752 -6.456 1.00 34.41 505 LYS A C 1
ATOM 4092 O O . LYS A 1 505 ? 24.072 32.987 -6.740 1.00 34.41 505 LYS A O 1
ATOM 4097 N N . SER A 1 506 ? 25.878 34.125 -7.362 1.00 39.00 506 SER A N 1
ATOM 4098 C CA . SER A 1 506 ? 25.863 33.676 -8.766 1.00 39.00 506 SER A CA 1
ATOM 4099 C C . SER A 1 506 ? 27.080 32.830 -9.161 1.00 39.00 506 SER A C 1
ATOM 4101 O O . SER A 1 506 ? 26.929 31.900 -9.947 1.00 39.00 506 SER A O 1
ATOM 4103 N N . SER A 1 507 ? 28.260 33.073 -8.580 1.00 34.25 507 SER A N 1
ATOM 4104 C CA . SER A 1 507 ? 29.493 32.349 -8.945 1.00 34.25 507 SER A CA 1
ATOM 4105 C C . SER A 1 507 ? 29.771 31.117 -8.068 1.00 34.25 507 SER A C 1
ATOM 4107 O O . SER A 1 507 ? 30.163 30.075 -8.579 1.00 34.25 507 SER A O 1
ATOM 4109 N N . LEU A 1 508 ? 29.487 31.174 -6.761 1.00 37.31 508 LEU A N 1
ATOM 4110 C CA . LEU A 1 508 ? 29.571 30.024 -5.839 1.00 37.31 508 LEU A CA 1
ATOM 4111 C C . LEU A 1 508 ? 28.340 29.115 -5.928 1.00 37.31 508 LEU A C 1
ATOM 4113 O O . LEU A 1 508 ? 28.453 27.902 -5.773 1.00 37.31 508 LEU A O 1
ATOM 4117 N N . GLU A 1 509 ? 27.190 29.682 -6.306 1.00 38.53 509 GLU A N 1
ATOM 4118 C CA . 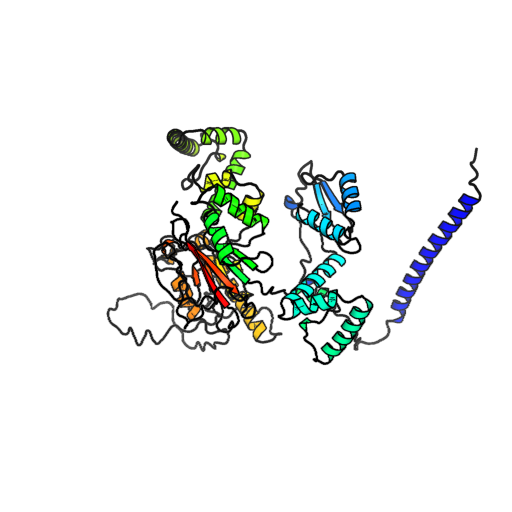GLU A 1 509 ? 26.059 28.897 -6.791 1.00 38.53 509 GLU A CA 1
ATOM 4119 C C . GLU A 1 509 ? 26.415 28.103 -8.047 1.00 38.53 509 GLU A C 1
ATOM 4121 O O . GLU A 1 509 ? 25.673 27.171 -8.291 1.00 38.53 509 GLU A O 1
ATOM 4126 N N . MET A 1 510 ? 27.480 28.446 -8.808 1.00 39.59 510 MET A N 1
ATOM 4127 C CA . MET A 1 510 ? 28.002 27.787 -10.026 1.00 39.59 510 MET A CA 1
ATOM 4128 C C . MET A 1 510 ? 29.129 26.757 -9.789 1.00 39.59 510 MET A C 1
ATOM 4130 O O . MET A 1 510 ? 29.323 25.901 -10.650 1.00 39.59 510 MET A O 1
ATOM 4134 N N . ILE A 1 511 ? 29.757 26.703 -8.605 1.00 41.06 511 ILE A N 1
ATOM 4135 C CA . ILE A 1 511 ? 30.611 25.575 -8.145 1.00 41.06 511 ILE A CA 1
ATOM 4136 C C . ILE A 1 511 ? 29.687 24.446 -7.615 1.00 41.06 511 ILE A C 1
ATOM 4138 O O . ILE A 1 511 ? 29.782 23.934 -6.500 1.00 41.06 511 ILE A O 1
ATOM 4142 N N . LYS A 1 512 ? 28.673 24.148 -8.438 1.00 50.50 512 LYS A N 1
ATOM 4143 C CA . LYS A 1 512 ? 27.416 23.438 -8.174 1.00 50.50 512 LYS A CA 1
ATOM 4144 C C . LYS A 1 512 ? 27.664 22.005 -7.737 1.00 50.50 512 LYS A C 1
ATOM 4146 O O . LYS A 1 512 ? 27.999 21.169 -8.563 1.00 50.50 512 LYS A O 1
ATOM 4151 N N . LYS A 1 513 ? 27.394 21.740 -6.453 1.00 64.00 513 LYS A N 1
ATOM 4152 C CA . LYS A 1 513 ? 27.069 20.434 -5.850 1.00 64.00 513 LYS A CA 1
ATOM 4153 C C . LYS A 1 513 ? 27.851 19.264 -6.463 1.00 64.00 513 LYS A C 1
ATOM 4155 O O . LYS A 1 513 ? 27.337 18.623 -7.377 1.00 64.00 513 LYS A O 1
ATOM 4160 N N . LYS A 1 514 ? 29.030 18.950 -5.895 1.00 72.56 514 LYS A N 1
ATOM 4161 C CA . LYS A 1 514 ? 29.847 17.768 -6.248 1.00 72.56 514 LYS A CA 1
ATOM 4162 C C . LYS A 1 514 ? 28.937 16.580 -6.622 1.00 72.56 514 LYS A C 1
ATOM 4164 O O . LYS A 1 514 ? 28.031 16.281 -5.818 1.00 72.56 514 LYS A O 1
ATOM 4169 N N . PRO A 1 515 ? 29.114 15.976 -7.815 1.00 86.12 515 PRO A N 1
ATOM 4170 C CA . PRO A 1 515 ? 28.286 14.862 -8.245 1.00 86.12 515 PRO A CA 1
ATOM 4171 C C . PRO A 1 515 ? 28.420 13.721 -7.241 1.00 86.12 515 PRO A C 1
ATOM 4173 O O . PRO A 1 515 ? 29.431 13.584 -6.553 1.00 86.12 515 PRO A O 1
ATOM 4176 N N . LEU A 1 516 ? 27.355 12.949 -7.116 1.00 89.19 516 LEU A N 1
ATOM 4177 C CA . LEU A 1 516 ? 27.295 11.801 -6.234 1.00 89.19 516 LEU A CA 1
ATOM 4178 C C . LEU A 1 516 ? 27.411 10.522 -7.078 1.00 89.19 516 LEU A C 1
ATOM 4180 O O . LEU A 1 516 ? 26.784 10.467 -8.145 1.00 89.19 516 LEU A O 1
ATOM 4184 N N . PRO A 1 517 ? 28.184 9.513 -6.630 1.00 91.94 517 PRO A N 1
ATOM 4185 C CA . PRO A 1 517 ? 28.374 8.245 -7.331 1.00 91.94 517 PRO A CA 1
ATOM 4186 C C . PRO A 1 517 ? 27.141 7.348 -7.172 1.00 91.94 517 PRO A C 1
ATOM 4188 O O . PRO A 1 517 ? 27.189 6.279 -6.573 1.00 91.94 517 PRO A O 1
ATOM 4191 N N . CYS A 1 518 ? 26.010 7.829 -7.676 1.00 91.38 518 CYS A N 1
ATOM 4192 C CA . CYS A 1 518 ? 24.707 7.200 -7.560 1.00 91.38 518 CYS A CA 1
ATOM 4193 C C . CYS A 1 518 ? 23.901 7.335 -8.845 1.00 91.38 518 CYS A C 1
ATOM 4195 O O . CYS A 1 518 ? 24.216 8.152 -9.713 1.00 91.38 518 CYS A O 1
ATOM 4197 N N . TYR A 1 519 ? 22.818 6.568 -8.927 1.00 90.69 519 TYR A N 1
ATOM 4198 C CA . TYR A 1 519 ? 21.741 6.765 -9.893 1.00 90.69 519 TYR A CA 1
ATOM 4199 C C . TYR A 1 519 ? 20.473 7.286 -9.211 1.00 90.69 519 TYR A C 1
ATOM 4201 O O . TYR A 1 519 ? 20.237 6.982 -8.039 1.00 90.69 519 TYR A O 1
ATOM 4209 N N . PRO A 1 520 ? 19.642 8.066 -9.920 1.00 91.94 520 PRO A N 1
ATOM 4210 C CA . PRO A 1 520 ? 18.452 8.648 -9.330 1.00 91.94 520 PRO A CA 1
ATOM 4211 C C . PRO A 1 520 ? 17.291 7.651 -9.208 1.00 91.94 520 PRO A C 1
ATOM 4213 O O . PRO A 1 520 ? 17.130 6.767 -10.052 1.00 91.94 520 PRO A O 1
ATOM 4216 N N . SER A 1 521 ? 16.434 7.873 -8.204 1.00 92.06 521 SER A N 1
ATOM 4217 C CA . SER A 1 521 ? 15.186 7.123 -7.988 1.00 92.06 521 SER A CA 1
ATOM 4218 C C . SER A 1 521 ? 13.992 8.070 -7.793 1.00 92.06 521 SER A C 1
ATOM 4220 O O . SER A 1 521 ? 14.134 9.196 -7.301 1.00 92.06 521 SER A O 1
ATOM 4222 N N . THR A 1 522 ? 12.800 7.625 -8.199 1.00 94.12 522 THR A N 1
ATOM 4223 C CA . THR A 1 522 ? 11.545 8.391 -8.101 1.00 94.12 522 THR A CA 1
ATOM 4224 C C . THR A 1 522 ? 10.752 8.007 -6.852 1.00 94.12 522 THR A C 1
ATOM 4226 O O . THR A 1 522 ? 10.698 6.838 -6.499 1.00 94.12 522 THR A O 1
ATOM 4229 N N . VAL A 1 523 ? 10.081 8.955 -6.197 1.00 96.75 523 VAL A N 1
ATOM 4230 C CA . VAL A 1 523 ? 9.171 8.667 -5.070 1.00 96.75 523 VAL A CA 1
ATOM 4231 C C . VAL A 1 523 ? 7.744 9.076 -5.415 1.00 96.75 523 VAL A C 1
ATOM 4233 O O . VAL A 1 523 ? 7.510 10.225 -5.781 1.00 96.75 523 VAL A O 1
ATOM 4236 N N . VAL A 1 524 ? 6.785 8.166 -5.277 1.00 97.38 524 VAL A N 1
ATOM 4237 C CA . VAL A 1 524 ? 5.342 8.433 -5.388 1.00 97.38 524 VAL A CA 1
ATOM 4238 C C . VAL A 1 524 ? 4.741 8.444 -3.984 1.00 97.38 524 VAL A C 1
ATOM 4240 O O . VAL A 1 524 ? 5.045 7.550 -3.195 1.00 97.38 524 VAL A O 1
ATOM 4243 N N . TYR A 1 525 ? 3.942 9.461 -3.649 1.00 97.75 525 TYR A N 1
ATOM 4244 C CA . TYR A 1 525 ? 3.455 9.657 -2.280 1.00 97.75 525 TYR A CA 1
ATOM 4245 C C . TYR A 1 525 ? 2.103 10.376 -2.169 1.00 97.75 525 TYR A C 1
ATOM 4247 O O . TYR A 1 525 ? 1.635 10.984 -3.131 1.00 97.75 525 TYR A O 1
ATOM 4255 N N . GLY A 1 526 ? 1.499 10.302 -0.980 1.00 94.25 526 GLY A N 1
ATOM 4256 C CA . GLY A 1 526 ? 0.243 10.938 -0.558 1.00 94.25 526 GLY A CA 1
ATOM 4257 C C . GLY A 1 526 ? 0.423 11.950 0.592 1.00 94.25 526 GLY A C 1
ATOM 4258 O O . GLY A 1 526 ? 1.396 12.712 0.597 1.00 94.25 526 GLY A O 1
ATOM 4259 N N . HIS A 1 527 ? -0.500 11.980 1.565 1.00 89.00 527 HIS A N 1
ATOM 4260 C CA . HIS A 1 527 ? -0.382 12.649 2.882 1.00 89.00 527 HIS A CA 1
ATOM 4261 C C . HIS A 1 527 ? -0.181 14.188 2.892 1.00 89.00 527 HIS A C 1
ATOM 4263 O O . HIS A 1 527 ? 0.155 14.808 3.915 1.00 89.00 527 HIS A O 1
ATOM 4269 N N . ALA A 1 528 ? -0.312 14.846 1.746 1.00 81.06 528 ALA A N 1
ATOM 4270 C CA . ALA A 1 528 ? 0.124 16.215 1.509 1.00 81.06 528 ALA A CA 1
ATOM 4271 C C . ALA A 1 528 ? -0.964 17.144 0.947 1.00 81.06 528 ALA A C 1
ATOM 4273 O O . ALA A 1 528 ? -0.615 18.122 0.287 1.00 81.06 528 ALA A O 1
ATOM 4274 N N . ALA A 1 529 ? -2.238 16.919 1.279 1.00 84.00 529 ALA A N 1
ATOM 4275 C CA . ALA A 1 529 ? -3.410 17.623 0.745 1.00 84.00 529 ALA A CA 1
ATOM 4276 C C . ALA A 1 529 ? -3.257 19.149 0.671 1.00 84.00 529 ALA A C 1
ATOM 4278 O O . ALA A 1 529 ? -3.681 19.788 -0.292 1.00 84.00 529 ALA A O 1
ATOM 4279 N N . SER A 1 530 ? -2.616 19.762 1.675 1.00 82.62 530 SER A N 1
ATOM 4280 C CA . SER A 1 530 ? -2.400 21.213 1.727 1.00 82.62 530 SER A CA 1
ATOM 4281 C C . SER A 1 530 ? -1.530 21.753 0.587 1.00 82.62 530 SER A C 1
ATOM 4283 O O . SER A 1 530 ? -1.618 22.938 0.286 1.00 82.62 530 SER A O 1
ATOM 4285 N N . ARG A 1 531 ? -0.678 20.915 -0.016 1.00 81.62 531 ARG A N 1
ATOM 4286 C CA . ARG A 1 531 ? 0.166 21.257 -1.170 1.00 81.62 531 ARG A CA 1
ATOM 4287 C C . ARG A 1 531 ? -0.553 21.064 -2.508 1.00 81.62 531 ARG A C 1
ATOM 4289 O O . ARG A 1 531 ? -0.061 21.571 -3.509 1.00 81.62 531 ARG A O 1
ATOM 4296 N N . GLY A 1 532 ? -1.691 20.367 -2.526 1.00 89.25 532 GLY A N 1
ATOM 4297 C CA . GLY A 1 532 ? -2.344 19.957 -3.765 1.00 89.25 532 GLY A CA 1
ATOM 4298 C C . GLY A 1 532 ? -1.449 19.036 -4.598 1.00 89.25 532 GLY A C 1
ATOM 4299 O O . GLY A 1 532 ? -0.623 18.296 -4.062 1.00 89.25 532 GLY A O 1
ATOM 4300 N N . LEU A 1 533 ? -1.608 19.095 -5.919 1.00 91.50 533 LEU A N 1
ATOM 4301 C CA . LEU A 1 533 ? -0.842 18.274 -6.854 1.00 91.50 533 LEU A CA 1
ATOM 4302 C C . LEU A 1 533 ? 0.632 18.732 -6.893 1.00 91.50 533 LEU A C 1
ATOM 4304 O O . LEU A 1 533 ? 0.933 19.812 -7.394 1.00 91.50 533 LEU A O 1
ATOM 4308 N N . ASP A 1 534 ? 1.559 17.910 -6.385 1.00 91.25 534 ASP A N 1
ATOM 4309 C CA . ASP A 1 534 ? 2.997 18.237 -6.268 1.00 91.25 534 ASP A CA 1
ATOM 4310 C C . ASP A 1 534 ? 3.834 17.320 -7.174 1.00 91.25 534 ASP A C 1
ATOM 4312 O O . ASP A 1 534 ? 4.375 16.293 -6.752 1.00 91.25 534 ASP A O 1
ATOM 4316 N N . ILE A 1 535 ? 3.917 17.675 -8.458 1.00 92.81 535 ILE A N 1
ATOM 4317 C CA . ILE A 1 535 ? 4.658 16.913 -9.469 1.00 92.81 535 ILE A CA 1
ATOM 4318 C C . ILE A 1 535 ? 6.033 17.541 -9.704 1.00 92.81 535 ILE A C 1
ATOM 4320 O O . ILE A 1 535 ? 6.162 18.628 -10.260 1.00 92.81 535 ILE A O 1
ATOM 4324 N N . ARG A 1 536 ? 7.089 16.816 -9.326 1.00 91.62 536 ARG A N 1
ATOM 4325 C CA . ARG A 1 536 ? 8.499 17.190 -9.542 1.00 91.62 536 ARG A CA 1
ATOM 4326 C C . ARG A 1 536 ? 9.212 16.129 -10.369 1.00 91.62 536 ARG A C 1
ATOM 4328 O O . ARG A 1 536 ? 8.661 15.060 -10.631 1.00 91.62 536 ARG A O 1
ATOM 4335 N N . ARG A 1 537 ? 10.459 16.379 -10.787 1.00 90.31 537 ARG A N 1
ATOM 4336 C CA . ARG A 1 537 ? 11.218 15.435 -11.632 1.00 90.31 537 ARG A CA 1
ATOM 4337 C C . ARG A 1 537 ? 11.347 14.041 -11.002 1.00 90.31 537 ARG A C 1
ATOM 4339 O O . ARG A 1 537 ? 11.151 13.061 -11.722 1.00 90.31 537 ARG A O 1
ATOM 4346 N N . TRP A 1 538 ? 11.638 13.976 -9.701 1.00 93.00 538 TRP A N 1
ATOM 4347 C CA . TRP A 1 538 ? 11.931 12.743 -8.956 1.00 93.00 538 TRP A CA 1
ATOM 4348 C C . TRP A 1 538 ? 10.937 12.450 -7.827 1.00 93.00 538 TRP A C 1
ATOM 4350 O O . TRP A 1 538 ? 11.096 11.461 -7.123 1.00 93.00 538 TRP A O 1
ATOM 4360 N N . THR A 1 539 ? 9.907 13.276 -7.631 1.00 95.19 539 THR A N 1
ATOM 4361 C CA . THR A 1 539 ? 8.862 13.023 -6.625 1.00 95.19 539 THR A CA 1
ATOM 4362 C C . THR A 1 539 ? 7.480 13.361 -7.182 1.00 95.19 539 THR A C 1
ATOM 4364 O O . THR A 1 539 ? 7.335 14.380 -7.857 1.00 95.19 539 THR A O 1
ATOM 4367 N N . LYS A 1 540 ? 6.472 12.526 -6.910 1.00 95.94 540 LYS A N 1
ATOM 4368 C CA . LYS A 1 540 ? 5.092 12.648 -7.405 1.00 95.94 540 LYS A CA 1
ATOM 4369 C C . LYS A 1 540 ? 4.111 12.581 -6.227 1.00 95.94 540 LYS A C 1
ATOM 4371 O O . LYS A 1 540 ? 3.849 11.493 -5.721 1.00 95.94 540 LYS A O 1
ATOM 4376 N N . GLY A 1 541 ? 3.614 13.731 -5.779 1.00 96.56 541 GLY A N 1
ATOM 4377 C CA . GLY A 1 541 ? 2.610 13.829 -4.718 1.00 96.56 541 GLY A CA 1
ATOM 4378 C C . GLY A 1 541 ? 1.196 13.793 -5.287 1.00 96.56 541 GLY A C 1
ATOM 4379 O O . GLY A 1 541 ? 0.863 14.639 -6.115 1.00 96.56 541 GLY A O 1
ATOM 4380 N N . LEU A 1 542 ? 0.392 12.819 -4.859 1.00 96.81 542 LEU A N 1
ATOM 4381 C CA . LEU A 1 542 ? -0.941 12.526 -5.401 1.00 96.81 542 LEU A CA 1
ATOM 4382 C C . LEU A 1 542 ? -2.097 12.873 -4.453 1.00 96.81 542 LEU A C 1
ATOM 4384 O O . LEU A 1 542 ? -3.248 12.853 -4.886 1.00 96.81 542 LEU A O 1
ATOM 4388 N N . ASP A 1 543 ? -1.819 13.206 -3.189 1.00 94.81 543 ASP A N 1
ATOM 4389 C CA . ASP A 1 543 ? -2.850 13.691 -2.266 1.00 94.81 543 ASP A CA 1
ATOM 4390 C C . ASP A 1 543 ? -3.262 15.120 -2.632 1.00 94.81 543 ASP A C 1
ATOM 4392 O O . ASP A 1 543 ? -2.637 16.111 -2.246 1.00 94.81 543 ASP A O 1
ATOM 4396 N N . THR A 1 544 ? -4.341 15.206 -3.400 1.00 93.50 544 THR A N 1
ATOM 4397 C CA . THR A 1 544 ? -4.951 16.460 -3.836 1.00 93.50 544 THR A CA 1
ATOM 4398 C C . THR A 1 544 ? -6.108 16.909 -2.944 1.00 93.50 544 THR A C 1
ATOM 4400 O O . THR A 1 544 ? -6.770 17.891 -3.272 1.00 93.50 544 THR A O 1
ATOM 4403 N N . GLY A 1 545 ? -6.326 16.249 -1.798 1.00 94.69 545 GLY A N 1
ATOM 4404 C CA . GLY A 1 545 ? -7.307 16.651 -0.791 1.00 94.69 545 GLY A CA 1
ATOM 4405 C C . GLY A 1 545 ? -8.765 16.360 -1.150 1.00 94.69 545 GLY A C 1
ATOM 4406 O O . GLY A 1 545 ? -9.618 17.197 -0.874 1.00 94.69 545 GLY A O 1
ATOM 4407 N N . CYS A 1 546 ? -9.061 15.203 -1.754 1.00 95.88 546 CYS A N 1
ATOM 4408 C CA . CYS A 1 546 ? -10.418 14.822 -2.178 1.00 95.88 546 CYS A CA 1
ATOM 4409 C C . CYS A 1 546 ? -11.467 14.963 -1.064 1.00 95.88 546 CYS A C 1
ATOM 4411 O O . CYS A 1 546 ? -12.528 15.529 -1.288 1.00 95.88 546 CYS A O 1
ATOM 4413 N N . VAL A 1 547 ? -11.137 14.528 0.154 1.00 94.19 547 VAL A N 1
ATOM 4414 C CA . VAL A 1 547 ? -12.031 14.603 1.324 1.00 94.19 547 VAL A CA 1
ATOM 4415 C C . VAL A 1 547 ? -12.329 16.035 1.802 1.00 94.19 547 VAL A C 1
ATOM 4417 O O . VAL A 1 547 ? -13.155 16.236 2.680 1.00 94.19 547 VAL A O 1
ATOM 4420 N N . TYR A 1 548 ? -11.639 17.033 1.246 1.00 94.62 548 TYR A N 1
ATOM 4421 C CA . TYR A 1 548 ? -11.839 18.459 1.515 1.00 94.62 548 TYR A CA 1
ATOM 4422 C C . TYR A 1 548 ? -12.481 19.177 0.313 1.00 94.62 548 TYR A C 1
ATOM 4424 O O . TYR A 1 548 ? -12.120 20.323 0.042 1.00 94.62 548 TYR A O 1
ATOM 4432 N N . GLY A 1 549 ? -13.296 18.467 -0.477 1.00 93.12 549 GLY A N 1
ATOM 4433 C CA . GLY A 1 549 ? -13.990 19.009 -1.654 1.00 93.12 549 GLY A CA 1
ATOM 4434 C C . GLY A 1 549 ? -13.097 19.371 -2.837 1.00 93.12 549 GLY A C 1
ATOM 4435 O O . GLY A 1 549 ? -13.499 20.108 -3.731 1.00 93.12 549 GLY A O 1
ATOM 4436 N N . ARG A 1 550 ? -11.843 18.902 -2.848 1.00 95.19 550 ARG A N 1
ATOM 4437 C CA . ARG A 1 550 ? -10.901 19.201 -3.935 1.00 95.19 550 ARG A CA 1
ATOM 4438 C C . ARG A 1 550 ? -10.972 18.126 -5.010 1.00 95.19 550 ARG A C 1
ATOM 4440 O O . ARG A 1 550 ? -11.990 17.951 -5.667 1.00 95.19 550 ARG A O 1
ATOM 4447 N N . ARG A 1 551 ? -9.871 17.410 -5.237 1.00 96.50 551 ARG A N 1
ATOM 4448 C CA . ARG A 1 551 ? -9.761 16.430 -6.319 1.00 96.50 551 ARG A CA 1
ATOM 4449 C C . ARG A 1 551 ? -9.228 15.110 -5.798 1.00 96.50 551 ARG A C 1
ATOM 4451 O O . ARG A 1 551 ? -8.441 15.097 -4.849 1.00 96.50 551 ARG A O 1
ATOM 4458 N N . LEU A 1 552 ? -9.592 14.022 -6.465 1.00 97.50 552 LEU A N 1
ATOM 4459 C CA . LEU A 1 552 ? -8.910 12.733 -6.369 1.00 97.50 552 LEU A CA 1
ATOM 4460 C C . LEU A 1 552 ? -8.058 12.546 -7.621 1.00 97.50 552 LEU A C 1
ATOM 4462 O O . LEU A 1 552 ? -8.539 12.781 -8.730 1.00 97.50 552 LEU A O 1
ATOM 4466 N N . THR A 1 553 ? -6.801 12.138 -7.449 1.00 97.38 553 THR A N 1
ATOM 4467 C CA . THR A 1 553 ? -5.812 12.143 -8.532 1.00 97.38 553 THR A CA 1
ATOM 4468 C C . THR A 1 553 ? -5.112 10.799 -8.674 1.00 97.38 553 THR A C 1
ATOM 4470 O O . THR A 1 553 ? -4.808 10.123 -7.690 1.00 97.38 553 THR A O 1
ATOM 4473 N N . THR A 1 554 ? -4.817 10.426 -9.919 1.00 96.69 554 THR A N 1
ATOM 4474 C CA . THR A 1 554 ? -3.997 9.270 -10.258 1.00 96.69 554 THR A CA 1
ATOM 4475 C C . THR A 1 554 ? -2.867 9.611 -11.228 1.00 96.69 554 THR A C 1
ATOM 4477 O O . THR A 1 554 ? -3.017 10.442 -12.125 1.00 96.69 554 THR A O 1
ATOM 4480 N N . LEU A 1 555 ? -1.727 8.943 -11.048 1.00 95.56 555 LEU A N 1
ATOM 4481 C CA . LEU A 1 555 ? -0.602 8.914 -11.975 1.00 95.56 555 LEU A CA 1
ATOM 4482 C C . LEU A 1 555 ? -0.632 7.614 -12.778 1.00 95.56 555 LEU A C 1
ATOM 4484 O O . LEU A 1 555 ? -0.554 6.525 -12.214 1.00 95.56 555 LEU A O 1
ATOM 4488 N N . VAL A 1 556 ? -0.673 7.738 -14.100 1.00 92.19 556 VAL A N 1
ATOM 4489 C CA . VAL A 1 556 ? -0.742 6.613 -15.033 1.00 92.19 556 VAL A CA 1
ATOM 4490 C C . VAL A 1 556 ? 0.594 6.462 -15.757 1.00 92.19 556 VAL A C 1
ATOM 4492 O O . VAL A 1 556 ? 1.043 7.402 -16.413 1.00 92.19 556 VAL A O 1
ATOM 4495 N N . LEU A 1 557 ? 1.208 5.279 -15.676 1.00 87.75 557 LEU A N 1
ATOM 4496 C CA . LEU A 1 557 ? 2.415 4.890 -16.410 1.00 87.75 557 LEU A CA 1
ATOM 4497 C C . LEU A 1 557 ? 2.060 3.837 -17.462 1.00 87.75 557 LEU A C 1
ATOM 4499 O O . LEU A 1 557 ? 1.543 2.776 -17.121 1.00 87.75 557 LEU A O 1
ATOM 4503 N N . SER A 1 558 ? 2.348 4.109 -18.732 1.00 79.31 558 SER A N 1
ATOM 4504 C CA . SER A 1 558 ? 2.032 3.216 -19.858 1.00 79.31 558 SER A CA 1
ATOM 4505 C C . SER A 1 558 ? 3.248 3.010 -20.759 1.00 79.31 558 SER A C 1
ATOM 4507 O O . SER A 1 558 ? 4.075 3.908 -20.904 1.00 79.31 558 SER A O 1
ATOM 4509 N N . HIS A 1 559 ? 3.346 1.859 -21.425 1.00 68.50 559 HIS A N 1
ATOM 4510 C CA . HIS A 1 559 ? 4.355 1.662 -22.470 1.00 68.50 559 HIS A CA 1
ATOM 4511 C C . HIS A 1 559 ? 3.967 2.471 -23.737 1.00 68.50 559 HIS A C 1
ATOM 4513 O O . HIS A 1 559 ? 2.787 2.504 -24.080 1.00 68.50 559 HIS A O 1
ATOM 4519 N N . PRO A 1 560 ? 4.890 3.113 -24.476 1.00 55.09 560 PRO A N 1
ATOM 4520 C CA . PRO A 1 560 ? 4.585 3.990 -25.609 1.00 55.09 560 PRO A CA 1
ATOM 4521 C C . PRO A 1 560 ? 3.819 3.311 -26.742 1.00 55.09 560 PRO A C 1
ATOM 4523 O O . PRO A 1 560 ? 3.100 3.976 -27.473 1.00 55.09 560 PRO A O 1
ATOM 4526 N N . SER A 1 561 ? 3.952 1.991 -26.879 1.00 45.28 561 SER A N 1
ATOM 4527 C CA . SER A 1 561 ? 3.222 1.187 -27.866 1.00 45.28 561 SER A CA 1
ATOM 4528 C C . SER A 1 561 ? 1.790 0.830 -27.443 1.00 45.28 561 SER A C 1
ATOM 4530 O O . SER A 1 561 ? 1.083 0.183 -28.206 1.00 45.28 561 SER A O 1
ATOM 4532 N N . SER A 1 562 ? 1.361 1.198 -26.229 1.00 46.81 562 SER A N 1
ATOM 4533 C CA . SER A 1 562 ? 0.014 0.925 -25.701 1.00 46.81 562 SER A CA 1
ATOM 4534 C C . SER A 1 562 ? -0.983 2.040 -26.020 1.00 46.81 562 SER A C 1
ATOM 4536 O O . SER A 1 562 ? -1.859 2.327 -25.210 1.00 46.81 562 SER A O 1
ATOM 4538 N N . SER A 1 563 ? -0.851 2.673 -27.192 1.00 35.53 563 SER A N 1
ATOM 4539 C CA . SER A 1 563 ? -1.806 3.661 -27.696 1.00 35.53 563 SER A CA 1
ATOM 4540 C C . SER A 1 563 ? -3.178 3.009 -27.899 1.00 35.53 563 SER A C 1
ATOM 4542 O O . SER A 1 563 ? -3.549 2.609 -29.000 1.00 35.53 563 SER A O 1
ATOM 4544 N N . LEU A 1 564 ? -3.934 2.880 -26.814 1.00 38.38 564 LEU A N 1
ATOM 4545 C CA . LEU A 1 564 ? -5.375 2.987 -26.869 1.00 38.38 564 LEU A CA 1
ATOM 4546 C C . LEU A 1 564 ? -5.619 4.409 -27.366 1.00 38.38 564 LEU A C 1
ATOM 4548 O O . LEU A 1 564 ? -5.322 5.371 -26.662 1.00 38.38 564 LEU A O 1
ATOM 4552 N N . THR A 1 565 ? -6.013 4.515 -28.629 1.00 33.91 565 THR A N 1
ATOM 4553 C CA . THR A 1 565 ? -6.502 5.750 -29.233 1.00 33.91 565 THR A CA 1
ATOM 4554 C C . THR A 1 565 ? -7.595 6.310 -28.340 1.00 33.91 565 THR A C 1
ATOM 4556 O O . THR A 1 565 ? -8.562 5.604 -28.038 1.00 33.91 565 THR A O 1
ATOM 4559 N N . ASP A 1 566 ? -7.392 7.539 -27.887 1.00 32.62 566 ASP A N 1
ATOM 4560 C CA . ASP A 1 566 ? -8.404 8.309 -27.184 1.00 32.62 566 ASP A CA 1
ATOM 4561 C C . ASP A 1 566 ? -9.561 8.568 -28.165 1.00 32.62 566 ASP A C 1
ATOM 4563 O O . ASP A 1 566 ? -9.296 9.033 -29.276 1.00 32.62 566 ASP A O 1
ATOM 4567 N N . PRO A 1 567 ? -10.822 8.227 -27.848 1.00 31.45 567 PRO A N 1
ATOM 4568 C CA . PRO A 1 567 ? -11.951 8.533 -28.723 1.00 31.45 567 PRO A CA 1
ATOM 4569 C C . PRO A 1 567 ? -12.314 10.026 -28.776 1.00 31.45 567 PRO A C 1
ATOM 4571 O O . PRO A 1 567 ? -13.269 10.362 -29.461 1.00 31.45 567 PRO A O 1
ATOM 4574 N N . SER A 1 568 ? -11.611 10.908 -28.060 1.00 36.00 568 SER A N 1
ATOM 4575 C CA . SER A 1 568 ? -11.964 12.330 -27.922 1.00 36.00 568 SER A CA 1
ATOM 4576 C C . SER A 1 568 ? -11.327 13.273 -28.950 1.00 36.00 568 SER A C 1
ATOM 4578 O O . SER A 1 568 ? -11.585 14.469 -28.896 1.00 36.00 568 SER A O 1
ATOM 4580 N N . ASP A 1 569 ? -10.523 12.778 -29.897 1.00 32.28 569 ASP A N 1
ATOM 4581 C CA . ASP A 1 569 ? -9.825 13.640 -30.873 1.00 32.28 569 ASP A CA 1
ATOM 4582 C C . ASP A 1 569 ? -10.643 13.964 -32.144 1.00 32.28 569 ASP A C 1
ATOM 4584 O O . ASP A 1 569 ? -10.107 14.539 -33.089 1.00 32.28 569 ASP A O 1
ATOM 4588 N N . ASN A 1 570 ? -11.937 13.634 -32.184 1.00 31.44 570 ASN A N 1
ATOM 4589 C CA . ASN A 1 570 ? -12.842 14.085 -33.241 1.00 31.44 570 ASN A CA 1
ATOM 4590 C C . ASN A 1 570 ? -14.077 14.718 -32.608 1.00 31.44 570 ASN A C 1
ATOM 4592 O O . ASN A 1 570 ? -15.001 13.985 -32.292 1.00 31.44 570 ASN A O 1
ATOM 4596 N N . ASP A 1 571 ? -14.080 16.039 -32.462 1.00 31.34 571 ASP A N 1
ATOM 4597 C CA . ASP A 1 571 ? -15.274 16.859 -32.678 1.00 31.34 571 ASP A CA 1
ATOM 4598 C C . ASP A 1 571 ? -14.799 18.251 -33.116 1.00 31.34 571 ASP A C 1
ATOM 4600 O O . ASP A 1 571 ? -14.357 19.097 -32.338 1.00 31.34 571 ASP A O 1
ATOM 4604 N N . ASP A 1 572 ? -14.791 18.407 -34.436 1.00 33.81 572 ASP A N 1
ATOM 4605 C CA . ASP A 1 572 ? -14.759 19.674 -35.147 1.00 33.81 572 ASP A CA 1
ATOM 4606 C C . ASP A 1 572 ? -16.223 20.108 -35.228 1.00 33.81 572 ASP A C 1
ATOM 4608 O O . ASP A 1 572 ? -16.954 19.560 -36.044 1.00 33.81 572 ASP A O 1
ATOM 4612 N N . ASP A 1 573 ? -16.677 21.007 -34.351 1.00 29.52 573 ASP A N 1
ATOM 4613 C CA . ASP A 1 573 ? -17.965 21.674 -34.539 1.00 29.52 573 ASP A CA 1
ATOM 4614 C C . ASP A 1 573 ? -17.914 23.140 -34.091 1.00 29.52 573 ASP A C 1
ATOM 4616 O O . ASP A 1 573 ? -17.697 23.519 -32.938 1.00 29.52 573 ASP A O 1
ATOM 4620 N N . THR A 1 574 ? -18.094 23.974 -35.104 1.00 30.72 574 THR A N 1
ATOM 4621 C CA . THR A 1 574 ? -18.419 25.391 -35.072 1.00 30.72 574 THR A CA 1
ATOM 4622 C C . THR A 1 574 ? -19.818 25.660 -34.497 1.00 30.72 574 THR A C 1
ATOM 4624 O O . THR A 1 574 ? -20.728 24.869 -34.697 1.00 30.72 574 THR A O 1
ATOM 4627 N N . GLU A 1 575 ? -19.979 26.873 -33.951 1.00 26.97 575 GLU A N 1
ATOM 4628 C CA . GLU A 1 575 ? -21.226 27.625 -33.674 1.00 26.97 575 GLU A CA 1
ATOM 4629 C C . GLU A 1 575 ? -21.838 27.616 -32.252 1.00 26.97 575 GLU A C 1
ATOM 4631 O O . GLU A 1 575 ? -22.520 26.706 -31.806 1.00 26.97 575 GLU A O 1
ATOM 4636 N N . SER A 1 576 ? -21.632 28.770 -31.599 1.00 31.97 576 SER A N 1
ATOM 4637 C CA . SER A 1 576 ? -22.571 29.602 -30.825 1.00 31.97 576 SER A CA 1
ATOM 4638 C C . SER A 1 576 ? -23.694 28.974 -29.980 1.00 31.97 576 SER A C 1
ATOM 4640 O O . SER A 1 576 ? -24.712 28.544 -30.512 1.00 31.97 576 SER A O 1
ATOM 4642 N N . GLY A 1 577 ? -23.639 29.269 -28.674 1.00 30.34 577 GLY A N 1
ATOM 4643 C CA . GLY A 1 577 ? -24.804 29.756 -27.925 1.00 30.34 577 GLY A CA 1
ATOM 4644 C C . GLY A 1 577 ? -25.288 28.904 -26.747 1.00 30.34 577 GLY A C 1
ATOM 4645 O O . GLY A 1 577 ? -25.866 27.846 -26.948 1.00 30.34 577 GLY A O 1
ATOM 4646 N N . ASN A 1 578 ? -25.209 29.529 -25.566 1.00 25.25 578 ASN A N 1
ATOM 4647 C CA . ASN A 1 578 ? -25.938 29.306 -24.307 1.00 25.25 578 ASN A CA 1
ATOM 4648 C C . ASN A 1 578 ? -25.329 28.415 -23.210 1.00 25.25 578 ASN A C 1
ATOM 4650 O O . ASN A 1 578 ? -24.761 27.358 -23.445 1.00 25.25 578 ASN A O 1
ATOM 4654 N N . GLU A 1 579 ? -25.486 28.976 -22.010 1.00 41.03 579 GLU A N 1
ATOM 4655 C CA . GLU A 1 579 ? -25.088 28.588 -20.658 1.00 41.03 579 GLU A CA 1
ATOM 4656 C C . GLU A 1 579 ? -25.485 27.149 -20.288 1.00 41.03 579 GLU A C 1
ATOM 4658 O O . GLU A 1 579 ? -26.629 26.765 -20.509 1.00 41.03 579 GLU A O 1
ATOM 4663 N N . ASP A 1 580 ? -24.537 26.370 -19.751 1.00 28.23 580 ASP A N 1
ATOM 4664 C CA . ASP A 1 580 ? -24.607 25.696 -18.438 1.00 28.23 580 ASP A CA 1
ATOM 4665 C C . ASP A 1 580 ? -23.388 24.758 -18.238 1.00 28.23 580 ASP A C 1
ATOM 4667 O O . ASP A 1 580 ? -22.980 24.050 -19.154 1.00 28.23 580 ASP A O 1
ATOM 4671 N N . ASP A 1 581 ? -22.804 24.832 -17.034 1.00 38.72 581 ASP A N 1
ATOM 4672 C CA . ASP A 1 581 ? -21.926 23.893 -16.307 1.00 38.72 581 ASP A CA 1
ATOM 4673 C C . ASP A 1 581 ? -21.082 22.837 -17.067 1.00 38.72 581 ASP A C 1
ATOM 4675 O O . ASP A 1 581 ? -21.614 21.831 -17.521 1.00 38.72 581 ASP A O 1
ATOM 4679 N N . ASP A 1 582 ? -19.744 22.997 -17.048 1.00 33.72 582 ASP A N 1
ATOM 4680 C CA . ASP A 1 582 ? -18.749 21.931 -16.772 1.00 33.72 582 ASP A CA 1
ATOM 4681 C C . ASP A 1 582 ? -17.300 22.484 -16.866 1.00 33.72 582 ASP A C 1
ATOM 4683 O O . ASP A 1 582 ? -16.687 22.530 -17.934 1.00 33.72 582 ASP A O 1
ATOM 4687 N N . ASP A 1 583 ? -16.708 22.888 -15.731 1.00 33.88 583 ASP A N 1
ATOM 4688 C CA . ASP A 1 583 ? -15.279 23.251 -15.641 1.00 33.88 583 ASP A CA 1
ATOM 4689 C C . ASP A 1 583 ? -14.399 21.982 -15.579 1.00 33.88 583 ASP A C 1
ATOM 4691 O O . ASP A 1 583 ? -13.936 21.529 -14.522 1.00 33.88 583 ASP A O 1
ATOM 4695 N N . ASP A 1 584 ? -14.171 21.376 -16.744 1.00 36.38 584 ASP A N 1
ATOM 4696 C CA . ASP A 1 584 ? -13.326 20.196 -16.935 1.00 36.38 584 ASP A CA 1
ATOM 4697 C C . ASP A 1 584 ? -11.861 20.610 -17.216 1.00 36.38 584 ASP A C 1
ATOM 4699 O O . ASP A 1 584 ? -11.335 20.495 -18.321 1.00 36.38 584 ASP A O 1
ATOM 4703 N N . ASP A 1 585 ? -11.163 21.103 -16.186 1.00 38.56 585 ASP A N 1
ATOM 4704 C CA . ASP A 1 585 ? -9.743 21.472 -16.293 1.00 38.56 585 ASP A CA 1
ATOM 4705 C C . ASP A 1 585 ? -8.836 20.224 -16.372 1.00 38.56 585 ASP A C 1
ATOM 4707 O O . ASP A 1 585 ? -8.356 19.668 -15.371 1.00 38.56 585 ASP A O 1
ATOM 4711 N N . GLU A 1 586 ? -8.537 19.785 -17.594 1.00 39.62 586 GLU A N 1
ATOM 4712 C CA . GLU A 1 586 ? -7.288 19.092 -17.888 1.00 39.62 586 GLU A CA 1
ATOM 4713 C C . GLU A 1 586 ? -6.150 20.105 -17.699 1.00 39.62 586 GLU A C 1
ATOM 4715 O O . GLU A 1 586 ? -5.893 20.948 -18.558 1.00 39.62 586 GLU A O 1
ATOM 4720 N N . HIS A 1 587 ? -5.446 20.058 -16.560 1.00 40.34 587 HIS A N 1
ATOM 4721 C CA . HIS A 1 587 ? -4.199 20.808 -16.398 1.00 40.34 587 HIS A CA 1
ATOM 4722 C C . HIS A 1 587 ? -3.167 20.283 -17.404 1.00 40.34 587 HIS A C 1
ATOM 4724 O O . HIS A 1 587 ? -2.338 19.418 -17.104 1.00 40.34 587 HIS A O 1
ATOM 4730 N N . SER A 1 588 ? -3.221 20.827 -18.617 1.00 34.59 588 SER A N 1
ATOM 4731 C CA . SER A 1 588 ? -2.217 20.643 -19.640 1.00 34.59 588 SER A CA 1
ATOM 4732 C C . SER A 1 588 ? -0.927 21.284 -19.131 1.00 34.59 588 SER A C 1
ATOM 4734 O O . SER A 1 588 ? -0.688 22.489 -19.213 1.00 34.59 588 SER A O 1
ATOM 4736 N N . LEU A 1 589 ? -0.043 20.455 -18.572 1.00 38.69 589 LEU A N 1
ATOM 4737 C CA . LEU A 1 589 ? 1.381 20.756 -18.625 1.00 38.69 589 LEU A CA 1
ATOM 4738 C C . LEU A 1 589 ? 1.659 21.089 -20.092 1.00 38.69 589 LEU A C 1
ATOM 4740 O O . LEU A 1 589 ? 1.396 20.255 -20.959 1.00 38.69 589 LEU A O 1
ATOM 4744 N N . SER A 1 590 ? 2.080 22.329 -20.370 1.00 33.34 590 SER A N 1
ATOM 4745 C CA . SER A 1 590 ? 2.255 22.824 -21.737 1.00 33.34 590 SER A CA 1
ATOM 4746 C C . SER A 1 590 ? 2.907 21.749 -22.616 1.00 33.34 590 SER A C 1
ATOM 4748 O O . SER A 1 590 ? 3.852 21.092 -22.169 1.00 33.34 590 SER A O 1
ATOM 4750 N N . ARG A 1 591 ? 2.425 21.578 -23.857 1.00 36.59 591 ARG A N 1
ATOM 4751 C CA . ARG A 1 591 ? 2.856 20.573 -24.863 1.00 36.59 591 ARG A CA 1
ATOM 4752 C C . ARG A 1 591 ? 4.384 20.395 -25.049 1.00 36.59 591 ARG A C 1
ATOM 4754 O O . ARG A 1 591 ? 4.800 19.529 -25.812 1.00 36.59 591 ARG A O 1
ATOM 4761 N N . LYS A 1 592 ? 5.236 21.194 -24.394 1.00 35.66 592 LYS A N 1
ATOM 4762 C CA . LYS A 1 592 ? 6.699 21.204 -24.512 1.00 35.66 592 LYS A CA 1
ATOM 4763 C C . LYS A 1 592 ? 7.468 20.326 -23.514 1.00 35.66 592 LYS A C 1
ATOM 4765 O O . LYS A 1 592 ? 8.609 19.998 -23.825 1.00 35.66 592 LYS A O 1
ATOM 4770 N N . GLU A 1 593 ? 6.900 19.864 -22.395 1.00 50.91 593 GLU A N 1
ATOM 4771 C CA . GLU A 1 593 ? 7.618 18.950 -21.481 1.00 50.91 593 GLU A CA 1
ATOM 4772 C C . GLU A 1 593 ? 6.778 17.726 -21.098 1.00 50.91 593 GLU A C 1
ATOM 4774 O O . GLU A 1 593 ? 5.952 17.767 -20.189 1.00 50.91 593 GLU A O 1
ATOM 4779 N N . LYS A 1 594 ? 7.024 16.589 -21.766 1.00 64.88 594 LYS A N 1
ATOM 4780 C CA . LYS A 1 594 ? 6.488 15.291 -21.326 1.00 64.88 594 LYS A CA 1
ATOM 4781 C C . LYS A 1 594 ? 6.933 15.025 -19.886 1.00 64.88 594 LYS A C 1
ATOM 4783 O O . LYS A 1 594 ? 8.136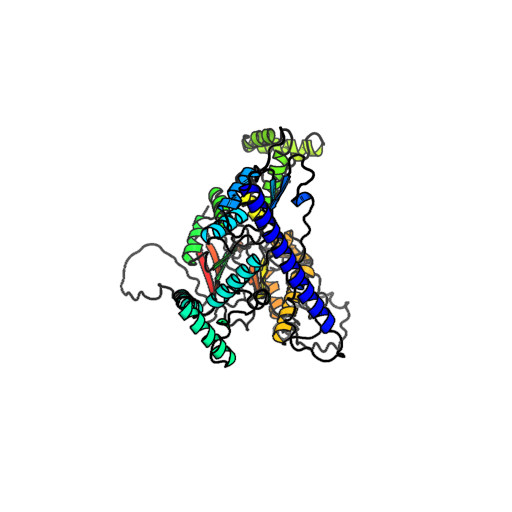 15.019 -19.603 1.00 64.88 594 LYS A O 1
ATOM 4788 N N . MET A 1 595 ? 5.974 14.773 -18.990 1.00 79.94 595 MET A N 1
ATOM 4789 C CA . MET A 1 595 ? 6.263 14.372 -17.615 1.00 79.94 595 MET A CA 1
ATOM 4790 C C . MET A 1 595 ? 7.164 13.129 -17.633 1.00 79.94 595 MET A C 1
ATOM 4792 O O . MET A 1 595 ? 6.874 12.130 -18.292 1.00 79.94 595 MET A O 1
ATOM 4796 N N . ARG A 1 596 ? 8.299 13.214 -16.935 1.00 83.12 596 ARG A N 1
ATOM 4797 C CA . ARG A 1 596 ? 9.280 12.127 -16.853 1.00 83.12 596 ARG A CA 1
ATOM 4798 C C . ARG A 1 596 ? 9.099 11.331 -15.564 1.00 83.12 596 ARG A C 1
ATOM 4800 O O . ARG A 1 596 ? 8.802 11.908 -14.509 1.00 83.12 596 ARG A O 1
ATOM 4807 N N . PHE A 1 597 ? 9.345 10.029 -15.641 1.00 85.31 597 PHE A N 1
ATOM 4808 C CA . PHE A 1 597 ? 9.328 9.098 -14.516 1.00 85.31 597 PHE A CA 1
ATOM 4809 C C . PHE A 1 597 ? 10.524 8.157 -14.632 1.00 85.31 597 PHE A C 1
ATOM 4811 O O . PHE A 1 597 ? 10.832 7.712 -15.733 1.00 85.31 597 PHE A O 1
ATOM 4818 N N . GLY A 1 598 ? 11.220 7.904 -13.523 1.00 77.19 598 GLY A N 1
ATOM 4819 C CA . GLY A 1 598 ? 12.468 7.142 -13.565 1.00 77.19 598 GLY A CA 1
ATOM 4820 C C . GLY A 1 598 ? 13.575 7.865 -14.346 1.00 77.19 598 GLY A C 1
ATOM 4821 O O . GLY A 1 598 ? 13.544 9.092 -14.511 1.00 77.19 598 GLY A O 1
ATOM 4822 N N . ASP A 1 599 ? 14.572 7.104 -14.789 1.00 67.12 599 ASP A N 1
ATOM 4823 C CA . ASP A 1 599 ? 15.808 7.564 -15.439 1.00 67.12 599 ASP A CA 1
ATOM 4824 C C . ASP A 1 599 ? 15.566 8.282 -16.793 1.00 67.12 599 ASP A C 1
ATOM 4826 O O . ASP A 1 599 ? 14.615 7.936 -17.491 1.00 67.12 599 ASP A O 1
ATOM 4830 N N . PRO A 1 600 ? 16.369 9.279 -17.220 1.00 55.38 600 PRO A N 1
ATOM 4831 C CA . PRO A 1 600 ? 16.354 9.795 -18.597 1.00 55.38 600 PRO A CA 1
ATOM 4832 C C . PRO A 1 600 ? 16.427 8.736 -19.712 1.00 55.38 600 PRO A C 1
ATOM 4834 O O . PRO A 1 600 ? 15.811 8.958 -20.754 1.00 55.38 600 PRO A O 1
ATOM 4837 N N . ASP A 1 601 ? 17.099 7.599 -19.504 1.00 52.53 601 ASP A N 1
ATOM 4838 C CA . ASP A 1 601 ? 17.187 6.529 -20.515 1.00 52.53 601 ASP A CA 1
ATOM 4839 C C . ASP A 1 601 ? 15.857 5.774 -20.717 1.00 52.53 601 ASP A C 1
ATOM 4841 O O . ASP A 1 601 ? 15.651 5.128 -21.748 1.00 52.53 601 ASP A O 1
ATOM 4845 N N . TRP A 1 602 ? 14.904 5.916 -19.785 1.00 52.47 602 TRP A N 1
ATOM 4846 C CA . TRP A 1 602 ? 13.530 5.409 -19.893 1.00 52.47 602 TRP A CA 1
ATOM 4847 C C . TRP A 1 602 ? 12.663 6.296 -20.801 1.00 52.47 602 TRP A C 1
ATOM 4849 O O . TRP A 1 602 ? 11.556 6.717 -20.464 1.00 52.47 602 TRP A O 1
ATOM 4859 N N . THR A 1 603 ? 13.146 6.535 -22.018 1.00 49.31 603 THR A N 1
ATOM 4860 C CA . THR A 1 603 ? 12.407 7.203 -23.107 1.00 49.31 603 THR A CA 1
ATOM 4861 C C . THR A 1 603 ? 11.145 6.436 -23.545 1.00 49.31 603 THR A C 1
ATOM 4863 O O . THR A 1 603 ? 10.382 6.917 -24.384 1.00 49.31 603 THR A O 1
ATOM 4866 N N . SER A 1 604 ? 10.888 5.272 -22.940 1.00 56.09 604 SER A N 1
ATOM 4867 C CA . SER A 1 604 ? 9.804 4.345 -23.237 1.00 56.09 604 SER A CA 1
ATOM 4868 C C . SER A 1 604 ? 8.751 4.190 -22.124 1.00 56.09 604 SER A C 1
ATOM 4870 O O . SER A 1 604 ? 8.111 3.146 -22.059 1.00 56.09 604 SER A O 1
ATOM 4872 N N . ILE A 1 605 ? 8.523 5.174 -21.245 1.00 72.06 605 ILE A N 1
ATOM 4873 C CA . ILE A 1 605 ? 7.264 5.252 -20.472 1.00 72.06 605 ILE A CA 1
ATOM 4874 C C . ILE A 1 605 ? 6.530 6.544 -20.833 1.00 72.06 605 ILE A C 1
ATOM 4876 O O . ILE A 1 605 ? 7.054 7.645 -20.672 1.00 72.06 605 ILE A O 1
ATOM 4880 N N . SER A 1 606 ? 5.274 6.405 -21.251 1.00 79.69 606 SER A N 1
ATOM 4881 C CA . SER A 1 606 ? 4.309 7.501 -21.291 1.00 79.69 606 SER A CA 1
ATOM 4882 C C . SER A 1 606 ? 3.714 7.713 -19.903 1.00 79.69 606 SER A C 1
ATOM 4884 O O . SER A 1 606 ? 3.257 6.755 -19.272 1.00 79.69 606 SER A O 1
ATOM 4886 N N . THR A 1 607 ? 3.715 8.958 -19.425 1.00 86.69 607 THR A N 1
ATOM 4887 C CA . THR A 1 607 ? 3.129 9.303 -18.128 1.00 86.69 607 THR A CA 1
ATOM 4888 C C . THR A 1 607 ? 2.111 10.416 -18.257 1.00 86.69 607 THR A C 1
ATOM 4890 O O . THR A 1 607 ? 2.335 11.387 -18.978 1.00 86.69 607 THR A O 1
ATOM 4893 N N . ARG A 1 608 ? 0.993 10.274 -17.546 1.00 90.38 608 ARG A N 1
ATOM 4894 C CA . ARG A 1 608 ? -0.061 11.291 -17.476 1.00 90.38 608 ARG A CA 1
ATOM 4895 C C . ARG A 1 608 ? -0.722 11.303 -16.105 1.00 90.38 608 ARG A C 1
ATOM 4897 O O . ARG A 1 608 ? -0.673 10.307 -15.382 1.00 90.38 608 ARG A O 1
ATOM 4904 N N . ILE A 1 609 ? -1.339 12.428 -15.772 1.00 93.62 609 ILE A N 1
ATOM 4905 C CA . ILE A 1 609 ? -2.164 12.590 -14.577 1.00 93.62 609 ILE A CA 1
ATOM 4906 C C . ILE A 1 609 ? -3.630 12.561 -14.999 1.00 93.62 609 ILE A C 1
ATOM 4908 O O . ILE A 1 609 ? -3.990 13.151 -16.011 1.00 93.62 609 ILE A O 1
ATOM 4912 N N . VAL A 1 610 ? -4.469 11.883 -14.223 1.00 94.12 610 VAL A N 1
ATOM 4913 C CA . VAL A 1 610 ? -5.929 11.948 -14.355 1.00 94.12 610 VAL A CA 1
ATOM 4914 C C . VAL A 1 610 ? -6.491 12.363 -13.007 1.00 94.12 610 VAL A C 1
ATOM 4916 O O . VAL A 1 610 ? -6.022 11.887 -11.976 1.00 94.12 610 VAL A O 1
ATOM 4919 N N . SER A 1 611 ? -7.474 13.255 -12.995 1.00 95.38 611 SER A N 1
ATOM 4920 C CA . SER A 1 611 ? -8.131 13.671 -11.757 1.00 95.38 611 SER A CA 1
ATOM 4921 C C . SER A 1 611 ? -9.620 13.922 -11.963 1.00 95.38 611 SER A C 1
ATOM 4923 O O . SER A 1 611 ? -10.054 14.224 -13.076 1.00 95.38 611 SER A O 1
ATOM 4925 N N . VAL A 1 612 ? -10.385 13.800 -10.881 1.00 96.38 612 VAL A N 1
ATOM 4926 C CA . VAL A 1 612 ? -11.819 14.120 -10.814 1.00 96.38 612 VAL A CA 1
ATOM 4927 C C . VAL A 1 612 ? -12.087 15.017 -9.611 1.00 96.38 612 VAL A C 1
ATOM 4929 O O . VAL A 1 612 ? -11.353 14.943 -8.622 1.00 96.38 612 VAL A O 1
ATOM 4932 N N . SER A 1 613 ? -13.113 15.862 -9.694 1.00 95.88 613 SER A N 1
ATOM 4933 C CA . SER A 1 613 ? -13.603 16.643 -8.556 1.00 95.88 613 SER A CA 1
ATOM 4934 C C . SER A 1 613 ? -14.216 15.731 -7.491 1.00 95.88 613 SER A C 1
ATOM 4936 O O . SER A 1 613 ? -14.700 14.633 -7.781 1.00 95.88 613 SER A O 1
ATOM 4938 N N . CYS A 1 614 ? -14.157 16.178 -6.242 1.00 94.81 614 CYS A N 1
ATOM 4939 C CA . CYS A 1 614 ? -14.772 15.510 -5.106 1.00 94.81 614 CYS A CA 1
ATOM 4940 C C . CYS A 1 614 ? -15.806 16.430 -4.455 1.00 94.81 614 CYS A C 1
ATOM 4942 O O . CYS A 1 614 ? -15.586 17.639 -4.431 1.00 94.81 614 CYS A O 1
ATOM 4944 N N . PRO A 1 615 ? -16.909 15.880 -3.923 1.00 90.56 615 PRO A N 1
ATOM 4945 C CA . PRO A 1 615 ? -17.888 16.679 -3.200 1.00 90.56 615 PRO A CA 1
ATOM 4946 C C . PRO A 1 615 ? -17.311 17.198 -1.875 1.00 90.56 615 PRO A C 1
ATOM 4948 O O . PRO A 1 615 ? -16.461 16.543 -1.263 1.00 90.56 615 PRO A O 1
ATOM 4951 N N . ASP A 1 616 ? -17.800 18.358 -1.433 1.00 82.25 616 ASP A N 1
ATOM 4952 C CA . ASP A 1 616 ? -17.631 18.821 -0.053 1.00 82.25 616 ASP A CA 1
ATOM 4953 C C . ASP A 1 616 ? -18.438 17.917 0.896 1.00 82.25 616 ASP A C 1
ATOM 4955 O O . ASP A 1 616 ? -19.581 17.560 0.596 1.00 82.25 616 ASP A O 1
ATOM 4959 N N . LEU A 1 617 ? -17.827 17.531 2.022 1.00 77.69 617 LEU A N 1
ATOM 4960 C CA . LEU A 1 617 ? -18.417 16.671 3.058 1.00 77.69 617 LEU A CA 1
ATOM 4961 C C . LEU A 1 617 ? -18.849 17.444 4.303 1.00 77.69 617 LEU A C 1
ATOM 4963 O O . LEU A 1 617 ? -18.122 18.388 4.697 1.00 77.69 617 LEU A O 1
#

Secondary structure (DSSP, 8-state):
---PPPHHHHHHHHHHHHHHHHHHHHHHHHHHHHHHHHHSS----S---TT-PPPP-GGGS----PPPHHHHTTTSTT-EEEEE---TT-HHHHHHHHHHTT--TTTEEEEE-S--SSSS-HHHHHHHHHHHHHTTEEE---HHHHHHHHHHHHHHHHHTSTTHHHHHHHHHTS-HHHHHHHHHHHHHHHHTT-S-GGGPPPS-SSTHHHHT-----PEEEEE---TT-HHHHHHHHHHTT--TTTEEEEE-S--SSSS-HHHHHHHHHHHHHTT-EE---HHHHHHHHHHHHHHHHHHSTTHHHHHHHHHTS-HHHHHHHHHHHHHHHHTT-S-GGGPPPTT--TTSHHHHHHHH--HHHHHHHHH--SEEEEGGGTEEEESS---SS-TTS-TT-TTSTTSSPPP-SS-S-S-HHHHHHHHHHHHHHHHHHTSGGGG-HHHHHH--EE-TTS-EES-TTSSEEHHHHHHHHHTTB--TT----------TT--------S--TTTGGGS----BSS---EEEE---GGG-SEE-SSEEE---BGGGTSEEEEEEEE-TT-----TTS---------------------TT-PPP-S-TT-TT-EEEEEEEE----

Mean predicted aligned error: 17.66 Å

Nearest PDB structures (foldseek):
  2qjc-assembly1_A  TM=8.190E-01  e=7.339E-14  Trypanosoma brucei
  2dfj-assembly1_B  TM=5.199E-01  e=1.091E-08  Shigella flexneri 2a
  1g5b-assembly2_B  TM=6.524E-01  e=4.022E-07  Lambdavirus lambda
  7zr6-assembly1_P  TM=5.069E-01  e=5.647E-02  Homo sapiens
  6yv9-assembly1_A  TM=5.463E-01  e=1.656E+00  Pyrobaculum calidifontis JCM 11548

Organism: Sanghuangporus baumii (NCBI:txid108892)

pLDDT: mean 77.98, std 20.75, range [25.25, 98.44]

Radius of gyration: 32.41 Å; Cα contacts (8 Å, |Δi|>4): 861; chains: 1; bounding box: 70×120×80 Å